Protein AF-A0A0L0M4B0-F1 (afdb_monomer_lite)

Radius of gyration: 23.99 Å; chains: 1; bounding box: 65×47×65 Å

Foldseek 3Di:
DDDAADALLQAWQVVCVVDPLQEDEQDPLLLVQLLVQLVQLVVVVDDLVVDALVSRRGDPSVLVVLLSQLCCLPRHNQKYKYDDNPLVVDDPVSVVSSVSNSVRSNHDQFQQFQVSHRDDQQECQPDDPDDLQDDPSNHPDDDQDFFGDDQKDKDAAQDFDPDDPWDKDFRPSNLLNVCCVVPVPLSVLLQAWAKFAPSPRDDPPDDRIDIDRQWDAFPSDIAGGDDPSRRVSCQPPDPPDDHDDPSPVVSNVSSSVSSPDPRGMHIDGGDNRMMMMGGHDDPLRVLLVVLVVCLPAQAECEALVQQFCDRSNVVVVVVSLVVSLVSSLSNLVRLSYAYEHEPLCAPRRNSHQLVPPDADALVSNLVSRLSSNVSRCVRNNLLRAAYDYPPPRSVSRHDPVSSVSNLLVSCVPPDLVSQQSHHPVNVCVSVVVPDDRDDSVRSD

Structure (mmCIF, N/CA/C/O backbone):
data_AF-A0A0L0M4B0-F1
#
_entry.id   AF-A0A0L0M4B0-F1
#
loop_
_atom_site.group_PDB
_atom_site.id
_atom_site.type_symbol
_atom_site.label_atom_id
_atom_site.label_alt_id
_atom_site.label_comp_id
_atom_site.label_asym_id
_atom_site.label_entity_id
_atom_site.label_seq_id
_atom_site.pdbx_PDB_ins_code
_atom_site.Cartn_x
_atom_site.Cartn_y
_atom_site.Cartn_z
_atom_site.occupancy
_atom_site.B_iso_or_equiv
_atom_site.auth_seq_id
_atom_site.auth_comp_id
_atom_site.auth_asym_id
_atom_site.auth_atom_id
_atom_site.pdbx_PDB_model_num
ATOM 1 N N . MET A 1 1 ? -16.733 -9.782 19.479 1.00 66.62 1 MET A N 1
ATOM 2 C CA . MET A 1 1 ? -15.546 -10.490 20.001 1.00 66.62 1 MET A CA 1
ATOM 3 C C . MET A 1 1 ? -14.476 -10.427 18.935 1.00 66.62 1 MET A C 1
ATOM 5 O O . MET A 1 1 ? -14.810 -10.668 17.781 1.00 66.62 1 MET A O 1
ATOM 9 N N . VAL A 1 2 ? -13.250 -10.056 19.308 1.00 87.00 2 VAL A N 1
ATOM 10 C CA . VAL A 1 2 ? -12.094 -10.097 18.401 1.00 87.00 2 VAL A CA 1
ATOM 11 C C . VAL A 1 2 ? -11.819 -11.557 18.029 1.00 87.00 2 VAL A C 1
ATOM 13 O O . VAL A 1 2 ? -11.948 -12.440 18.876 1.00 87.00 2 VAL A O 1
ATOM 16 N N . GLN A 1 3 ? -11.512 -11.818 16.760 1.00 88.50 3 GLN A N 1
ATOM 17 C CA . GLN A 1 3 ? -11.263 -13.158 16.224 1.00 88.50 3 GLN A CA 1
ATOM 18 C C . GLN A 1 3 ? -9.841 -13.255 15.680 1.00 88.50 3 GLN A C 1
ATOM 20 O O . GLN A 1 3 ? -9.239 -12.240 15.337 1.00 88.50 3 GLN A O 1
ATOM 25 N N . GLN A 1 4 ? -9.316 -14.477 15.585 1.00 89.81 4 GLN A N 1
ATOM 26 C CA . GLN A 1 4 ? -8.053 -14.710 14.893 1.00 89.81 4 GLN A CA 1
ATOM 27 C C . GLN A 1 4 ? -8.164 -14.304 13.424 1.00 89.81 4 GLN A C 1
ATOM 29 O O . GLN A 1 4 ? -9.173 -14.558 12.766 1.00 89.81 4 GLN A O 1
ATOM 34 N N . VAL A 1 5 ? -7.093 -13.714 12.911 1.00 85.25 5 VAL A N 1
ATOM 35 C CA . VAL A 1 5 ? -6.983 -13.311 11.513 1.00 85.25 5 VAL A CA 1
ATOM 36 C C . VAL A 1 5 ? -6.258 -14.412 10.748 1.00 85.25 5 VAL A C 1
ATOM 38 O O . VAL A 1 5 ? -5.111 -14.735 11.059 1.00 85.25 5 VAL A O 1
ATOM 41 N N . ALA A 1 6 ? -6.921 -14.981 9.744 1.00 81.06 6 ALA A N 1
ATOM 42 C CA . ALA A 1 6 ? -6.328 -15.950 8.830 1.00 81.06 6 ALA A CA 1
ATOM 43 C C . ALA A 1 6 ? -5.823 -15.228 7.573 1.00 81.06 6 ALA A C 1
ATOM 45 O O . ALA A 1 6 ? -6.607 -14.647 6.828 1.00 81.06 6 ALA A O 1
ATOM 46 N N . SER A 1 7 ? -4.513 -15.258 7.339 1.00 80.56 7 SER A N 1
ATOM 47 C CA . SER A 1 7 ? -3.872 -14.653 6.166 1.00 80.56 7 SER A CA 1
ATOM 48 C C . SER A 1 7 ? -2.547 -15.355 5.876 1.00 80.56 7 SER A C 1
ATOM 50 O O . SER A 1 7 ? -1.911 -15.863 6.799 1.00 80.56 7 SER A O 1
ATOM 52 N N . ARG A 1 8 ? -2.091 -15.343 4.617 1.00 81.50 8 ARG A N 1
ATOM 53 C CA . ARG A 1 8 ? -0.732 -15.788 4.253 1.00 81.50 8 ARG A CA 1
ATOM 54 C C . ARG A 1 8 ? 0.353 -14.921 4.891 1.00 81.50 8 ARG A C 1
ATOM 56 O O . ARG A 1 8 ? 1.448 -15.410 5.141 1.00 81.50 8 ARG A O 1
ATOM 63 N N . ALA A 1 9 ? 0.021 -13.680 5.240 1.00 84.56 9 ALA A N 1
ATOM 64 C CA . ALA A 1 9 ? 0.892 -12.808 6.010 1.00 84.56 9 ALA A CA 1
ATOM 65 C C . ALA A 1 9 ? 0.981 -13.208 7.498 1.00 84.56 9 ALA A C 1
ATOM 67 O O . ALA A 1 9 ? 1.747 -12.595 8.227 1.00 84.56 9 ALA A O 1
ATOM 68 N N . CYS A 1 10 ? 0.227 -14.204 7.986 1.00 90.19 10 CYS A N 1
ATOM 69 C CA . CYS A 1 10 ? 0.286 -14.687 9.373 1.00 90.19 10 CYS A CA 1
ATOM 70 C C . CYS A 1 10 ? 1.444 -15.681 9.585 1.00 90.19 10 CYS A C 1
ATOM 72 O O . CYS A 1 10 ? 1.213 -16.869 9.806 1.00 90.19 10 CYS A O 1
ATOM 74 N N . TRP A 1 11 ? 2.680 -15.195 9.527 1.00 90.81 11 TRP A N 1
ATOM 75 C CA . TRP A 1 11 ? 3.898 -15.982 9.742 1.00 90.81 11 TRP A CA 1
ATOM 76 C C . TRP A 1 11 ? 4.638 -15.541 11.008 1.00 90.81 11 TRP A C 1
ATOM 78 O O . TRP A 1 11 ? 4.546 -14.387 11.430 1.00 90.81 11 TRP A O 1
ATOM 88 N N . LYS A 1 12 ? 5.406 -16.460 11.593 1.00 92.81 12 LYS A N 1
ATOM 89 C CA . LYS A 1 12 ? 6.391 -16.178 12.651 1.00 92.81 12 LYS A CA 1
ATOM 90 C C . LYS A 1 12 ? 7.814 -16.224 12.091 1.00 92.81 12 LYS A C 1
ATOM 92 O O . LYS A 1 12 ? 8.029 -16.696 10.975 1.00 92.81 12 LYS A O 1
ATOM 97 N N . ALA A 1 13 ? 8.805 -15.796 12.871 1.00 90.56 13 ALA A N 1
ATOM 98 C CA . ALA A 1 13 ? 10.196 -15.702 12.413 1.00 90.56 13 ALA A CA 1
ATOM 99 C C . ALA A 1 13 ? 10.749 -17.034 11.872 1.00 90.56 13 ALA A C 1
ATOM 101 O O . ALA A 1 13 ? 11.433 -17.070 10.850 1.00 90.56 13 ALA A O 1
ATOM 102 N N . ALA A 1 14 ? 10.403 -18.145 12.530 1.00 92.50 14 ALA A N 1
ATOM 103 C CA . ALA A 1 14 ? 10.832 -19.480 12.122 1.00 92.50 14 ALA A CA 1
ATOM 104 C C . ALA A 1 14 ? 10.245 -19.933 10.773 1.00 92.50 14 ALA A C 1
ATOM 106 O O . ALA A 1 14 ? 10.881 -20.743 10.106 1.00 92.50 14 ALA A O 1
ATOM 107 N N . ASP A 1 15 ? 9.074 -19.425 10.371 1.00 90.06 15 ASP A N 1
ATOM 108 C CA . ASP A 1 15 ? 8.459 -19.789 9.090 1.00 90.06 15 ASP A CA 1
ATOM 109 C C . ASP A 1 15 ? 9.241 -19.145 7.936 1.00 90.06 15 ASP A C 1
ATOM 111 O O . ASP A 1 15 ? 9.598 -19.825 6.977 1.00 90.06 15 ASP A O 1
ATOM 115 N N . LEU A 1 16 ? 9.594 -17.856 8.067 1.00 88.06 16 LEU A N 1
ATOM 116 C CA . LEU A 1 16 ? 10.427 -17.153 7.082 1.00 88.06 16 LEU A CA 1
ATOM 117 C C . LEU A 1 16 ? 11.854 -17.704 7.017 1.00 88.06 16 LEU A C 1
ATOM 119 O O . LEU A 1 16 ? 12.444 -17.749 5.945 1.00 88.06 16 LEU A O 1
ATOM 123 N N . ALA A 1 17 ? 12.409 -18.168 8.138 1.00 90.44 17 ALA A N 1
ATOM 124 C CA . ALA A 1 17 ? 13.745 -18.764 8.165 1.00 90.44 17 ALA A CA 1
ATOM 125 C C . ALA A 1 17 ? 13.842 -20.107 7.412 1.00 90.44 17 ALA A C 1
ATOM 127 O O . ALA A 1 17 ? 14.946 -20.578 7.145 1.00 90.44 17 ALA A O 1
ATOM 128 N N . GLN A 1 18 ? 12.708 -20.745 7.110 1.00 90.12 18 GLN A N 1
ATOM 129 C CA . GLN A 1 18 ? 12.640 -22.056 6.454 1.00 90.12 18 GLN A CA 1
ATOM 130 C C . GLN A 1 18 ? 12.297 -21.976 4.964 1.00 90.12 18 GLN A C 1
ATOM 132 O O . GLN A 1 18 ? 12.222 -23.014 4.306 1.00 90.12 18 GLN A O 1
ATOM 137 N N . THR A 1 19 ? 12.076 -20.774 4.431 1.00 88.38 19 THR A N 1
ATOM 138 C CA . THR A 1 19 ? 11.716 -20.566 3.030 1.00 88.38 19 THR A CA 1
ATOM 139 C C . THR A 1 19 ? 12.477 -19.392 2.433 1.00 88.38 19 THR A C 1
ATOM 141 O O . THR A 1 19 ? 12.857 -18.455 3.132 1.00 88.38 19 THR A O 1
ATOM 144 N N . ASP A 1 20 ? 12.639 -19.429 1.118 1.00 89.06 20 ASP A N 1
ATOM 145 C CA . ASP A 1 20 ? 13.174 -18.325 0.330 1.00 89.06 20 ASP A CA 1
ATOM 146 C C . ASP A 1 20 ? 12.052 -17.461 -0.279 1.00 89.06 20 ASP A C 1
ATOM 148 O O . ASP A 1 20 ? 12.333 -16.471 -0.942 1.00 89.06 20 ASP A O 1
ATOM 152 N N . ASP A 1 21 ? 10.775 -17.769 -0.008 1.00 88.19 21 ASP A N 1
ATOM 153 C CA . ASP A 1 21 ? 9.596 -17.101 -0.601 1.00 88.19 21 ASP A CA 1
ATOM 154 C C . ASP A 1 21 ? 9.482 -15.590 -0.301 1.00 88.19 21 ASP A C 1
ATOM 156 O O . ASP A 1 21 ? 8.633 -14.902 -0.869 1.00 88.19 21 ASP A O 1
ATOM 160 N N . TRP A 1 22 ? 10.295 -15.062 0.615 1.00 90.62 22 TRP A N 1
ATOM 161 C CA . TRP A 1 22 ? 10.348 -13.640 0.968 1.00 90.62 22 TRP A CA 1
ATOM 162 C C . TRP A 1 22 ? 11.447 -12.871 0.221 1.00 90.62 22 TRP A C 1
ATOM 164 O O . TRP A 1 22 ? 11.578 -11.659 0.419 1.00 90.62 22 TRP A O 1
ATOM 174 N N . PHE A 1 23 ? 12.238 -13.532 -0.632 1.00 95.62 23 PHE A N 1
ATOM 175 C CA . PHE A 1 23 ? 13.189 -12.865 -1.514 1.00 95.62 23 PHE A CA 1
ATOM 176 C C . PHE A 1 23 ? 13.214 -13.463 -2.924 1.00 95.62 23 PHE A C 1
ATOM 178 O O . PHE A 1 23 ? 12.958 -14.639 -3.153 1.00 95.62 23 PHE A O 1
ATOM 185 N N . HIS A 1 24 ? 13.603 -12.638 -3.889 1.00 95.94 24 HIS A N 1
ATOM 186 C CA . HIS A 1 24 ? 13.758 -13.023 -5.279 1.00 95.94 24 HIS A CA 1
ATOM 187 C C . HIS A 1 24 ? 15.091 -12.499 -5.801 1.00 95.94 24 HIS A C 1
ATOM 189 O O . HIS A 1 24 ? 15.336 -11.294 -5.823 1.00 95.94 24 HIS A O 1
ATOM 195 N N . ARG A 1 25 ? 15.984 -13.403 -6.212 1.00 97.62 25 ARG A N 1
ATOM 196 C CA . ARG A 1 25 ? 17.257 -13.015 -6.827 1.00 97.62 25 ARG A CA 1
ATOM 197 C C . ARG A 1 25 ? 17.012 -12.620 -8.276 1.00 97.62 25 ARG A C 1
ATOM 199 O O . ARG A 1 25 ? 16.513 -13.433 -9.048 1.00 97.62 25 ARG A O 1
ATOM 206 N N . LEU A 1 26 ? 17.390 -11.395 -8.627 1.00 98.06 26 LEU A N 1
ATOM 207 C CA . LEU A 1 26 ? 17.273 -10.903 -9.992 1.00 98.06 26 LEU A CA 1
ATOM 208 C C . LEU A 1 26 ? 18.163 -11.725 -10.927 1.00 98.06 26 LEU A C 1
ATOM 210 O O . LEU A 1 26 ? 19.312 -12.025 -10.594 1.00 98.06 26 LEU A O 1
ATOM 214 N N . SER A 1 27 ? 17.625 -12.083 -12.092 1.00 98.31 27 SER A N 1
ATOM 215 C CA . SER A 1 27 ? 18.427 -12.652 -13.173 1.00 98.31 27 SER A CA 1
ATOM 216 C C . SER A 1 27 ? 19.231 -11.557 -13.877 1.00 98.31 27 SER A C 1
ATOM 218 O O . SER A 1 27 ? 18.901 -10.371 -13.780 1.00 98.31 27 SER A O 1
ATOM 220 N N . ASP A 1 28 ? 20.263 -11.951 -14.622 1.00 98.31 28 ASP A N 1
ATOM 221 C CA . ASP A 1 28 ? 21.055 -11.009 -15.419 1.00 98.31 28 ASP A CA 1
ATOM 222 C C . ASP A 1 28 ? 20.182 -10.284 -16.457 1.00 98.31 28 ASP A C 1
ATOM 224 O O . ASP A 1 28 ? 20.386 -9.100 -16.723 1.00 98.31 28 ASP A O 1
ATOM 228 N N . GLU A 1 29 ? 19.161 -10.957 -16.994 1.00 98.50 29 GLU A N 1
ATOM 229 C CA . GLU A 1 29 ? 18.183 -10.364 -17.909 1.00 98.50 29 GLU A CA 1
ATOM 230 C C . GLU A 1 29 ? 17.310 -9.319 -17.209 1.00 98.50 29 GLU A C 1
ATOM 232 O O . GLU A 1 29 ? 17.128 -8.228 -17.741 1.00 98.50 29 GLU A O 1
ATOM 237 N N . ALA A 1 30 ? 16.808 -9.609 -16.003 1.00 98.19 30 ALA A N 1
ATOM 238 C CA . ALA A 1 30 ? 16.016 -8.644 -15.242 1.00 98.19 30 ALA A CA 1
ATOM 239 C C . ALA A 1 30 ? 16.851 -7.411 -14.858 1.00 98.19 30 ALA A C 1
ATOM 241 O O . ALA A 1 30 ? 16.375 -6.282 -14.960 1.00 98.19 30 ALA A O 1
ATOM 242 N N . ILE A 1 31 ? 18.118 -7.609 -14.474 1.00 98.44 31 ILE A N 1
ATOM 243 C CA . ILE A 1 31 ? 19.064 -6.512 -14.221 1.00 98.44 31 ILE A CA 1
ATOM 244 C C . ILE A 1 31 ? 19.258 -5.674 -15.491 1.00 98.44 31 ILE A C 1
ATOM 246 O O . ILE A 1 31 ? 19.162 -4.448 -15.436 1.00 98.44 31 ILE A O 1
ATOM 250 N N . ALA A 1 32 ? 19.496 -6.315 -16.637 1.00 98.12 32 ALA A N 1
ATOM 251 C CA . ALA A 1 32 ? 19.685 -5.624 -17.909 1.00 98.12 32 ALA A CA 1
ATOM 252 C C . ALA A 1 32 ? 18.435 -4.845 -18.357 1.00 98.12 32 ALA A C 1
ATOM 254 O O . ALA A 1 32 ? 18.576 -3.757 -18.926 1.00 98.12 32 ALA A O 1
ATOM 255 N N . ASP A 1 33 ? 17.236 -5.368 -18.081 1.00 98.31 33 ASP A N 1
ATOM 256 C CA . ASP A 1 33 ? 15.962 -4.690 -18.336 1.00 98.31 33 ASP A CA 1
ATOM 257 C C . ASP A 1 33 ? 15.872 -3.382 -17.535 1.00 98.31 33 ASP A C 1
ATOM 259 O O . ASP A 1 33 ? 15.689 -2.320 -18.135 1.00 98.31 33 ASP A O 1
ATOM 263 N N . PHE A 1 34 ? 16.091 -3.429 -16.215 1.00 98.00 34 PHE A N 1
ATOM 264 C CA . PHE A 1 34 ? 16.088 -2.236 -15.355 1.00 98.00 34 PHE A CA 1
ATOM 265 C C . PHE A 1 34 ? 17.171 -1.228 -15.757 1.00 98.00 34 PHE A C 1
ATOM 267 O O . PHE A 1 34 ? 16.923 -0.031 -15.866 1.00 98.00 34 PHE A O 1
ATOM 274 N N . GLU A 1 35 ? 18.391 -1.689 -16.045 1.00 97.38 35 GLU A N 1
ATOM 275 C CA . GLU A 1 35 ? 19.448 -0.785 -16.498 1.00 97.38 35 GLU A CA 1
ATOM 276 C C . GLU A 1 35 ? 19.103 -0.107 -17.835 1.00 97.38 35 GLU A C 1
ATOM 278 O O . GLU A 1 35 ? 19.488 1.041 -18.071 1.00 97.38 35 GLU A O 1
ATOM 283 N N . THR A 1 36 ? 18.409 -0.808 -18.734 1.00 97.50 36 THR A N 1
ATOM 284 C CA . THR A 1 36 ? 17.997 -0.272 -20.037 1.00 97.50 36 THR A CA 1
ATOM 285 C C . THR A 1 36 ? 16.884 0.756 -19.892 1.00 97.50 36 THR A C 1
ATOM 287 O O . THR A 1 36 ? 16.976 1.829 -20.495 1.00 97.50 36 THR A O 1
ATOM 290 N N . ALA A 1 37 ? 15.879 0.466 -19.070 1.00 96.50 37 ALA A N 1
ATOM 291 C CA . ALA A 1 37 ? 14.806 1.396 -18.743 1.00 96.50 37 ALA A CA 1
ATOM 292 C C . ALA A 1 37 ? 15.363 2.676 -18.098 1.00 96.50 37 ALA A C 1
ATOM 294 O O . ALA A 1 37 ? 15.134 3.774 -18.604 1.00 96.50 37 ALA A O 1
ATOM 295 N N . MET A 1 38 ? 16.219 2.537 -17.085 1.00 95.00 38 MET A N 1
ATOM 296 C CA . MET A 1 38 ? 16.914 3.651 -16.444 1.00 95.00 38 MET A CA 1
ATOM 297 C C . MET A 1 38 ? 17.758 4.476 -17.432 1.00 95.00 38 MET A C 1
ATOM 299 O O . MET A 1 38 ? 17.692 5.705 -17.418 1.00 95.00 38 MET A O 1
ATOM 303 N N . ARG A 1 39 ? 18.546 3.837 -18.315 1.00 94.31 39 ARG A N 1
ATOM 304 C CA . ARG A 1 39 ? 19.315 4.550 -19.359 1.00 94.31 39 ARG A CA 1
ATOM 305 C C . ARG A 1 39 ? 18.405 5.325 -20.310 1.00 94.31 39 ARG A C 1
ATOM 307 O O . ARG A 1 39 ? 18.770 6.421 -20.726 1.00 94.31 39 ARG A O 1
ATOM 314 N N . THR A 1 40 ? 17.244 4.765 -20.640 1.00 95.81 40 THR A N 1
ATOM 315 C CA . THR A 1 40 ? 16.252 5.412 -21.508 1.00 95.81 40 THR A CA 1
ATOM 316 C C . THR A 1 40 ? 15.682 6.662 -20.844 1.00 95.81 40 THR A C 1
ATOM 318 O O . THR A 1 40 ? 15.679 7.725 -21.461 1.00 95.81 40 THR A O 1
ATOM 321 N N . ALA A 1 41 ? 15.301 6.571 -19.568 1.00 94.06 41 ALA A N 1
ATOM 322 C CA . ALA A 1 41 ? 14.823 7.716 -18.800 1.00 94.06 41 ALA A CA 1
ATOM 323 C C . ALA A 1 41 ? 15.887 8.818 -18.683 1.00 94.06 41 ALA A C 1
ATOM 325 O O . ALA A 1 41 ? 15.590 9.984 -18.929 1.00 94.06 41 ALA A O 1
ATOM 326 N N . VAL A 1 42 ? 17.145 8.463 -18.400 1.00 91.31 42 VAL A N 1
ATOM 327 C CA . VAL A 1 42 ? 18.256 9.434 -18.352 1.00 91.31 42 VAL A CA 1
ATOM 328 C C . VAL A 1 42 ? 18.463 10.122 -19.705 1.00 91.31 42 VAL A C 1
ATOM 330 O O . VAL A 1 42 ? 18.666 11.332 -19.749 1.00 91.31 42 VAL A O 1
ATOM 333 N N . ALA A 1 43 ? 18.369 9.382 -20.813 1.00 94.44 43 ALA A N 1
ATOM 334 C CA . ALA A 1 43 ? 18.513 9.937 -22.160 1.00 94.44 43 ALA A CA 1
ATOM 335 C C . ALA A 1 43 ? 17.356 10.864 -22.578 1.00 94.44 43 ALA A C 1
ATOM 337 O O . ALA A 1 43 ? 17.497 11.596 -23.554 1.00 94.44 43 ALA A O 1
ATOM 338 N N . SER A 1 44 ? 16.224 10.841 -21.864 1.00 93.56 44 SER A N 1
ATOM 339 C CA . SER A 1 44 ? 15.103 11.754 -22.121 1.00 93.56 44 SER A CA 1
ATOM 340 C C . SER A 1 44 ? 15.359 13.187 -21.644 1.00 93.56 44 SER A C 1
ATOM 342 O O . SER A 1 44 ? 14.619 14.084 -22.040 1.00 93.56 44 SER A O 1
ATOM 344 N N . GLU A 1 45 ? 16.376 13.393 -20.793 1.00 91.25 45 GLU A N 1
ATOM 345 C CA . GLU A 1 45 ? 16.724 14.678 -20.160 1.00 91.25 45 GLU A CA 1
ATOM 346 C C . GLU A 1 45 ? 15.579 15.329 -19.357 1.00 91.25 45 GLU A C 1
ATOM 348 O O . GLU A 1 45 ? 15.655 16.501 -18.996 1.00 91.25 45 GLU A O 1
ATOM 353 N N . LYS A 1 46 ? 14.525 14.566 -19.051 1.00 90.88 46 LYS A N 1
ATOM 354 C CA . LYS A 1 46 ? 13.417 14.996 -18.199 1.00 90.88 46 LYS A CA 1
ATOM 355 C C . LYS A 1 46 ? 13.841 15.059 -16.739 1.00 90.88 46 LYS A C 1
ATOM 357 O O . LYS A 1 46 ? 14.565 14.191 -16.243 1.00 90.88 46 LYS A O 1
ATOM 362 N N . GLU A 1 47 ? 13.304 16.037 -16.025 1.00 87.19 47 GLU A N 1
ATOM 363 C CA . GLU A 1 47 ? 13.429 16.094 -14.576 1.00 87.19 47 GLU A CA 1
ATOM 364 C C . GLU A 1 47 ? 12.616 14.973 -13.913 1.00 87.19 47 GLU A C 1
ATOM 366 O O . GLU A 1 47 ? 11.645 14.455 -14.467 1.00 87.19 47 GLU A O 1
ATOM 371 N N . LEU A 1 48 ? 12.980 14.610 -12.679 1.00 82.81 48 LEU A N 1
ATOM 372 C CA . LEU A 1 48 ? 12.429 13.440 -11.981 1.00 82.81 48 LEU A CA 1
ATOM 373 C C . LEU A 1 48 ? 10.885 13.391 -11.963 1.00 82.81 48 LEU A C 1
ATOM 375 O O . LEU A 1 48 ? 10.300 12.327 -12.132 1.00 82.81 48 LEU A O 1
ATOM 379 N N . PHE A 1 49 ? 10.221 14.536 -11.775 1.00 83.81 49 PHE A N 1
ATOM 380 C CA . PHE A 1 49 ? 8.753 14.626 -11.714 1.00 83.81 49 PHE A CA 1
ATOM 381 C C . PHE A 1 49 ? 8.063 14.771 -13.076 1.00 83.81 49 PHE A C 1
ATOM 383 O O . PHE A 1 49 ? 6.836 14.741 -13.141 1.00 83.81 49 PHE A O 1
ATOM 390 N N . GLU A 1 50 ? 8.826 14.937 -14.153 1.00 86.69 50 GLU A N 1
ATOM 391 C CA . GLU A 1 50 ? 8.317 14.906 -15.529 1.00 86.69 50 GLU A CA 1
ATOM 392 C C . GLU A 1 50 ? 8.332 13.486 -16.106 1.00 86.69 50 GLU A C 1
ATOM 394 O O . GLU A 1 50 ? 7.684 13.222 -17.121 1.00 86.69 50 GLU A O 1
ATOM 399 N N . LEU A 1 51 ? 9.074 12.585 -15.457 1.00 86.56 51 LEU A N 1
ATOM 400 C CA . LEU A 1 51 ? 9.134 11.175 -15.798 1.00 86.56 51 LEU A CA 1
ATOM 401 C C . LEU A 1 51 ? 7.871 10.453 -15.339 1.00 86.56 51 LEU A C 1
ATOM 403 O O . LEU A 1 51 ? 7.436 10.575 -14.190 1.00 86.56 51 LEU A O 1
ATOM 407 N N . ASP A 1 52 ? 7.337 9.625 -16.224 1.00 86.31 52 ASP A N 1
ATOM 408 C CA . ASP A 1 52 ? 6.297 8.661 -15.896 1.00 86.31 52 ASP A CA 1
ATOM 409 C C . ASP A 1 52 ? 6.703 7.244 -16.318 1.00 86.31 52 ASP A C 1
ATOM 411 O O . ASP A 1 52 ? 7.763 7.025 -16.897 1.00 86.31 52 ASP A O 1
ATOM 415 N N . VAL A 1 53 ? 5.864 6.254 -16.006 1.00 86.62 53 VAL A N 1
ATOM 416 C CA . VAL A 1 53 ? 6.159 4.832 -16.250 1.00 86.62 53 VAL A CA 1
ATOM 417 C C . VAL A 1 53 ? 6.539 4.517 -17.709 1.00 86.62 53 VAL A C 1
ATOM 419 O O . VAL A 1 53 ? 7.261 3.556 -17.957 1.00 86.62 53 VAL A O 1
ATOM 422 N N . ARG A 1 54 ? 6.096 5.323 -18.685 1.00 89.19 54 ARG A N 1
ATOM 423 C CA . ARG A 1 54 ? 6.399 5.138 -20.116 1.00 89.19 54 ARG A CA 1
ATOM 424 C C . ARG A 1 54 ? 7.832 5.521 -20.472 1.00 89.19 54 ARG A C 1
ATOM 426 O O . ARG A 1 54 ? 8.351 5.034 -21.470 1.00 89.19 54 ARG A O 1
ATOM 433 N N . ASP A 1 55 ? 8.468 6.360 -19.658 1.00 92.25 55 ASP A N 1
ATOM 434 C CA . ASP A 1 55 ? 9.879 6.721 -19.812 1.00 92.25 55 ASP A CA 1
ATOM 435 C C . ASP A 1 55 ? 10.821 5.597 -19.341 1.00 92.25 55 ASP A C 1
ATOM 437 O O . ASP A 1 55 ? 12.023 5.644 -19.597 1.00 92.25 55 ASP A O 1
ATOM 441 N N . PHE A 1 56 ? 10.262 4.552 -18.719 1.00 94.25 56 PHE A N 1
ATOM 442 C CA . PHE A 1 56 ? 10.962 3.367 -18.230 1.00 94.25 56 PHE A CA 1
ATOM 443 C C . PHE A 1 56 ? 10.469 2.094 -18.940 1.00 94.25 56 PHE A C 1
ATOM 445 O O . PHE A 1 56 ? 9.770 1.271 -18.332 1.00 94.25 56 PHE A O 1
ATOM 452 N N . PRO A 1 57 ? 10.789 1.908 -20.236 1.00 92.31 57 PRO A N 1
ATOM 453 C CA . PRO A 1 57 ? 10.373 0.726 -20.979 1.00 92.31 57 PRO A CA 1
ATOM 454 C C . PRO A 1 57 ? 11.039 -0.521 -20.396 1.00 92.31 57 PRO A C 1
ATOM 456 O O . PRO A 1 57 ? 12.235 -0.747 -20.569 1.00 92.31 57 PRO A O 1
ATOM 459 N N . LEU A 1 58 ? 10.242 -1.329 -19.703 1.00 92.94 58 LEU A N 1
ATOM 460 C CA . LEU A 1 58 ? 10.720 -2.493 -18.972 1.00 92.94 58 LEU A CA 1
ATOM 461 C C . LEU A 1 58 ? 10.498 -3.772 -19.782 1.00 92.94 58 LEU A C 1
ATOM 463 O O . LEU A 1 58 ? 9.373 -4.057 -20.204 1.00 92.94 58 LEU A O 1
ATOM 467 N N . GLY A 1 59 ? 11.570 -4.538 -19.982 1.00 93.44 59 GLY A N 1
ATOM 468 C CA . GLY A 1 59 ? 11.514 -5.841 -20.638 1.00 93.44 59 GLY A CA 1
ATOM 469 C C . GLY A 1 59 ? 10.772 -6.897 -19.813 1.00 93.44 59 GLY A C 1
ATOM 470 O O . GLY A 1 59 ? 10.336 -6.670 -18.680 1.00 93.44 59 GLY A O 1
ATOM 471 N N . ALA A 1 60 ? 10.578 -8.072 -20.414 1.00 94.44 60 ALA A N 1
ATOM 472 C CA . ALA A 1 60 ? 9.747 -9.125 -19.836 1.00 94.44 60 ALA A CA 1
ATOM 473 C C . ALA A 1 60 ? 10.307 -9.685 -18.517 1.00 94.44 60 ALA A C 1
ATOM 475 O O . ALA A 1 60 ? 9.524 -10.034 -17.635 1.00 94.44 60 ALA A O 1
ATOM 476 N N . ALA A 1 61 ? 11.634 -9.756 -18.361 1.00 97.31 61 ALA A N 1
ATOM 477 C CA . ALA A 1 61 ? 12.254 -10.302 -17.157 1.00 97.31 61 ALA A CA 1
ATOM 478 C C . ALA A 1 61 ? 12.133 -9.317 -15.986 1.00 97.31 61 ALA A C 1
ATOM 480 O O . ALA A 1 61 ? 11.722 -9.705 -14.892 1.00 97.31 61 ALA A O 1
ATOM 481 N N . GLY A 1 62 ? 12.398 -8.031 -16.233 1.00 95.38 62 GLY A N 1
ATOM 482 C CA . GLY A 1 62 ? 12.180 -6.968 -15.252 1.00 95.38 62 GLY A CA 1
ATOM 483 C C . GLY A 1 62 ? 10.709 -6.856 -14.842 1.00 95.38 62 GLY A C 1
ATOM 484 O O . GLY A 1 62 ? 10.397 -6.768 -13.653 1.00 95.38 62 GLY A O 1
ATOM 485 N N . ARG A 1 63 ? 9.782 -6.946 -15.809 1.00 94.44 63 ARG A N 1
ATOM 486 C CA . ARG A 1 63 ? 8.338 -6.943 -15.532 1.00 94.44 63 ARG A CA 1
ATOM 487 C C . ARG A 1 63 ? 7.919 -8.128 -14.668 1.00 94.44 63 ARG A C 1
ATOM 489 O O . ARG A 1 63 ? 7.245 -7.920 -13.666 1.00 94.44 63 ARG A O 1
ATOM 496 N N . ALA A 1 64 ? 8.370 -9.337 -14.998 1.00 92.00 64 ALA A N 1
ATOM 497 C CA . ALA A 1 64 ? 8.077 -10.525 -14.202 1.00 92.00 64 ALA A CA 1
ATOM 498 C C . ALA A 1 64 ? 8.597 -10.405 -12.757 1.00 92.00 64 ALA A C 1
ATOM 500 O O . ALA A 1 64 ? 7.910 -10.820 -11.823 1.00 92.00 64 ALA A O 1
ATOM 501 N N . ALA A 1 65 ? 9.774 -9.799 -12.556 1.00 94.75 65 ALA A N 1
ATOM 502 C CA . ALA A 1 65 ? 10.313 -9.550 -11.221 1.00 94.75 65 ALA A CA 1
ATOM 503 C C . ALA A 1 65 ? 9.418 -8.597 -10.407 1.00 94.75 65 ALA A C 1
ATOM 505 O O . ALA A 1 65 ? 9.119 -8.879 -9.247 1.00 94.75 65 ALA A O 1
ATOM 506 N N . LEU A 1 66 ? 8.940 -7.501 -11.007 1.00 93.19 66 LEU A N 1
ATOM 507 C CA . LEU A 1 66 ? 8.032 -6.563 -10.333 1.00 93.19 66 LEU A CA 1
ATOM 508 C C . LEU A 1 66 ? 6.648 -7.154 -10.069 1.00 93.19 66 LEU A C 1
ATOM 510 O O . LEU A 1 66 ? 6.091 -6.967 -8.987 1.00 93.19 66 LEU A O 1
ATOM 514 N N . ASP A 1 67 ? 6.115 -7.919 -11.017 1.00 84.94 67 ASP A N 1
ATOM 515 C CA . ASP A 1 67 ? 4.841 -8.614 -10.854 1.00 84.94 67 ASP A CA 1
ATOM 516 C C . ASP A 1 67 ? 4.904 -9.597 -9.671 1.00 84.94 67 ASP A C 1
ATOM 518 O O . ASP A 1 67 ? 3.957 -9.703 -8.884 1.00 84.94 67 ASP A O 1
ATOM 522 N N . HIS A 1 68 ? 6.050 -10.262 -9.494 1.00 86.88 68 HIS A N 1
ATOM 523 C CA . HIS A 1 68 ? 6.308 -11.129 -8.350 1.00 86.88 68 HIS A CA 1
ATOM 524 C C . HIS A 1 68 ? 6.387 -10.354 -7.024 1.00 86.88 68 HIS A C 1
ATOM 526 O O . HIS A 1 68 ? 5.778 -10.778 -6.042 1.00 86.88 68 HIS A O 1
ATOM 532 N N . VAL A 1 69 ? 7.065 -9.198 -6.990 1.00 90.25 69 VAL A N 1
ATOM 533 C CA . VAL A 1 69 ? 7.088 -8.306 -5.810 1.00 90.25 69 VAL A CA 1
ATOM 534 C C . VAL A 1 69 ? 5.678 -7.886 -5.416 1.00 90.25 69 VAL A C 1
ATOM 536 O O . VAL A 1 69 ? 5.311 -7.929 -4.238 1.00 90.25 69 VAL A O 1
ATOM 539 N N . HIS A 1 70 ? 4.866 -7.497 -6.394 1.00 84.31 70 HIS A N 1
ATOM 540 C CA . HIS A 1 70 ? 3.498 -7.073 -6.148 1.00 84.31 70 HIS A CA 1
ATOM 541 C C . HIS A 1 70 ? 2.644 -8.208 -5.579 1.00 84.31 70 HIS A C 1
ATOM 543 O O . HIS A 1 70 ? 1.993 -8.025 -4.556 1.00 84.31 70 HIS A O 1
ATOM 549 N N . ASP A 1 71 ? 2.671 -9.402 -6.174 1.00 79.19 71 ASP A N 1
ATOM 550 C CA . ASP A 1 71 ? 1.890 -10.536 -5.662 1.00 79.19 71 ASP A CA 1
ATOM 551 C C . ASP A 1 71 ? 2.357 -10.973 -4.262 1.00 79.19 71 ASP A C 1
ATOM 553 O O . ASP A 1 71 ? 1.532 -11.186 -3.372 1.00 79.19 71 ASP A O 1
ATOM 557 N N . ALA A 1 72 ? 3.670 -11.014 -4.020 1.00 84.88 72 ALA A N 1
ATOM 558 C CA . ALA A 1 72 ? 4.229 -11.381 -2.721 1.00 84.88 72 ALA A CA 1
ATOM 559 C C . ALA A 1 72 ? 3.870 -10.382 -1.609 1.00 84.88 72 ALA A C 1
ATOM 561 O O . ALA A 1 72 ? 3.581 -10.789 -0.478 1.00 84.88 72 ALA A O 1
ATOM 562 N N . THR A 1 73 ? 3.839 -9.085 -1.923 1.00 83.75 73 THR A N 1
ATOM 563 C CA . THR A 1 73 ? 3.449 -8.043 -0.963 1.00 83.75 73 THR A CA 1
ATOM 564 C C . THR A 1 73 ? 1.933 -7.970 -0.780 1.00 83.75 73 THR A C 1
ATOM 566 O O . THR A 1 73 ? 1.470 -7.878 0.352 1.00 83.75 73 THR A O 1
ATOM 569 N N . GLN A 1 74 ? 1.132 -8.057 -1.843 1.00 78.94 74 GLN A N 1
ATOM 570 C CA . GLN A 1 74 ? -0.322 -7.860 -1.757 1.00 78.94 74 GLN A CA 1
ATOM 571 C C . GLN A 1 74 ? -1.103 -9.122 -1.378 1.00 78.94 74 GLN A C 1
ATOM 573 O O . GLN A 1 74 ? -2.070 -9.036 -0.626 1.00 78.94 74 GLN A O 1
ATOM 578 N N . ASN A 1 75 ? -0.676 -10.289 -1.862 1.00 73.75 75 ASN A N 1
ATOM 579 C CA . ASN A 1 75 ? -1.393 -11.561 -1.700 1.00 73.75 75 ASN A CA 1
ATOM 580 C C . ASN A 1 75 ? -0.586 -12.622 -0.932 1.00 73.75 75 ASN A C 1
ATOM 582 O O . ASN A 1 75 ? -1.130 -13.660 -0.545 1.00 73.75 75 ASN A O 1
ATOM 586 N N . GLY A 1 76 ? 0.718 -12.399 -0.764 1.00 83.75 76 GLY A N 1
ATOM 587 C CA . GLY A 1 76 ? 1.656 -13.344 -0.173 1.00 83.75 76 GLY A CA 1
ATOM 588 C C . GLY A 1 76 ? 1.980 -13.049 1.289 1.00 83.75 76 GLY A C 1
ATOM 589 O O . GLY A 1 76 ? 1.101 -12.896 2.137 1.00 83.75 76 GLY A O 1
ATOM 590 N N . LEU A 1 77 ? 3.277 -13.033 1.588 1.00 86.31 77 LEU A N 1
ATOM 591 C CA . LEU A 1 77 ? 3.810 -12.853 2.937 1.00 86.31 77 LEU A CA 1
ATOM 592 C C . LEU A 1 77 ? 3.729 -11.394 3.415 1.00 86.31 77 LEU A C 1
ATOM 594 O O . LEU A 1 77 ? 3.953 -11.136 4.594 1.00 86.31 77 LEU A O 1
ATOM 598 N N . GLY A 1 78 ? 3.426 -10.437 2.534 1.00 87.75 78 GLY A N 1
ATOM 599 C CA . GLY A 1 78 ? 3.477 -9.009 2.867 1.00 87.75 78 GLY A CA 1
ATOM 600 C C . GLY A 1 78 ? 4.885 -8.412 2.795 1.00 87.75 78 GLY A C 1
ATOM 601 O O . GLY A 1 78 ? 5.068 -7.242 3.118 1.00 87.75 78 GLY A O 1
ATOM 602 N N . VAL A 1 79 ? 5.871 -9.199 2.354 1.00 89.19 79 VAL A N 1
ATOM 603 C CA . VAL A 1 79 ? 7.276 -8.811 2.201 1.00 89.19 79 VAL A CA 1
ATOM 604 C C . VAL A 1 79 ? 7.866 -9.454 0.949 1.00 89.19 79 VAL A C 1
ATOM 606 O O . VAL A 1 79 ? 7.581 -10.613 0.652 1.00 89.19 79 VAL A O 1
ATOM 609 N N . MET A 1 80 ? 8.710 -8.705 0.241 1.00 95.44 80 MET A N 1
ATOM 610 C CA . MET A 1 80 ? 9.590 -9.232 -0.799 1.00 95.44 80 MET A CA 1
ATOM 611 C C . MET A 1 80 ? 10.903 -8.448 -0.838 1.00 95.44 80 MET A C 1
ATOM 613 O O . MET A 1 80 ? 10.889 -7.220 -0.791 1.00 95.44 80 MET A O 1
ATOM 617 N N . VAL A 1 81 ? 12.034 -9.140 -0.963 1.00 97.12 81 VAL A N 1
ATOM 618 C CA . VAL A 1 81 ? 13.345 -8.528 -1.223 1.00 97.12 81 VAL A CA 1
ATOM 619 C C . VAL A 1 81 ? 13.824 -8.920 -2.615 1.00 97.12 81 VAL A C 1
ATOM 621 O O . VAL A 1 81 ? 14.130 -10.086 -2.855 1.00 97.12 81 VAL A O 1
ATOM 624 N N . LEU A 1 82 ? 13.943 -7.958 -3.529 1.00 97.44 82 LEU A N 1
ATOM 625 C CA . LEU A 1 82 ? 14.702 -8.168 -4.762 1.00 97.44 82 LEU A CA 1
ATOM 626 C C . LEU A 1 82 ? 16.188 -8.160 -4.422 1.00 97.44 82 LEU A C 1
ATOM 628 O O . LEU A 1 82 ? 16.660 -7.195 -3.830 1.00 97.44 82 LEU A O 1
ATOM 632 N N . ARG A 1 83 ? 16.921 -9.213 -4.784 1.00 97.31 83 ARG A N 1
ATOM 633 C CA . ARG A 1 83 ? 18.343 -9.354 -4.452 1.00 97.31 83 ARG A CA 1
ATOM 634 C C . ARG A 1 83 ? 19.256 -9.228 -5.653 1.00 97.31 83 ARG A C 1
ATOM 636 O O . ARG A 1 83 ? 18.994 -9.819 -6.702 1.00 97.31 83 ARG A O 1
ATOM 643 N N . GLY A 1 84 ? 20.399 -8.586 -5.424 1.00 95.75 84 GLY A N 1
ATOM 644 C CA . GLY A 1 84 ? 21.552 -8.645 -6.321 1.00 95.75 84 GLY A CA 1
ATOM 645 C C . GLY A 1 84 ? 21.580 -7.614 -7.448 1.00 95.75 84 GLY A C 1
ATOM 646 O O . GLY A 1 84 ? 22.298 -7.832 -8.423 1.00 95.75 84 GLY A O 1
ATOM 647 N N . PHE A 1 85 ? 20.854 -6.494 -7.342 1.00 97.94 85 PHE A N 1
ATOM 648 C CA . PHE A 1 85 ? 21.046 -5.400 -8.296 1.00 97.94 85 PHE A CA 1
ATOM 649 C C . PHE A 1 85 ? 22.468 -4.813 -8.145 1.00 97.94 85 PHE A C 1
ATOM 651 O O . PHE A 1 85 ? 22.891 -4.533 -7.023 1.00 97.94 85 PHE A O 1
ATOM 658 N N . PRO A 1 86 ? 23.245 -4.597 -9.221 1.00 96.94 86 PRO A N 1
ATOM 659 C CA . PRO A 1 86 ? 24.672 -4.291 -9.113 1.00 96.94 86 PRO A CA 1
ATOM 660 C C . PRO A 1 86 ? 24.948 -2.808 -8.798 1.00 96.94 86 PRO A C 1
ATOM 662 O O . PRO A 1 86 ? 25.566 -2.092 -9.587 1.00 96.94 86 PRO A O 1
ATOM 665 N N . VAL A 1 87 ? 24.521 -2.329 -7.625 1.00 96.38 87 VAL A N 1
ATOM 666 C CA . VAL A 1 87 ? 24.517 -0.898 -7.252 1.00 96.38 87 VAL A CA 1
ATOM 667 C C . VAL A 1 87 ? 25.875 -0.198 -7.384 1.00 96.38 87 VAL A C 1
ATOM 669 O O . VAL A 1 87 ? 25.929 0.984 -7.706 1.00 96.38 87 VAL A O 1
ATOM 672 N N . GLN A 1 88 ? 26.986 -0.917 -7.225 1.00 94.12 88 GLN A N 1
ATOM 673 C CA . GLN A 1 88 ? 28.354 -0.388 -7.317 1.00 94.12 88 GLN A CA 1
ATOM 674 C C . GLN A 1 88 ? 28.761 -0.020 -8.749 1.00 94.12 88 GLN A C 1
ATOM 676 O O . GLN A 1 88 ? 29.745 0.692 -8.943 1.00 94.12 88 GLN A O 1
ATOM 681 N N . ARG A 1 89 ? 28.026 -0.501 -9.760 1.00 94.44 89 ARG A N 1
ATOM 682 C CA . ARG A 1 89 ? 28.245 -0.152 -11.172 1.00 94.44 89 ARG A CA 1
ATOM 683 C C . ARG A 1 89 ? 27.599 1.180 -11.553 1.00 94.44 89 ARG A C 1
ATOM 685 O O . ARG A 1 89 ? 27.807 1.656 -12.668 1.00 94.44 89 ARG A O 1
ATOM 692 N N . HIS A 1 90 ? 26.828 1.788 -10.652 1.00 94.06 90 HIS A N 1
ATOM 693 C CA . HIS A 1 90 ? 26.000 2.946 -10.957 1.00 94.06 90 HIS A CA 1
ATOM 694 C C . HIS A 1 90 ? 26.322 4.137 -10.056 1.00 94.06 90 HIS A C 1
ATOM 696 O O . HIS A 1 90 ? 26.615 4.007 -8.870 1.00 94.06 90 HIS A O 1
ATOM 702 N N . ALA A 1 91 ? 26.234 5.334 -10.634 1.00 91.06 91 ALA A N 1
ATOM 703 C CA . ALA A 1 91 ? 26.313 6.570 -9.872 1.00 91.06 91 ALA A CA 1
ATOM 704 C C . ALA A 1 91 ? 25.068 6.734 -8.972 1.00 91.06 91 ALA A C 1
ATOM 706 O O . ALA A 1 91 ? 23.983 6.294 -9.358 1.00 91.06 91 ALA A O 1
ATOM 707 N N . PRO A 1 92 ? 25.158 7.445 -7.831 1.00 88.62 92 PRO A N 1
ATOM 708 C CA . PRO A 1 92 ? 24.014 7.658 -6.939 1.00 88.62 92 PRO A CA 1
ATOM 709 C C . PRO A 1 92 ? 22.769 8.245 -7.624 1.00 88.62 92 PRO A C 1
ATOM 711 O O . PRO A 1 92 ? 21.650 7.856 -7.305 1.00 88.62 92 PRO A O 1
ATOM 714 N N . ALA A 1 93 ? 22.947 9.144 -8.599 1.00 88.62 93 ALA A N 1
ATOM 715 C CA . ALA A 1 93 ? 21.836 9.704 -9.373 1.00 88.62 93 ALA A CA 1
ATOM 716 C C . ALA A 1 93 ? 21.088 8.634 -10.190 1.00 88.62 93 ALA A C 1
ATOM 718 O O . ALA A 1 93 ? 19.862 8.648 -10.246 1.00 88.62 93 ALA A O 1
ATOM 719 N N . HIS A 1 94 ? 21.812 7.667 -10.760 1.00 91.19 94 HIS A N 1
ATOM 720 C CA . HIS A 1 94 ? 21.220 6.533 -11.472 1.00 91.19 94 HIS A CA 1
ATOM 721 C C . HIS A 1 94 ? 20.483 5.597 -10.510 1.00 91.19 94 HIS A C 1
ATOM 723 O O . HIS A 1 94 ? 19.392 5.143 -10.819 1.00 91.19 94 HIS A O 1
ATOM 729 N N . LEU A 1 95 ? 21.006 5.377 -9.303 1.00 92.88 95 LEU A N 1
ATOM 730 C CA . LEU A 1 95 ? 20.302 4.586 -8.289 1.00 92.88 95 LEU A CA 1
ATOM 731 C C . LEU A 1 95 ? 19.000 5.258 -7.828 1.00 92.88 95 LEU A C 1
ATOM 733 O O . LEU A 1 95 ? 17.990 4.580 -7.663 1.00 92.88 95 LEU A O 1
ATOM 737 N N . ARG A 1 96 ? 18.976 6.590 -7.685 1.00 92.12 96 ARG A N 1
ATOM 738 C CA . ARG A 1 96 ? 17.718 7.323 -7.448 1.00 92.12 96 ARG A CA 1
ATOM 739 C C . ARG A 1 96 ? 16.738 7.158 -8.610 1.00 92.12 96 ARG A C 1
ATOM 741 O O . ARG A 1 96 ? 15.548 6.996 -8.367 1.00 92.12 96 ARG A O 1
ATOM 748 N N . MET A 1 97 ? 17.240 7.166 -9.845 1.00 93.00 97 MET A N 1
ATOM 749 C CA . MET A 1 97 ? 16.432 6.950 -11.045 1.00 93.00 97 MET A CA 1
ATOM 750 C C . MET A 1 97 ? 15.831 5.540 -11.084 1.00 93.00 97 MET A C 1
ATOM 752 O O . MET A 1 97 ? 14.633 5.402 -11.291 1.00 93.00 97 MET A O 1
ATOM 756 N N . LEU A 1 98 ? 16.631 4.511 -10.794 1.00 94.69 98 LEU A N 1
ATOM 757 C CA . LEU A 1 98 ? 16.157 3.136 -10.630 1.00 94.69 98 LEU A CA 1
ATOM 758 C C . LEU A 1 98 ? 15.085 3.050 -9.540 1.00 94.69 98 LEU A C 1
ATOM 760 O O . LEU A 1 98 ? 14.040 2.445 -9.729 1.00 94.69 98 LEU A O 1
ATOM 764 N N . PHE A 1 99 ? 15.314 3.655 -8.377 1.00 94.06 99 PHE A N 1
ATOM 765 C CA . PHE A 1 99 ? 14.343 3.572 -7.290 1.00 94.06 99 PHE A CA 1
ATOM 766 C C . PHE A 1 99 ? 13.021 4.280 -7.637 1.00 94.06 99 PHE A C 1
ATOM 768 O O . PHE A 1 99 ? 11.945 3.810 -7.264 1.00 94.06 99 PHE A O 1
ATOM 775 N N . TRP A 1 100 ? 13.090 5.363 -8.416 1.00 93.56 100 TRP A N 1
ATOM 776 C CA . TRP A 1 100 ? 11.924 6.035 -8.988 1.00 93.56 100 TRP A CA 1
ATOM 777 C C . TRP A 1 100 ? 11.192 5.174 -10.021 1.00 93.56 100 TRP A C 1
ATOM 779 O O . TRP A 1 100 ? 9.972 5.043 -9.942 1.00 93.56 100 TRP A O 1
ATOM 789 N N . GLU A 1 101 ? 11.931 4.536 -10.933 1.00 93.88 101 GLU A N 1
ATOM 790 C CA . GLU A 1 101 ? 11.415 3.561 -11.898 1.00 93.88 101 GLU A CA 1
ATOM 791 C C . GLU A 1 101 ? 10.599 2.469 -11.201 1.00 93.88 101 GLU A C 1
ATOM 793 O O . GLU A 1 101 ? 9.436 2.241 -11.543 1.00 93.88 101 GLU A O 1
ATOM 798 N N . LEU A 1 102 ? 11.189 1.827 -10.186 1.00 93.31 102 LEU A N 1
ATOM 799 C CA . LEU A 1 102 ? 10.530 0.777 -9.411 1.00 93.31 102 LEU A CA 1
ATOM 800 C C . LEU A 1 102 ? 9.244 1.315 -8.771 1.00 93.31 102 LEU A C 1
ATOM 802 O O . LEU A 1 102 ? 8.197 0.683 -8.870 1.00 93.31 102 LEU A O 1
ATOM 806 N N . GLY A 1 103 ? 9.289 2.511 -8.176 1.00 89.19 103 GLY A N 1
ATOM 807 C CA . GLY A 1 103 ? 8.113 3.159 -7.596 1.00 89.19 103 GLY A CA 1
ATOM 808 C C . GLY A 1 103 ? 6.982 3.401 -8.603 1.00 89.19 103 GLY A C 1
ATOM 809 O O . GLY A 1 103 ? 5.822 3.140 -8.286 1.00 89.19 103 GLY A O 1
ATOM 810 N N . LEU A 1 104 ? 7.305 3.855 -9.818 1.00 89.06 104 LEU A N 1
ATOM 811 C CA . LEU A 1 104 ? 6.328 4.130 -10.879 1.00 89.06 104 LEU A CA 1
ATOM 812 C C . LEU A 1 104 ? 5.707 2.862 -11.477 1.00 89.06 104 LEU A C 1
ATOM 814 O O . LEU A 1 104 ? 4.539 2.883 -11.867 1.00 89.06 104 LEU A O 1
ATOM 818 N N . HIS A 1 105 ? 6.451 1.755 -11.539 1.00 88.44 105 HIS A N 1
ATOM 819 C CA . HIS A 1 105 ? 5.883 0.464 -11.945 1.00 88.44 105 HIS A CA 1
ATOM 820 C C . HIS A 1 105 ? 5.057 -0.193 -10.829 1.00 88.44 105 HIS A C 1
ATOM 822 O O . HIS A 1 105 ? 4.112 -0.919 -11.131 1.00 88.44 105 HIS A O 1
ATOM 828 N N . MET A 1 106 ? 5.373 0.078 -9.558 1.00 83.12 106 MET A N 1
ATOM 829 C CA . MET A 1 106 ? 4.668 -0.486 -8.398 1.00 83.12 106 MET A CA 1
ATOM 830 C C . MET A 1 106 ? 3.425 0.315 -7.980 1.00 83.12 106 MET A C 1
ATOM 832 O O . MET A 1 106 ? 2.550 -0.220 -7.298 1.00 83.12 106 MET A O 1
ATOM 836 N N . GLY A 1 107 ? 3.305 1.588 -8.371 1.00 81.38 107 GLY A N 1
ATOM 837 C CA . GLY A 1 107 ? 2.129 2.392 -8.054 1.00 81.38 107 GLY A CA 1
ATOM 838 C C . GLY A 1 107 ? 2.329 3.894 -8.216 1.00 81.38 107 GLY A C 1
ATOM 839 O O . GLY A 1 107 ? 2.888 4.374 -9.197 1.00 81.38 107 GLY A O 1
ATOM 840 N N . VAL A 1 108 ? 1.793 4.656 -7.260 1.00 82.06 108 VAL A N 1
ATOM 841 C CA . VAL A 1 108 ? 1.888 6.120 -7.239 1.00 82.06 108 VAL A CA 1
ATOM 842 C C . VAL A 1 108 ? 2.779 6.529 -6.068 1.00 82.06 108 VAL A C 1
ATOM 844 O O . VAL A 1 108 ? 2.357 6.364 -4.919 1.00 82.06 108 VAL A O 1
ATOM 847 N N . PRO A 1 109 ? 3.980 7.081 -6.322 1.00 81.06 109 PRO A N 1
ATOM 848 C CA . PRO A 1 109 ? 4.841 7.596 -5.266 1.00 81.06 109 PRO A CA 1
ATOM 849 C C . PRO A 1 109 ? 4.107 8.626 -4.399 1.00 81.06 109 PRO A C 1
ATOM 851 O O . PRO A 1 109 ? 3.317 9.433 -4.898 1.00 81.06 109 PRO A O 1
ATOM 854 N N . ARG A 1 110 ? 4.361 8.611 -3.088 1.00 81.69 110 ARG A N 1
ATOM 855 C CA . ARG A 1 110 ? 3.768 9.556 -2.132 1.00 81.69 110 ARG A CA 1
ATOM 856 C C . ARG A 1 110 ? 4.856 10.439 -1.521 1.00 81.69 110 ARG A C 1
ATOM 858 O O . ARG A 1 110 ? 5.948 9.936 -1.250 1.00 81.69 110 ARG A O 1
ATOM 865 N N . PRO A 1 111 ? 4.578 11.734 -1.284 1.00 79.94 111 PRO A N 1
ATOM 866 C CA . PRO A 1 111 ? 5.505 12.583 -0.557 1.00 79.94 111 PRO A CA 1
ATOM 867 C C . PRO A 1 111 ? 5.684 12.020 0.851 1.00 79.94 111 PRO A C 1
ATOM 869 O O . PRO A 1 111 ? 4.718 11.685 1.535 1.00 79.94 111 PRO A O 1
ATOM 872 N N . GLN A 1 112 ? 6.934 11.910 1.277 1.00 78.25 112 GLN A N 1
ATOM 873 C CA . GLN A 1 112 ? 7.277 11.342 2.566 1.00 78.25 112 GLN A CA 1
ATOM 874 C C . GLN A 1 112 ? 7.176 12.372 3.682 1.00 78.25 112 GLN A C 1
ATOM 876 O O . GLN A 1 112 ? 7.112 11.942 4.823 1.00 78.25 112 GLN A O 1
ATOM 881 N N . GLY A 1 113 ? 7.172 13.686 3.415 1.00 70.31 113 GLY A N 1
ATOM 882 C CA . GLY A 1 113 ? 7.059 14.728 4.444 1.00 70.31 113 GLY A CA 1
ATOM 883 C C . GLY A 1 113 ? 6.748 16.126 3.916 1.00 70.31 113 GLY A C 1
ATOM 884 O O . GLY A 1 113 ? 6.525 16.308 2.724 1.00 70.31 113 GLY A O 1
ATOM 885 N N . LYS A 1 114 ? 6.765 17.128 4.808 1.00 65.31 114 LYS A N 1
ATOM 886 C CA . LYS A 1 114 ? 6.336 18.517 4.527 1.00 65.31 114 LYS A CA 1
ATOM 887 C C . LYS A 1 114 ? 7.081 19.209 3.381 1.00 65.31 114 LYS A C 1
ATOM 889 O O . LYS A 1 114 ? 6.522 20.073 2.716 1.00 65.31 114 LYS A O 1
ATOM 894 N N . GLN A 1 115 ? 8.337 18.837 3.131 1.00 64.75 115 GLN A N 1
ATOM 895 C CA . GLN A 1 115 ? 9.107 19.365 1.996 1.00 64.75 115 GLN A CA 1
ATOM 896 C C . GLN A 1 115 ? 8.765 18.655 0.676 1.00 64.75 115 GLN A C 1
ATOM 898 O O . GLN A 1 115 ? 9.409 18.903 -0.337 1.00 64.75 115 GLN A O 1
ATOM 903 N N . SER A 1 116 ? 7.753 17.781 0.683 1.00 65.62 116 SER A N 1
ATOM 904 C CA . SER A 1 116 ? 7.315 16.979 -0.457 1.00 65.62 116 SER A CA 1
ATOM 905 C C . SER A 1 116 ? 8.443 16.161 -1.087 1.00 65.62 116 SER A C 1
ATOM 907 O O . SER A 1 116 ? 8.447 15.919 -2.290 1.00 65.62 116 SER A O 1
ATOM 909 N N . GLN A 1 117 ? 9.408 15.713 -0.282 1.00 76.25 117 GLN A N 1
ATOM 910 C CA . GLN A 1 117 ? 10.432 14.786 -0.744 1.00 76.25 117 GLN A CA 1
ATOM 911 C C . GLN A 1 117 ? 9.830 13.387 -0.922 1.00 76.25 117 GLN A C 1
ATOM 913 O O . GLN A 1 117 ? 9.148 12.894 -0.029 1.00 76.25 117 GLN A O 1
ATOM 918 N N . TYR A 1 118 ? 10.074 12.739 -2.061 1.00 82.06 118 TYR A N 1
ATOM 919 C CA . TYR A 1 118 ? 9.522 11.409 -2.376 1.00 82.06 118 TYR A CA 1
ATOM 920 C C . TYR A 1 118 ? 10.499 10.263 -2.098 1.00 82.06 118 TYR A C 1
ATOM 922 O O . TYR A 1 118 ? 10.095 9.108 -1.994 1.00 82.06 118 TYR A O 1
ATOM 930 N N . MET A 1 119 ? 11.783 10.590 -1.962 1.00 87.38 119 MET A N 1
ATOM 931 C CA . MET A 1 119 ? 12.855 9.672 -1.601 1.00 87.38 119 MET A CA 1
ATOM 932 C C . MET A 1 119 ? 13.703 10.327 -0.516 1.00 87.38 119 MET A C 1
ATOM 934 O O . MET A 1 119 ? 14.036 11.510 -0.623 1.00 87.38 119 MET A O 1
ATOM 938 N N . SER A 1 120 ? 14.079 9.554 0.496 1.00 82.50 120 SER A N 1
ATOM 939 C CA . SER A 1 120 ? 14.936 10.008 1.590 1.00 82.50 120 SER A CA 1
ATOM 940 C C . SER A 1 120 ? 16.184 9.138 1.645 1.00 82.50 120 SER A C 1
ATOM 942 O O . SER A 1 120 ? 16.084 7.914 1.594 1.00 82.50 120 SER A O 1
ATOM 944 N N . ASP A 1 121 ? 17.351 9.768 1.762 1.00 82.06 121 ASP A N 1
ATOM 945 C CA . ASP A 1 121 ? 18.595 9.042 2.007 1.00 82.06 121 ASP A CA 1
ATOM 946 C C . ASP A 1 121 ? 18.617 8.608 3.479 1.00 82.06 121 ASP A C 1
ATOM 948 O O . ASP A 1 121 ? 18.534 9.446 4.379 1.00 82.06 121 ASP A O 1
ATOM 952 N N . VAL A 1 122 ? 18.708 7.301 3.728 1.00 74.69 122 VAL A N 1
ATOM 953 C CA . VAL A 1 122 ? 18.827 6.745 5.082 1.00 74.69 122 VAL A CA 1
ATOM 954 C C . VAL A 1 122 ? 20.311 6.599 5.397 1.00 74.69 122 VAL A C 1
ATOM 956 O O . VAL A 1 122 ? 20.979 5.709 4.874 1.00 74.69 122 VAL A O 1
ATOM 959 N N . THR A 1 123 ? 20.853 7.505 6.209 1.00 69.94 123 THR A N 1
ATOM 960 C CA . THR A 1 123 ? 22.288 7.547 6.533 1.00 69.94 123 THR A CA 1
ATOM 961 C C . THR A 1 123 ? 22.511 7.950 7.988 1.00 69.94 123 THR A C 1
ATOM 963 O O . THR A 1 123 ? 21.716 8.688 8.567 1.00 69.94 123 THR A O 1
ATOM 966 N N . ASP A 1 124 ? 23.615 7.514 8.600 1.00 62.22 124 ASP A N 1
ATOM 967 C CA . ASP A 1 124 ? 24.040 8.085 9.884 1.00 62.22 124 ASP A CA 1
ATOM 968 C C . ASP A 1 124 ? 24.653 9.475 9.658 1.00 62.22 124 ASP A C 1
ATOM 970 O O . ASP A 1 124 ? 25.867 9.641 9.554 1.00 62.22 124 ASP A O 1
ATOM 974 N N . ALA A 1 125 ? 23.790 10.484 9.543 1.00 56.09 125 ALA A N 1
ATOM 975 C CA . ALA A 1 125 ? 24.176 11.887 9.411 1.00 56.09 125 ALA A CA 1
ATOM 976 C C . ALA A 1 125 ? 24.382 12.585 10.776 1.00 56.09 125 ALA A C 1
ATOM 978 O O . ALA A 1 125 ? 24.525 13.808 10.825 1.00 56.09 125 ALA A O 1
ATOM 979 N N . GLY A 1 126 ? 24.378 11.837 11.892 1.00 50.72 126 GLY A N 1
ATOM 980 C CA . GLY A 1 126 ? 24.601 12.371 13.241 1.00 50.72 126 GLY A CA 1
ATOM 981 C C . GLY A 1 126 ? 23.388 13.035 13.915 1.00 50.72 126 GLY A C 1
ATOM 982 O O . GLY A 1 126 ? 23.569 13.822 14.846 1.00 50.72 126 GLY A O 1
ATOM 983 N N . GLY A 1 127 ? 22.156 12.756 13.473 1.00 50.12 127 GLY A N 1
ATOM 984 C CA . GLY A 1 127 ? 20.926 13.289 14.077 1.00 50.12 127 GLY A CA 1
ATOM 985 C C . GLY A 1 127 ? 20.537 12.645 15.423 1.00 50.12 127 GLY A C 1
ATOM 986 O O . GLY A 1 127 ? 21.068 11.608 15.820 1.00 50.12 127 GLY A O 1
ATOM 987 N N . VAL A 1 128 ? 19.558 13.242 16.121 1.00 45.50 128 VAL A N 1
ATOM 988 C CA . VAL A 1 128 ? 19.032 12.763 17.420 1.00 45.50 128 VAL A CA 1
ATOM 989 C C . VAL A 1 128 ? 17.617 12.184 17.258 1.00 45.50 128 VAL A C 1
ATOM 991 O O . VAL A 1 128 ? 16.692 12.899 16.865 1.00 45.50 128 VAL A O 1
ATOM 994 N N . TYR A 1 129 ? 17.437 10.900 17.589 1.00 40.72 129 TYR A N 1
ATOM 995 C CA . TYR A 1 129 ? 16.139 10.208 17.606 1.00 40.72 129 TYR A CA 1
ATOM 996 C C . TYR A 1 129 ? 15.292 10.672 18.805 1.00 40.72 129 TYR A C 1
ATOM 998 O O . TYR A 1 129 ? 15.828 10.839 19.899 1.00 40.72 129 TYR A O 1
ATOM 1006 N N . ARG A 1 130 ? 13.974 10.865 18.608 1.00 46.84 130 ARG A N 1
ATOM 1007 C CA . ARG A 1 130 ? 12.993 11.385 19.597 1.00 46.84 130 ARG A CA 1
ATOM 1008 C C . ARG A 1 130 ? 13.117 12.875 19.970 1.00 46.84 130 ARG A C 1
ATOM 1010 O O . ARG A 1 130 ? 13.007 13.237 21.138 1.00 46.84 130 ARG A O 1
ATOM 1017 N N . SER A 1 131 ? 13.272 13.765 18.989 1.00 45.44 131 SER A N 1
ATOM 1018 C CA . SER A 1 131 ? 12.879 15.175 19.174 1.00 45.44 131 SER A CA 1
ATOM 1019 C C . SER A 1 131 ? 11.460 15.395 18.644 1.00 45.44 131 SER A C 1
ATOM 1021 O O . SER A 1 131 ? 11.026 14.679 17.746 1.00 45.44 131 SER A O 1
ATOM 1023 N N . THR A 1 132 ? 10.750 16.411 19.140 1.00 37.97 132 THR A N 1
ATOM 1024 C CA . THR A 1 132 ? 9.405 16.816 18.668 1.00 37.97 132 THR A CA 1
ATOM 1025 C C . THR A 1 132 ? 9.351 17.233 17.187 1.00 37.97 132 THR A C 1
ATOM 1027 O O . THR A 1 132 ? 8.303 17.640 16.701 1.00 37.97 132 THR A O 1
ATOM 1030 N N . LYS A 1 133 ? 10.482 17.162 16.469 1.00 39.50 133 LYS A N 1
ATOM 1031 C CA . LYS A 1 133 ? 10.645 17.465 15.039 1.00 39.50 133 LYS A CA 1
ATOM 1032 C C . LYS A 1 133 ? 11.510 16.430 14.294 1.00 39.50 133 LYS A C 1
ATOM 1034 O O . LYS A 1 133 ? 11.884 16.662 13.148 1.00 39.50 133 LYS A O 1
ATOM 1039 N N . GLY A 1 134 ? 11.922 15.341 14.948 1.00 41.16 134 GLY A N 1
ATOM 1040 C CA . GLY A 1 134 ? 12.972 14.446 14.454 1.00 41.16 134 GLY A CA 1
ATOM 1041 C C . GLY A 1 134 ? 12.429 13.192 13.779 1.00 41.16 134 GLY A C 1
ATOM 1042 O O . GLY A 1 134 ? 11.658 12.452 14.383 1.00 41.16 134 GLY A O 1
ATOM 1043 N N . ARG A 1 135 ? 12.896 12.911 12.559 1.00 51.66 135 ARG A N 1
ATOM 1044 C CA . ARG A 1 135 ? 12.651 11.648 11.846 1.00 51.66 135 ARG A CA 1
ATOM 1045 C C . ARG A 1 135 ? 13.868 10.727 11.952 1.00 51.66 135 ARG A C 1
ATOM 1047 O O . ARG A 1 135 ? 15.004 11.189 11.883 1.00 51.66 135 ARG A O 1
ATOM 1054 N N . GLY A 1 136 ? 13.642 9.428 12.146 1.00 48.38 136 GLY A N 1
ATOM 1055 C CA . GLY A 1 136 ? 14.700 8.492 12.550 1.00 48.38 136 GLY A CA 1
ATOM 1056 C C . GLY A 1 136 ? 15.692 8.054 11.465 1.00 48.38 136 GLY A C 1
ATOM 1057 O O . GLY A 1 136 ? 16.725 7.492 11.816 1.00 48.38 136 GLY A O 1
ATOM 1058 N N . TYR A 1 137 ? 15.447 8.355 10.183 1.00 53.81 137 TYR A N 1
ATOM 1059 C CA . TYR A 1 137 ? 16.302 7.920 9.064 1.00 53.81 137 TYR A CA 1
ATOM 1060 C C . TYR A 1 137 ? 17.692 8.584 9.000 1.00 53.81 137 TYR A C 1
ATOM 1062 O O . TYR A 1 137 ? 18.531 8.145 8.222 1.00 53.81 137 TYR A O 1
ATOM 1070 N N . ASN A 1 138 ? 17.947 9.610 9.823 1.00 48.66 138 ASN A N 1
ATOM 1071 C CA . ASN A 1 138 ? 19.223 10.338 9.885 1.00 48.66 138 ASN A CA 1
ATOM 1072 C C . ASN A 1 138 ? 20.005 10.094 11.193 1.00 48.66 138 ASN A C 1
ATOM 1074 O O . ASN A 1 138 ? 20.734 10.974 11.658 1.00 48.66 138 ASN A O 1
ATOM 1078 N N . THR A 1 139 ? 19.800 8.949 11.852 1.00 51.97 139 THR A N 1
ATOM 1079 C CA . THR A 1 139 ? 20.355 8.665 13.187 1.00 51.97 139 THR A CA 1
ATOM 1080 C C . THR A 1 139 ? 20.865 7.227 13.290 1.00 51.97 139 THR A C 1
ATOM 1082 O O . THR A 1 139 ? 20.273 6.324 12.709 1.00 51.97 139 THR A O 1
ATOM 1085 N N . ARG A 1 140 ? 21.895 6.982 14.110 1.00 50.16 140 ARG A N 1
ATOM 1086 C CA . ARG A 1 140 ? 22.341 5.626 14.507 1.00 50.16 140 ARG A CA 1
ATOM 1087 C C . ARG A 1 140 ? 21.448 4.926 15.545 1.00 50.16 140 ARG A C 1
ATOM 1089 O O . ARG A 1 140 ? 21.850 3.924 16.135 1.00 50.16 140 ARG A O 1
ATOM 1096 N N . SER A 1 141 ? 20.297 5.506 15.883 1.00 48.72 141 SER A N 1
ATOM 1097 C CA . SER A 1 141 ? 19.422 4.976 16.928 1.00 48.72 141 SER A CA 1
ATOM 1098 C C . SER A 1 141 ? 18.587 3.814 16.409 1.00 48.72 141 SER A C 1
ATOM 1100 O O . SER A 1 141 ? 18.149 3.808 15.263 1.00 48.72 141 SER A O 1
ATOM 1102 N N . LYS A 1 142 ? 18.318 2.846 17.290 1.00 53.00 142 LYS A N 1
ATOM 1103 C CA . LYS A 1 142 ? 17.345 1.789 17.020 1.00 53.00 142 LYS A CA 1
ATOM 1104 C C . LYS A 1 142 ? 15.990 2.425 16.692 1.00 53.00 142 LYS A C 1
ATOM 1106 O O . LYS A 1 142 ? 15.474 3.203 17.494 1.00 53.00 142 LYS A O 1
ATOM 1111 N N . LEU A 1 143 ? 15.439 2.074 15.534 1.00 64.25 143 LEU A N 1
ATOM 1112 C CA . LEU A 1 143 ? 14.062 2.387 15.174 1.00 64.25 143 LEU A CA 1
ATOM 1113 C C . LEU A 1 143 ? 13.120 1.404 15.872 1.00 64.25 143 LEU A C 1
ATOM 1115 O O . LEU A 1 143 ? 13.356 0.194 15.872 1.00 64.25 143 LEU A O 1
ATOM 1119 N N . ASP A 1 144 ? 12.062 1.940 16.468 1.00 76.06 144 ASP A N 1
ATOM 1120 C CA . ASP A 1 144 ? 10.952 1.143 16.982 1.00 76.06 144 ASP A CA 1
ATOM 1121 C C . ASP A 1 144 ? 10.113 0.600 15.800 1.00 76.06 144 ASP A C 1
ATOM 1123 O O . ASP A 1 144 ? 10.077 1.210 14.725 1.00 76.06 144 ASP A O 1
ATOM 1127 N N . PHE A 1 145 ? 9.447 -0.549 15.972 1.00 80.25 145 PHE A N 1
ATOM 1128 C CA . PHE A 1 145 ? 8.569 -1.109 14.936 1.00 80.25 145 PHE A CA 1
ATOM 1129 C C . PHE A 1 145 ? 7.439 -0.129 14.595 1.00 80.25 145 PHE A C 1
ATOM 1131 O O . PHE A 1 145 ? 6.811 0.442 15.489 1.00 80.25 145 PHE A O 1
ATOM 1138 N N . HIS A 1 146 ? 7.176 0.062 13.304 1.00 85.12 146 HIS A N 1
ATOM 1139 C CA . HIS A 1 146 ? 6.125 0.948 12.810 1.00 85.12 146 HIS A CA 1
ATOM 1140 C C . HIS A 1 146 ? 5.639 0.524 11.418 1.00 85.12 146 HIS A C 1
ATOM 1142 O O . HIS A 1 146 ? 6.295 -0.270 10.747 1.00 85.12 146 HIS A O 1
ATOM 1148 N N . ALA A 1 147 ? 4.494 1.069 11.004 1.00 82.00 147 ALA A N 1
ATOM 1149 C CA . ALA A 1 147 ? 3.965 0.986 9.645 1.00 82.00 147 ALA A CA 1
ATOM 1150 C C . ALA A 1 147 ? 3.829 2.397 9.049 1.00 82.00 147 ALA A C 1
ATOM 1152 O O . ALA A 1 147 ? 3.228 3.280 9.668 1.00 82.00 147 ALA A O 1
ATOM 1153 N N . ASP A 1 148 ? 4.390 2.614 7.860 1.00 81.00 148 ASP A N 1
ATOM 1154 C CA . ASP A 1 148 ? 4.367 3.921 7.195 1.00 81.00 148 ASP A CA 1
ATOM 1155 C C . ASP A 1 148 ? 3.017 4.239 6.537 1.00 81.00 148 ASP A C 1
ATOM 1157 O O . ASP A 1 148 ? 2.153 3.388 6.331 1.00 81.00 148 ASP A O 1
ATOM 1161 N N . ASN A 1 149 ? 2.835 5.504 6.155 1.00 75.06 149 ASN A N 1
ATOM 1162 C CA . ASN A 1 149 ? 1.610 5.991 5.525 1.00 75.06 149 ASN A CA 1
ATOM 1163 C C . ASN A 1 149 ? 1.614 5.794 3.993 1.00 75.06 149 ASN A C 1
ATOM 1165 O O . ASN A 1 149 ? 1.634 6.762 3.230 1.00 75.06 149 ASN A O 1
ATOM 1169 N N . ALA A 1 150 ? 1.626 4.539 3.549 1.00 77.56 150 ALA A N 1
ATOM 1170 C CA . ALA A 1 150 ? 1.558 4.117 2.143 1.00 77.56 150 ALA A CA 1
ATOM 1171 C C . ALA A 1 150 ? 0.920 2.722 2.051 1.00 77.56 150 ALA A C 1
ATOM 1173 O O . ALA A 1 150 ? 0.680 2.133 3.095 1.00 77.56 150 ALA A O 1
ATOM 1174 N N . ASP A 1 151 ? 0.671 2.187 0.849 1.00 77.31 151 ASP A N 1
ATOM 1175 C CA . ASP A 1 151 ? 0.284 0.773 0.669 1.00 77.31 151 ASP A CA 1
ATOM 1176 C C . ASP A 1 151 ? 1.519 -0.139 0.560 1.00 77.31 151 ASP A C 1
ATOM 1178 O O . ASP A 1 151 ? 1.500 -1.266 1.043 1.00 77.31 151 ASP A O 1
ATOM 1182 N N . ILE A 1 152 ? 2.607 0.350 -0.049 1.00 84.94 152 ILE A N 1
ATOM 1183 C CA . ILE A 1 152 ? 3.902 -0.337 -0.127 1.00 84.94 152 ILE A CA 1
ATOM 1184 C C . ILE A 1 152 ? 5.015 0.630 0.280 1.00 84.94 152 ILE A C 1
ATOM 1186 O O . ILE A 1 152 ? 5.036 1.778 -0.166 1.00 84.94 152 ILE A O 1
ATOM 1190 N N . VAL A 1 153 ? 5.960 0.151 1.085 1.00 88.69 153 VAL A N 1
ATOM 1191 C CA . VAL A 1 153 ? 7.216 0.846 1.404 1.00 88.69 153 VAL A CA 1
ATOM 1192 C C . VAL A 1 153 ? 8.361 0.144 0.703 1.00 88.69 153 VAL A C 1
ATOM 1194 O O . VAL A 1 153 ? 8.469 -1.076 0.790 1.00 88.69 153 VAL A O 1
ATOM 1197 N N . GLY A 1 154 ? 9.214 0.918 0.032 1.00 91.94 154 GLY A N 1
ATOM 1198 C CA . GLY A 1 154 ? 10.459 0.441 -0.560 1.00 91.94 154 GLY A CA 1
ATOM 1199 C C . GLY A 1 154 ? 11.679 0.908 0.237 1.00 91.94 154 GLY A C 1
ATOM 1200 O O . GLY A 1 154 ? 11.714 2.052 0.692 1.00 91.94 154 GLY A O 1
ATOM 1201 N N . LEU A 1 155 ? 12.708 0.067 0.336 1.00 91.62 155 LEU A N 1
ATOM 1202 C CA . LEU A 1 155 ? 14.020 0.421 0.880 1.00 91.62 155 LEU A CA 1
ATOM 1203 C C . LEU A 1 155 ? 15.126 -0.258 0.065 1.00 91.62 155 LEU A C 1
ATOM 1205 O O . LEU A 1 155 ? 15.203 -1.481 0.022 1.00 91.62 155 LEU A O 1
ATOM 1209 N N . MET A 1 156 ? 16.002 0.533 -0.555 1.00 94.62 156 MET A N 1
ATOM 1210 C CA . MET A 1 156 ? 17.146 0.032 -1.324 1.00 94.62 156 MET A CA 1
ATOM 1211 C C . MET A 1 156 ? 18.445 0.165 -0.528 1.00 94.62 156 MET A C 1
ATOM 1213 O O . MET A 1 156 ? 18.823 1.263 -0.112 1.00 94.62 156 MET A O 1
ATOM 1217 N N . CYS A 1 157 ? 19.168 -0.941 -0.367 1.00 92.81 157 CYS A N 1
ATOM 1218 C CA . CYS A 1 157 ? 20.499 -0.937 0.218 1.00 92.81 157 CYS A CA 1
ATOM 1219 C C . CYS A 1 157 ? 21.538 -0.541 -0.838 1.00 92.81 157 CYS A C 1
ATOM 1221 O O . CYS A 1 157 ? 21.868 -1.313 -1.737 1.00 92.81 157 CYS A O 1
ATOM 1223 N N . VAL A 1 158 ? 22.076 0.675 -0.724 1.00 91.75 158 VAL A N 1
ATOM 1224 C CA . VAL A 1 158 ? 23.196 1.136 -1.566 1.00 91.75 158 VAL A CA 1
ATOM 1225 C C . VAL A 1 158 ? 24.540 0.773 -0.934 1.00 91.75 158 VAL A C 1
ATOM 1227 O O . VAL A 1 158 ? 25.446 0.305 -1.617 1.00 91.75 158 VAL A O 1
ATOM 1230 N N . ASN A 1 159 ? 24.660 0.968 0.381 1.00 86.88 159 ASN A N 1
ATOM 1231 C CA . ASN A 1 159 ? 25.823 0.593 1.176 1.00 86.88 159 ASN A CA 1
ATOM 1232 C C . ASN A 1 159 ? 25.346 -0.089 2.458 1.00 86.88 159 ASN A C 1
ATOM 1234 O O . ASN A 1 159 ? 24.422 0.401 3.109 1.00 86.88 159 ASN A O 1
ATOM 1238 N N . ALA A 1 160 ? 26.007 -1.180 2.840 1.00 84.50 160 ALA A N 1
ATOM 1239 C CA . ALA A 1 160 ? 25.751 -1.836 4.114 1.00 84.50 160 ALA A CA 1
ATOM 1240 C C . ALA A 1 160 ? 26.355 -1.032 5.274 1.00 84.50 160 ALA A C 1
ATOM 1242 O O . ALA A 1 160 ? 27.395 -0.380 5.134 1.00 84.50 160 ALA A O 1
ATOM 1243 N N . ALA A 1 161 ? 25.714 -1.103 6.440 1.00 78.44 161 ALA A N 1
ATOM 1244 C CA . ALA A 1 161 ? 26.268 -0.549 7.667 1.00 78.44 161 ALA A CA 1
ATOM 1245 C C . ALA A 1 161 ? 27.527 -1.328 8.089 1.00 78.44 161 ALA A C 1
ATOM 1247 O O . ALA A 1 161 ? 27.590 -2.547 7.949 1.00 78.44 161 ALA A O 1
ATOM 1248 N N . MET A 1 162 ? 28.522 -0.638 8.659 1.00 78.81 162 MET A N 1
ATOM 1249 C CA . MET A 1 162 ? 29.740 -1.291 9.170 1.00 78.81 162 MET A CA 1
ATOM 1250 C C . MET A 1 162 ? 29.450 -2.267 10.322 1.00 78.81 162 MET A C 1
ATOM 1252 O O . MET A 1 162 ? 30.153 -3.260 10.490 1.00 78.81 162 MET A O 1
ATOM 1256 N N . SER A 1 163 ? 28.444 -1.960 11.143 1.00 75.75 163 SER A N 1
ATOM 1257 C CA . SER A 1 163 ? 27.926 -2.813 12.210 1.00 75.75 163 SER A CA 1
ATOM 1258 C C . SER A 1 163 ? 26.474 -2.437 12.519 1.00 75.75 163 SER A C 1
ATOM 1260 O O . SER A 1 163 ? 26.075 -1.282 12.355 1.00 75.75 163 SER A O 1
ATOM 1262 N N . GLY A 1 164 ? 25.670 -3.410 12.957 1.00 79.31 164 GLY A N 1
ATOM 1263 C CA . GLY A 1 164 ? 24.223 -3.227 13.103 1.00 79.31 164 GLY A CA 1
ATOM 1264 C C . GLY A 1 164 ? 23.525 -3.052 11.749 1.00 79.31 164 GLY A C 1
ATOM 1265 O O . GLY A 1 164 ? 23.938 -3.648 10.757 1.00 79.31 164 GLY A O 1
ATOM 1266 N N . GLY A 1 165 ? 22.458 -2.247 11.713 1.00 74.25 165 GLY A N 1
ATOM 1267 C CA . GLY A 1 165 ? 21.722 -1.949 10.475 1.00 74.25 165 GLY A CA 1
ATOM 1268 C C . GLY A 1 165 ? 20.845 -3.093 9.959 1.00 74.25 165 GLY A C 1
ATOM 1269 O O . GLY A 1 165 ? 20.438 -3.069 8.802 1.00 74.25 165 GLY A O 1
ATOM 1270 N N . GLU A 1 166 ? 20.562 -4.093 10.795 1.00 82.06 166 GLU A N 1
ATOM 1271 C CA . GLU A 1 166 ? 19.619 -5.161 10.461 1.00 82.06 166 GLU A CA 1
ATOM 1272 C C . GLU A 1 166 ? 18.230 -4.569 10.193 1.00 82.06 166 GLU A C 1
ATOM 1274 O O . GLU A 1 166 ? 17.713 -3.786 10.997 1.00 82.06 166 GLU A O 1
ATOM 1279 N N . SER A 1 167 ? 17.617 -4.964 9.076 1.00 82.38 167 SER A N 1
ATOM 1280 C CA . SER A 1 167 ? 16.209 -4.673 8.818 1.00 82.38 167 SER A CA 1
ATOM 1281 C C . SER A 1 167 ? 15.377 -5.681 9.603 1.00 82.38 167 SER A C 1
ATOM 1283 O O . SER A 1 167 ? 15.499 -6.894 9.416 1.00 82.38 167 SER A O 1
ATOM 1285 N N . LEU A 1 168 ? 14.576 -5.177 10.539 1.00 86.31 168 LEU A N 1
ATOM 1286 C CA . LEU A 1 168 ? 13.695 -5.989 11.368 1.00 86.31 168 LEU A CA 1
ATOM 1287 C C . LEU A 1 168 ? 12.266 -5.840 10.864 1.00 86.31 168 LEU A C 1
ATOM 1289 O O . LEU A 1 168 ? 11.750 -4.727 10.786 1.00 86.31 168 LEU A O 1
ATOM 1293 N N . ILE A 1 169 ? 11.613 -6.964 10.594 1.00 90.56 169 ILE A N 1
ATOM 1294 C CA . ILE A 1 169 ? 10.195 -7.007 10.233 1.00 90.56 169 ILE A CA 1
ATOM 1295 C C . ILE A 1 169 ? 9.437 -7.925 11.186 1.00 90.56 169 ILE A C 1
ATOM 1297 O O . ILE A 1 169 ? 9.999 -8.853 11.765 1.00 90.56 169 ILE A O 1
ATOM 1301 N N . ALA A 1 170 ? 8.145 -7.675 11.339 1.00 90.00 170 ALA A N 1
ATOM 1302 C CA . ALA A 1 170 ? 7.246 -8.530 12.095 1.00 90.00 170 ALA A CA 1
ATOM 1303 C C . ALA A 1 170 ? 5.888 -8.559 11.396 1.00 90.00 170 ALA A C 1
ATOM 1305 O O . ALA A 1 170 ? 5.392 -7.525 10.946 1.00 90.00 170 ALA A O 1
ATOM 1306 N N . SER A 1 171 ? 5.270 -9.737 11.326 1.00 90.31 171 SER A N 1
ATOM 1307 C CA . SER A 1 171 ? 3.891 -9.841 10.863 1.00 90.31 171 SER A CA 1
ATOM 1308 C C . SER A 1 171 ? 2.953 -9.243 11.906 1.00 90.31 171 SER A C 1
ATOM 1310 O O . SER A 1 171 ? 2.793 -9.776 13.008 1.00 90.31 171 SER A O 1
ATOM 1312 N N . SER A 1 172 ? 2.273 -8.160 11.538 1.00 91.44 172 SER A N 1
ATOM 1313 C CA . SER A 1 172 ? 1.225 -7.572 12.373 1.00 91.44 172 SER A CA 1
ATOM 1314 C C . SER A 1 172 ? 0.041 -8.523 12.578 1.00 91.44 172 SER A C 1
ATOM 1316 O O . SER A 1 172 ? -0.574 -8.510 13.642 1.00 91.44 172 SER A O 1
ATOM 1318 N N . VAL A 1 173 ? -0.233 -9.400 11.604 1.00 90.88 173 VAL A N 1
ATOM 1319 C CA . VAL A 1 173 ? -1.272 -10.436 11.689 1.00 90.88 173 VAL A CA 1
ATOM 1320 C C . VAL A 1 173 ? -0.914 -11.482 12.747 1.00 90.88 173 VAL A C 1
ATOM 1322 O O . VAL A 1 173 ? -1.739 -11.815 13.600 1.00 90.88 173 VAL A O 1
ATOM 1325 N N . TYR A 1 174 ? 0.322 -11.988 12.721 1.00 94.06 174 TYR A N 1
ATOM 1326 C CA . TYR A 1 174 ? 0.782 -12.967 13.703 1.00 94.06 174 TYR A CA 1
ATOM 1327 C C . TYR A 1 174 ? 0.859 -12.349 15.101 1.00 94.06 174 TYR A C 1
ATOM 1329 O O . TYR A 1 174 ? 0.322 -12.919 16.048 1.00 94.06 174 TYR A O 1
ATOM 1337 N N . ALA A 1 175 ? 1.431 -11.147 15.227 1.00 95.62 175 ALA A N 1
ATOM 1338 C CA . ALA A 1 175 ? 1.517 -10.430 16.497 1.00 95.62 175 ALA A CA 1
ATOM 1339 C C . ALA A 1 175 ? 0.130 -10.143 17.104 1.00 95.62 175 ALA A C 1
ATOM 1341 O O . ALA A 1 175 ? -0.067 -10.348 18.302 1.00 95.62 175 ALA A O 1
ATOM 1342 N N . HIS A 1 176 ? -0.854 -9.755 16.283 1.00 96.44 176 HIS A N 1
ATOM 1343 C CA . HIS A 1 176 ? -2.252 -9.644 16.705 1.00 96.44 176 HIS A CA 1
ATOM 1344 C C . HIS A 1 176 ? -2.782 -10.971 17.268 1.00 96.44 176 HIS A C 1
ATOM 1346 O O . HIS A 1 176 ? -3.368 -10.998 18.350 1.00 96.44 176 HIS A O 1
ATOM 1352 N N . ASN A 1 177 ? -2.567 -12.081 16.558 1.00 96.06 177 ASN A N 1
ATOM 1353 C CA . ASN A 1 177 ? -3.059 -13.393 16.978 1.00 96.06 177 ASN A CA 1
ATOM 1354 C C . ASN A 1 177 ? -2.381 -13.893 18.266 1.00 96.06 177 ASN A C 1
ATOM 1356 O O . ASN A 1 177 ? -3.062 -14.493 19.097 1.00 96.06 177 ASN A O 1
ATOM 1360 N N . VAL A 1 178 ? -1.087 -13.617 18.457 1.00 97.44 178 VAL A N 1
ATOM 1361 C CA . VAL A 1 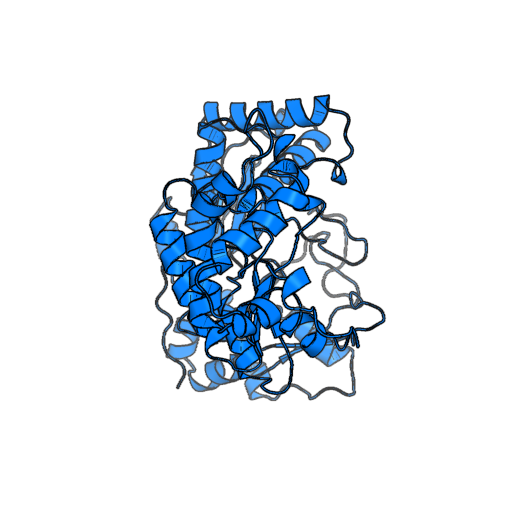178 ? -0.363 -13.888 19.712 1.00 97.44 178 VAL A CA 1
ATOM 1362 C C . VAL A 1 178 ? -0.969 -13.077 20.853 1.00 97.44 178 VAL A C 1
ATOM 1364 O O . VAL A 1 178 ? -1.350 -13.637 21.879 1.00 97.44 178 VAL A O 1
ATOM 1367 N N . MET A 1 179 ? -1.146 -11.769 20.661 1.00 98.06 179 MET A N 1
ATOM 1368 C CA . MET A 1 179 ? -1.729 -10.907 21.688 1.00 98.06 179 MET A CA 1
ATOM 1369 C C . MET A 1 179 ? -3.157 -11.343 22.044 1.00 98.06 179 MET A C 1
ATOM 1371 O O . MET A 1 179 ? -3.532 -11.319 23.214 1.00 98.06 179 MET A O 1
ATOM 1375 N N . LEU A 1 180 ? -3.938 -11.802 21.058 1.00 97.56 180 LEU A N 1
ATOM 1376 C CA . LEU A 1 180 ? -5.312 -12.270 21.261 1.00 97.56 180 LEU A CA 1
ATOM 1377 C C . LEU A 1 180 ? -5.357 -13.536 22.118 1.00 97.56 180 LEU A C 1
ATOM 1379 O O . LEU A 1 180 ? -6.285 -13.711 22.903 1.00 97.56 180 LEU A O 1
ATOM 1383 N N . GLN A 1 181 ? -4.365 -14.414 21.969 1.00 97.00 181 GLN A N 1
ATOM 1384 C CA . GLN A 1 181 ? -4.230 -15.616 22.788 1.00 97.00 181 GLN A CA 1
ATOM 1385 C C . GLN A 1 181 ? -3.798 -15.290 24.219 1.00 97.00 181 GLN A C 1
ATOM 1387 O O . GLN A 1 181 ? -4.275 -15.924 25.156 1.00 97.00 181 GLN A O 1
ATOM 1392 N N . GLU A 1 182 ? -2.906 -14.315 24.393 1.00 97.12 182 GLU A N 1
ATOM 1393 C CA . GLU A 1 182 ? -2.321 -13.998 25.697 1.00 97.12 182 GLU A CA 1
ATOM 1394 C C . GLU A 1 182 ? -3.198 -13.085 26.554 1.00 97.12 182 GLU A C 1
ATOM 1396 O O . GLU A 1 182 ? -3.353 -13.331 27.749 1.00 97.12 182 GLU A O 1
ATOM 1401 N N . ARG A 1 183 ? -3.735 -12.015 25.960 1.00 97.38 183 ARG A N 1
ATOM 1402 C CA . ARG A 1 183 ? -4.461 -10.929 26.639 1.00 97.38 183 ARG A CA 1
ATOM 1403 C C . ARG A 1 183 ? -5.598 -10.406 25.741 1.00 97.38 183 ARG A C 1
ATOM 1405 O O . ARG A 1 183 ? -5.516 -9.284 25.227 1.00 97.38 183 ARG A O 1
ATOM 1412 N N . PRO A 1 184 ? -6.661 -11.199 25.506 1.00 95.94 184 PRO A N 1
ATOM 1413 C CA . PRO A 1 184 ? -7.752 -10.840 24.592 1.00 95.94 184 PRO A CA 1
ATOM 1414 C C . PRO A 1 184 ? -8.452 -9.520 24.948 1.00 95.94 184 PRO A C 1
ATOM 1416 O O . PRO A 1 184 ? -8.956 -8.828 24.063 1.00 95.94 184 PRO A O 1
ATOM 1419 N N . GLU A 1 185 ? -8.477 -9.154 26.227 1.00 95.06 185 GLU A N 1
ATOM 1420 C CA . GLU A 1 185 ? -9.023 -7.889 26.710 1.00 95.06 185 GLU A CA 1
ATOM 1421 C C . GLU A 1 185 ? -8.166 -6.682 26.311 1.00 95.06 185 GLU A C 1
ATOM 1423 O O . GLU A 1 185 ? -8.720 -5.636 25.994 1.00 95.06 185 GLU A O 1
ATOM 1428 N N . LEU A 1 186 ? -6.837 -6.831 26.247 1.00 97.25 186 LEU A N 1
ATOM 1429 C CA . LEU A 1 186 ? -5.945 -5.759 25.798 1.00 97.25 186 LEU A CA 1
ATOM 1430 C C . LEU A 1 186 ? -5.940 -5.625 24.276 1.00 97.25 186 LEU A C 1
ATOM 1432 O O . LEU A 1 186 ? -5.823 -4.518 23.761 1.00 97.25 186 LEU A O 1
ATOM 1436 N N . VAL A 1 187 ? -6.105 -6.724 23.532 1.00 96.44 187 VAL A N 1
ATOM 1437 C CA . VAL A 1 187 ? -6.249 -6.635 22.068 1.00 96.44 187 VAL A CA 1
ATOM 1438 C C . VAL A 1 187 ? -7.458 -5.799 21.686 1.00 96.44 187 VAL A C 1
ATOM 1440 O O . VAL A 1 187 ? -7.380 -5.022 20.738 1.00 96.44 187 VAL A O 1
ATOM 1443 N N . ALA A 1 188 ? -8.566 -5.935 22.417 1.00 94.56 188 ALA A N 1
ATOM 1444 C CA . ALA A 1 188 ? -9.775 -5.164 22.154 1.00 94.56 188 ALA A CA 1
ATOM 1445 C C . ALA A 1 188 ? -9.536 -3.645 22.245 1.00 94.56 188 ALA A C 1
ATOM 1447 O O . ALA A 1 188 ? -10.109 -2.905 21.445 1.00 94.56 188 ALA A O 1
ATOM 1448 N N . GLU A 1 189 ? -8.645 -3.188 23.132 1.00 97.19 189 GLU A N 1
ATOM 1449 C CA . GLU A 1 189 ? -8.261 -1.773 23.234 1.00 97.19 189 GLU A CA 1
ATOM 1450 C C . GLU A 1 189 ? -7.597 -1.258 21.952 1.00 97.19 189 GLU A C 1
ATOM 1452 O O . GLU A 1 189 ? -7.819 -0.115 21.564 1.00 97.19 189 GLU A O 1
ATOM 1457 N N . LEU A 1 190 ? -6.840 -2.098 21.236 1.00 97.12 190 LEU A N 1
ATOM 1458 C CA . LEU A 1 190 ? -6.162 -1.701 19.994 1.00 97.12 190 LEU A CA 1
ATOM 1459 C C . LEU A 1 190 ? -7.120 -1.506 18.806 1.00 97.12 190 LEU A C 1
ATOM 1461 O O . LEU A 1 190 ? -6.734 -0.900 17.805 1.00 97.12 190 LEU A O 1
ATOM 1465 N N . TYR A 1 191 ? -8.373 -1.957 18.930 1.00 95.12 191 TYR A N 1
ATOM 1466 C CA . TYR A 1 191 ? -9.459 -1.669 17.984 1.00 95.12 191 TYR A CA 1
ATOM 1467 C C . TYR A 1 191 ? -10.216 -0.370 18.302 1.00 95.12 191 TYR A C 1
ATOM 1469 O O . TYR A 1 191 ? -11.015 0.086 17.479 1.00 95.12 191 TYR A O 1
ATOM 1477 N N . ALA A 1 192 ? -9.999 0.232 19.476 1.00 94.00 192 ALA A N 1
ATOM 1478 C CA . ALA A 1 192 ? -10.549 1.541 19.805 1.00 94.00 192 ALA A CA 1
ATOM 1479 C C . ALA A 1 192 ? -9.715 2.671 19.165 1.00 94.00 192 ALA A C 1
ATOM 1481 O O . ALA A 1 192 ? -8.544 2.465 18.839 1.00 94.00 192 ALA A O 1
ATOM 1482 N N . PRO A 1 193 ? -10.288 3.873 18.963 1.00 94.00 193 PRO A N 1
ATOM 1483 C CA . PRO A 1 193 ? -9.544 5.007 18.425 1.00 94.00 193 PRO A CA 1
ATOM 1484 C C . PRO A 1 193 ? -8.401 5.464 19.345 1.00 94.00 193 PRO A C 1
ATOM 1486 O O . PRO A 1 193 ? -8.581 5.632 20.551 1.00 94.00 193 PRO A O 1
ATOM 1489 N N . PHE A 1 194 ? -7.248 5.742 18.740 1.00 96.69 194 PHE A N 1
ATOM 1490 C CA . PHE A 1 194 ? -6.112 6.449 19.327 1.00 96.69 194 PHE A CA 1
ATOM 1491 C C . PHE A 1 194 ? -5.906 7.769 18.591 1.00 96.69 194 PHE A C 1
ATOM 1493 O O . PHE A 1 194 ? -6.174 7.875 17.393 1.00 96.69 194 PHE A O 1
ATOM 1500 N N . ILE A 1 195 ? -5.384 8.768 19.301 1.00 96.75 195 ILE A N 1
ATOM 1501 C CA . ILE A 1 195 ? -5.043 10.065 18.717 1.00 96.75 195 ILE A CA 1
ATOM 1502 C C . ILE A 1 195 ? -3.584 10.038 18.281 1.00 96.75 195 ILE A C 1
ATOM 1504 O O . ILE A 1 195 ? -2.680 9.824 19.089 1.00 96.75 195 ILE A O 1
ATOM 1508 N N . PHE A 1 196 ? -3.363 10.285 16.997 1.00 93.94 196 PHE A N 1
ATOM 1509 C CA . PHE A 1 196 ? -2.052 10.370 16.379 1.00 93.94 196 PHE A CA 1
ATOM 1510 C C . PHE A 1 196 ? -1.738 11.823 16.038 1.00 93.94 196 PHE A C 1
ATOM 1512 O O . PHE A 1 196 ? -2.520 12.501 15.375 1.00 93.94 196 PHE A O 1
ATOM 1519 N N . SER A 1 197 ? -0.555 12.288 16.428 1.00 93.44 197 SER A N 1
ATOM 1520 C CA . SER A 1 197 ? -0.038 13.581 15.987 1.00 93.44 197 SER A CA 1
ATOM 1521 C C . SER A 1 197 ? 0.316 13.530 14.499 1.00 93.44 197 SER A C 1
ATOM 1523 O O . SER A 1 197 ? 0.851 12.527 14.008 1.00 93.44 197 SER A O 1
ATOM 1525 N N . ARG A 1 198 ? 0.054 14.629 13.788 1.00 86.31 198 ARG A N 1
ATOM 1526 C CA . ARG A 1 198 ? 0.549 14.865 12.423 1.00 86.31 198 ARG A CA 1
ATOM 1527 C C . ARG A 1 198 ? 1.965 15.432 12.398 1.00 86.31 198 ARG A C 1
ATOM 1529 O O . ARG A 1 198 ? 2.515 15.614 11.323 1.00 86.31 198 ARG A O 1
ATOM 1536 N N . GLN A 1 199 ? 2.574 15.669 13.564 1.00 84.31 199 GLN A N 1
ATOM 1537 C CA . GLN A 1 199 ? 3.965 16.118 13.707 1.00 84.31 199 GLN A CA 1
ATOM 1538 C C . GLN A 1 199 ? 4.279 17.419 12.936 1.00 84.31 199 GLN A C 1
ATOM 1540 O O . GLN A 1 199 ? 5.420 17.649 12.538 1.00 84.31 199 GLN A O 1
ATOM 1545 N N . GLY A 1 200 ? 3.286 18.297 12.740 1.00 81.56 200 GLY A N 1
ATOM 1546 C CA . GLY A 1 200 ? 3.453 19.553 12.004 1.00 81.56 200 GLY A CA 1
ATOM 1547 C C . GLY A 1 200 ? 3.348 19.412 10.481 1.00 81.56 200 GLY A C 1
ATOM 1548 O O . GLY A 1 200 ? 3.756 20.333 9.760 1.00 81.56 200 GLY A O 1
ATOM 1549 N N . GLU A 1 201 ? 2.866 18.265 9.994 1.00 78.31 201 GLU A N 1
ATOM 1550 C CA . GLU A 1 201 ? 2.671 17.928 8.574 1.00 78.31 201 GLU A CA 1
ATOM 1551 C C . GLU A 1 201 ? 1.217 18.079 8.113 1.00 78.31 201 GLU A C 1
ATOM 1553 O O . GLU A 1 201 ? 0.888 17.714 6.990 1.00 78.31 201 GLU A O 1
ATOM 1558 N N . GLU A 1 202 ? 0.351 18.616 8.968 1.00 82.56 202 GLU A N 1
ATOM 1559 C CA . GLU A 1 202 ? -0.994 19.056 8.611 1.00 82.56 202 GLU A CA 1
ATOM 1560 C C . GLU A 1 202 ? -0.990 20.207 7.588 1.00 82.56 202 GLU A C 1
ATOM 1562 O O . GLU A 1 202 ? -0.146 21.112 7.636 1.00 82.56 202 GLU A O 1
ATOM 1567 N N . GLU A 1 203 ? -1.965 20.180 6.676 1.00 74.00 203 GLU A N 1
ATOM 1568 C CA . GLU A 1 203 ? -2.320 21.337 5.844 1.00 74.00 203 GLU A CA 1
ATOM 1569 C C . GLU A 1 203 ? -3.007 22.426 6.691 1.00 74.00 203 GLU A C 1
ATOM 1571 O O . GLU A 1 203 ? -3.564 22.114 7.745 1.00 74.00 203 GLU A O 1
ATOM 1576 N N . PRO A 1 204 ? -3.050 23.700 6.247 1.00 76.00 204 PRO A N 1
ATOM 1577 C CA . PRO A 1 204 ? -3.686 24.790 7.001 1.00 76.00 204 PRO A CA 1
ATOM 1578 C C . PRO A 1 204 ? -5.152 24.546 7.398 1.00 76.00 204 PRO A C 1
ATOM 1580 O O . PRO A 1 204 ? -5.652 25.185 8.322 1.00 76.00 204 PRO A O 1
ATOM 1583 N N . GLU A 1 205 ? -5.842 23.655 6.684 1.00 82.38 205 GLU A N 1
ATOM 1584 C CA . GLU A 1 205 ? -7.248 23.293 6.896 1.00 82.38 205 GLU A CA 1
ATOM 1585 C C . GLU A 1 205 ? -7.426 22.061 7.803 1.00 82.38 205 GLU A C 1
ATOM 1587 O O . GLU A 1 205 ? -8.538 21.770 8.248 1.00 82.38 205 GLU A O 1
ATOM 1592 N N . GLU A 1 206 ? -6.349 21.326 8.083 1.00 79.50 206 GLU A N 1
ATOM 1593 C CA . GLU A 1 206 ? -6.366 20.141 8.932 1.00 79.50 206 GLU A CA 1
ATOM 1594 C C . GLU A 1 206 ? -5.995 20.490 10.381 1.00 79.50 206 GLU A C 1
ATOM 1596 O O . GLU A 1 206 ? -5.172 21.360 10.661 1.00 79.50 206 GLU A O 1
ATOM 1601 N N . GLY A 1 207 ? -6.589 19.772 11.338 1.00 87.88 207 GLY A N 1
ATOM 1602 C CA . GLY A 1 207 ? -6.136 19.819 12.728 1.00 87.88 207 GLY A CA 1
ATOM 1603 C C . GLY A 1 207 ? -4.776 19.125 12.900 1.00 87.88 207 GLY A C 1
ATOM 1604 O O . GLY A 1 207 ? -4.435 18.257 12.098 1.00 87.88 207 GLY A O 1
ATOM 1605 N N . PRO A 1 208 ? -4.020 19.417 13.973 1.00 91.12 208 PRO A N 1
ATOM 1606 C CA . PRO A 1 208 ? -2.645 18.930 14.163 1.00 91.12 208 PRO A CA 1
ATOM 1607 C C . PRO A 1 208 ? -2.555 17.446 14.586 1.00 91.12 208 PRO A C 1
ATOM 1609 O O . PRO A 1 208 ? -1.471 16.900 14.821 1.00 91.12 208 PRO A O 1
ATOM 1612 N N . TRP A 1 209 ? -3.698 16.770 14.690 1.00 94.19 209 TRP A N 1
ATOM 1613 C CA . TRP A 1 209 ? -3.833 15.356 15.023 1.00 94.19 209 TRP A CA 1
ATOM 1614 C C . TRP A 1 209 ? -5.056 14.742 14.322 1.00 94.19 209 TRP A C 1
ATOM 1616 O O . TRP A 1 209 ? -5.899 15.447 13.769 1.00 94.19 209 TRP A O 1
ATOM 1626 N N . TYR A 1 210 ? -5.136 13.412 14.308 1.00 89.38 210 TYR A N 1
ATOM 1627 C CA . TYR A 1 210 ? -6.285 12.644 13.814 1.00 89.38 210 TYR A CA 1
ATOM 1628 C C . TYR A 1 210 ? -6.506 11.399 14.674 1.00 89.38 210 TYR A C 1
ATOM 1630 O O . TYR A 1 210 ? -5.605 10.940 15.377 1.00 89.38 210 TYR A O 1
ATOM 1638 N N . GLU A 1 211 ? -7.708 10.837 14.589 1.00 93.44 211 GLU A N 1
ATOM 1639 C CA . GLU A 1 211 ? -8.084 9.607 15.280 1.00 93.44 211 GLU A CA 1
ATOM 1640 C C . GLU A 1 211 ? -8.060 8.406 14.335 1.00 93.44 211 GLU A C 1
ATOM 1642 O O . GLU A 1 211 ? -8.564 8.464 13.213 1.00 93.44 211 GLU A O 1
ATOM 1647 N N . SER A 1 212 ? -7.491 7.296 14.797 1.00 90.31 212 SER A N 1
ATOM 1648 C CA . SER A 1 212 ? -7.524 6.005 14.105 1.00 90.31 212 SER A CA 1
ATOM 1649 C C . SER A 1 212 ? -7.350 4.879 15.120 1.00 90.31 212 SER A C 1
ATOM 1651 O O . SER A 1 212 ? -6.617 5.064 16.088 1.00 90.31 212 SER A O 1
ATOM 1653 N N . PRO A 1 213 ? -7.958 3.697 14.939 1.00 93.62 213 PRO A N 1
ATOM 1654 C CA . PRO A 1 213 ? -7.528 2.526 15.689 1.00 93.62 213 PRO A CA 1
ATOM 1655 C C . PRO A 1 213 ? -6.164 2.032 15.187 1.00 93.62 213 PRO A C 1
ATOM 1657 O O . PRO A 1 213 ? -5.729 2.403 14.090 1.00 93.62 213 PRO A O 1
ATOM 1660 N N . ILE A 1 214 ? -5.504 1.190 15.985 1.00 94.19 214 ILE A N 1
ATOM 1661 C CA . ILE A 1 214 ? -4.282 0.488 15.567 1.00 94.19 214 ILE A CA 1
ATOM 1662 C C . ILE A 1 214 ? -4.656 -0.743 14.761 1.00 94.19 214 ILE A C 1
ATOM 1664 O O . ILE A 1 214 ? -4.118 -0.945 13.679 1.00 94.19 214 ILE A O 1
ATOM 1668 N N . PHE A 1 215 ? -5.610 -1.534 15.243 1.00 93.94 215 PHE A N 1
ATOM 1669 C CA . PHE A 1 215 ? -6.169 -2.648 14.496 1.00 93.94 215 PHE A CA 1
ATOM 1670 C C . PHE A 1 215 ? -7.534 -2.295 13.945 1.00 93.94 215 PHE A C 1
ATOM 1672 O O . PHE A 1 215 ? -8.394 -1.739 14.624 1.00 93.94 215 PHE A O 1
ATOM 1679 N N . SER A 1 216 ? -7.767 -2.688 12.706 1.00 88.38 216 SER A N 1
ATOM 1680 C CA . SER A 1 216 ? -9.108 -2.697 12.153 1.00 88.38 216 SER A CA 1
ATOM 1681 C C . SER A 1 216 ? -9.307 -3.959 11.341 1.00 88.38 216 SER A C 1
ATOM 1683 O O . SER A 1 216 ? -8.405 -4.420 10.645 1.00 88.38 216 SER A O 1
ATOM 1685 N N . VAL A 1 217 ? -10.503 -4.528 11.461 1.00 80.50 217 VAL A N 1
ATOM 1686 C CA . VAL A 1 217 ? -10.965 -5.580 10.566 1.00 80.50 217 VAL A CA 1
ATOM 1687 C C . VAL A 1 217 ? -12.208 -5.060 9.879 1.00 80.50 217 VAL A C 1
ATOM 1689 O O . VAL A 1 217 ? -13.205 -4.755 10.533 1.00 80.50 217 VAL A O 1
ATOM 1692 N N . THR A 1 218 ? -12.136 -4.950 8.561 1.00 65.88 218 THR A N 1
ATOM 1693 C CA . THR A 1 218 ? -13.271 -4.590 7.715 1.00 65.88 218 THR A CA 1
ATOM 1694 C C . THR A 1 218 ? -13.462 -5.718 6.722 1.00 65.88 218 THR A C 1
ATOM 1696 O O . THR A 1 218 ? -12.511 -6.130 6.081 1.00 65.88 218 THR A O 1
ATOM 1699 N N . ASP A 1 219 ? -14.666 -6.287 6.680 1.00 59.41 219 ASP A N 1
ATOM 1700 C CA . ASP A 1 219 ? -15.052 -7.370 5.768 1.00 59.41 219 ASP A CA 1
ATOM 1701 C C . ASP A 1 219 ? -14.081 -8.567 5.680 1.00 59.41 219 ASP A C 1
ATOM 1703 O O . ASP A 1 219 ? -13.935 -9.202 4.635 1.00 59.41 219 ASP A O 1
ATOM 1707 N N . GLY A 1 220 ? -13.454 -8.902 6.811 1.00 67.56 220 GLY A N 1
ATOM 1708 C CA . GLY A 1 220 ? -12.492 -10.001 6.929 1.00 67.56 220 GLY A CA 1
ATOM 1709 C C . GLY A 1 220 ? -11.045 -9.615 6.611 1.00 67.56 220 GLY A C 1
ATOM 1710 O O . GLY A 1 220 ? -10.156 -10.427 6.848 1.00 67.56 220 GLY A O 1
ATOM 1711 N N . GLN A 1 221 ? -10.793 -8.391 6.140 1.00 70.88 221 GLN A N 1
ATOM 1712 C CA . GLN A 1 221 ? -9.453 -7.857 5.907 1.00 70.88 221 GLN A CA 1
ATOM 1713 C C . GLN A 1 221 ? -8.928 -7.154 7.151 1.00 70.88 221 GLN A C 1
ATOM 1715 O O . GLN A 1 221 ? -9.591 -6.283 7.715 1.00 70.88 221 GLN A O 1
ATOM 1720 N N . PHE A 1 222 ? -7.725 -7.535 7.567 1.00 83.19 222 PHE A N 1
ATOM 1721 C CA . PHE A 1 222 ? -7.041 -6.960 8.716 1.00 83.19 222 PHE A CA 1
ATOM 1722 C C . PHE A 1 222 ? -6.070 -5.863 8.282 1.00 83.19 222 PHE A C 1
ATOM 1724 O O . PHE A 1 222 ? -5.295 -6.035 7.345 1.00 83.19 222 PHE A O 1
ATOM 1731 N N . ALA A 1 223 ? -6.078 -4.762 9.020 1.00 83.50 223 ALA A N 1
ATOM 1732 C CA . ALA A 1 223 ? -5.158 -3.651 8.870 1.00 83.50 223 ALA A CA 1
ATOM 1733 C C . ALA A 1 223 ? -4.556 -3.297 10.234 1.00 83.50 223 ALA A C 1
ATOM 1735 O O . ALA A 1 223 ? -5.283 -3.133 11.216 1.00 83.50 223 ALA A O 1
ATOM 1736 N N . CYS A 1 224 ? -3.229 -3.154 10.272 1.00 89.25 224 CYS A N 1
ATOM 1737 C CA . CYS A 1 224 ? -2.475 -2.678 11.427 1.00 89.25 224 CYS A CA 1
ATOM 1738 C C . CYS A 1 224 ? -1.772 -1.349 11.134 1.00 89.25 224 CYS A C 1
ATOM 1740 O O . CYS A 1 224 ? -0.805 -1.310 10.378 1.00 89.25 224 CYS A O 1
ATOM 1742 N N . ARG A 1 225 ? -2.226 -0.278 11.779 1.00 87.81 225 ARG A N 1
ATOM 1743 C CA . ARG A 1 225 ? -1.611 1.043 11.734 1.00 87.81 225 ARG A CA 1
ATOM 1744 C C . ARG A 1 225 ? -0.904 1.337 13.049 1.00 87.81 225 ARG A C 1
ATOM 1746 O O . ARG A 1 225 ? -1.437 2.016 13.928 1.00 87.81 225 ARG A O 1
ATOM 1753 N N . HIS A 1 226 ? 0.315 0.829 13.182 1.00 89.56 226 HIS A N 1
ATOM 1754 C CA . HIS A 1 226 ? 1.110 1.017 14.391 1.00 89.56 226 HIS A CA 1
ATOM 1755 C C . HIS A 1 226 ? 2.193 2.072 14.193 1.00 89.56 226 HIS A C 1
ATOM 1757 O O . HIS A 1 226 ? 3.148 1.853 13.456 1.00 89.56 226 HIS A O 1
ATOM 1763 N N . VAL A 1 227 ? 2.051 3.221 14.858 1.00 88.94 227 VAL A N 1
ATOM 1764 C CA . VAL A 1 227 ? 3.067 4.288 14.867 1.00 88.94 227 VAL A CA 1
ATOM 1765 C C . VAL A 1 227 ? 3.140 4.909 16.264 1.00 88.94 227 VAL A C 1
ATOM 1767 O O . VAL A 1 227 ? 2.620 5.998 16.523 1.00 88.94 227 VAL A O 1
ATOM 1770 N N . ARG A 1 228 ? 3.791 4.197 17.192 1.00 90.81 228 ARG A N 1
ATOM 1771 C CA . ARG A 1 228 ? 3.877 4.545 18.624 1.00 90.81 228 ARG A CA 1
ATOM 1772 C C . ARG A 1 228 ? 4.329 5.986 18.882 1.00 90.81 228 ARG A C 1
ATOM 1774 O O . ARG A 1 228 ? 3.745 6.683 19.710 1.00 90.81 228 ARG A O 1
ATOM 1781 N N . ASN A 1 229 ? 5.316 6.468 18.126 1.00 87.38 229 ASN A N 1
ATOM 1782 C CA . ASN A 1 229 ? 5.848 7.827 18.270 1.00 87.38 229 ASN A CA 1
ATOM 1783 C C . ASN A 1 229 ? 4.808 8.922 17.989 1.00 87.38 229 ASN A C 1
ATOM 1785 O O . ASN A 1 229 ? 4.849 9.975 18.619 1.00 87.38 229 ASN A O 1
ATOM 1789 N N . HIS A 1 230 ? 3.857 8.690 17.083 1.00 91.56 230 HIS A N 1
ATOM 1790 C CA . HIS A 1 230 ? 2.825 9.679 16.768 1.00 91.56 230 HIS A CA 1
ATOM 1791 C C . HIS A 1 230 ? 1.766 9.758 17.870 1.00 91.56 230 HIS A C 1
ATOM 1793 O O . HIS A 1 230 ? 1.292 10.854 18.168 1.00 91.56 230 HIS A O 1
ATOM 1799 N N . ILE A 1 231 ? 1.446 8.629 18.508 1.00 94.75 231 ILE A N 1
ATOM 1800 C CA . ILE A 1 231 ? 0.563 8.586 19.682 1.00 94.75 231 ILE A CA 1
ATOM 1801 C C . ILE A 1 231 ? 1.238 9.300 20.855 1.00 94.75 231 ILE A C 1
ATOM 1803 O O . ILE A 1 231 ? 0.669 10.222 21.434 1.00 94.75 231 ILE A O 1
ATOM 1807 N N . ASN A 1 232 ? 2.490 8.946 21.156 1.00 93.25 232 ASN A N 1
ATOM 1808 C CA . ASN A 1 232 ? 3.250 9.582 22.235 1.00 93.25 232 ASN A CA 1
ATOM 1809 C C . ASN A 1 232 ? 3.438 11.086 21.989 1.00 93.25 232 ASN A C 1
ATOM 1811 O O . ASN A 1 232 ? 3.293 11.887 22.909 1.00 93.25 232 ASN A O 1
ATOM 1815 N N . GLY A 1 233 ? 3.704 11.481 20.741 1.00 91.25 233 GLY A N 1
ATOM 1816 C CA . GLY A 1 233 ? 3.801 12.882 20.344 1.00 91.25 233 GLY A CA 1
ATOM 1817 C C . GLY A 1 233 ? 2.497 13.650 20.554 1.00 91.25 233 GLY A C 1
ATOM 1818 O O . GLY A 1 233 ? 2.541 14.784 21.017 1.00 91.25 233 GLY A O 1
ATOM 1819 N N . ALA A 1 234 ? 1.341 13.034 20.288 1.00 94.81 234 ALA A N 1
ATOM 1820 C CA . ALA A 1 234 ? 0.053 13.651 20.597 1.00 94.81 234 ALA A CA 1
ATOM 1821 C C . ALA A 1 234 ? -0.151 13.803 22.110 1.00 94.81 234 ALA A C 1
ATOM 1823 O O . ALA A 1 234 ? -0.481 14.887 22.582 1.00 94.81 234 ALA A O 1
ATOM 1824 N N . GLN A 1 235 ? 0.112 12.738 22.875 1.00 96.25 235 GLN A N 1
ATOM 1825 C CA . GLN A 1 235 ? -0.032 12.720 24.336 1.00 96.25 235 GLN A CA 1
ATOM 1826 C C . GLN A 1 235 ? 0.917 13.689 25.057 1.00 96.25 235 GLN A C 1
ATOM 1828 O O . GLN A 1 235 ? 0.625 14.093 26.179 1.00 96.25 235 GLN A O 1
ATOM 1833 N N . ALA A 1 236 ? 2.037 14.062 24.440 1.00 93.38 236 ALA A N 1
ATOM 1834 C CA . ALA A 1 236 ? 2.964 15.052 24.980 1.00 93.38 236 ALA A CA 1
ATOM 1835 C C . ALA A 1 236 ? 2.709 16.479 24.463 1.00 93.38 236 ALA A C 1
ATOM 1837 O O . ALA A 1 236 ? 3.059 17.435 25.147 1.00 93.38 236 ALA A O 1
ATOM 1838 N N . GLY A 1 237 ? 2.177 16.625 23.245 1.00 91.81 237 GLY A N 1
ATOM 1839 C CA . GLY A 1 237 ? 2.121 17.904 22.530 1.00 91.81 237 GLY A CA 1
ATOM 1840 C C . GLY A 1 237 ? 0.788 18.646 22.598 1.00 91.81 237 GLY A C 1
ATOM 1841 O O . GLY A 1 237 ? 0.764 19.844 22.327 1.00 91.81 237 GLY A O 1
ATOM 1842 N N . PHE A 1 238 ? -0.303 17.964 22.945 1.00 93.50 238 PHE A N 1
ATOM 1843 C CA . PHE A 1 238 ? -1.641 18.555 23.006 1.00 93.50 238 PHE A CA 1
ATOM 1844 C C . PHE A 1 238 ? -2.240 18.316 24.386 1.00 93.50 238 PHE A C 1
ATOM 1846 O O . PHE A 1 238 ? -2.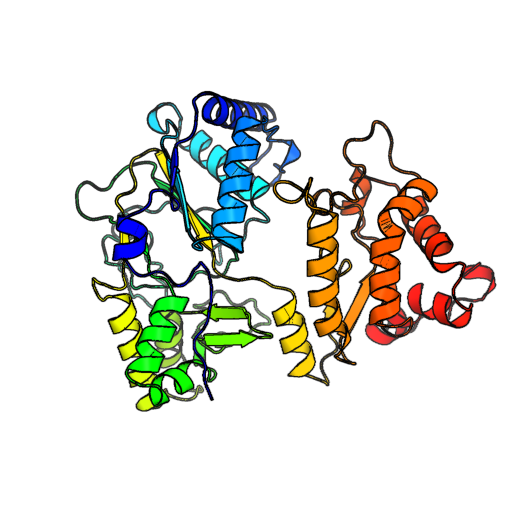241 17.177 24.848 1.00 93.50 238 PHE A O 1
ATOM 1853 N N . ASP A 1 239 ? -2.754 19.354 25.045 1.00 92.75 239 ASP A N 1
ATOM 1854 C CA . ASP A 1 239 ? -3.358 19.273 26.388 1.00 92.75 239 ASP A CA 1
ATOM 1855 C C . ASP A 1 239 ? -4.872 19.008 26.338 1.00 92.75 239 ASP A C 1
ATOM 1857 O O . ASP A 1 239 ? -5.453 18.471 27.278 1.00 92.75 239 ASP A O 1
ATOM 1861 N N . ASP A 1 240 ? -5.506 19.335 25.214 1.00 92.56 240 ASP A N 1
ATOM 1862 C CA . ASP A 1 240 ? -6.950 19.282 24.978 1.00 92.56 240 ASP A CA 1
ATOM 1863 C C . ASP A 1 240 ? -7.461 17.909 24.512 1.00 92.56 240 ASP A C 1
ATOM 1865 O O . ASP A 1 240 ? -8.666 17.713 24.356 1.00 92.56 240 ASP A O 1
ATOM 1869 N N . ILE A 1 241 ? -6.565 16.935 24.337 1.00 95.94 241 ILE A N 1
ATOM 1870 C CA . ILE A 1 241 ? -6.924 15.576 23.926 1.00 95.94 241 ILE A CA 1
ATOM 1871 C C . ILE A 1 241 ? -7.136 14.627 25.124 1.00 95.94 241 ILE A C 1
ATOM 1873 O O . ILE A 1 241 ? -6.469 14.770 26.161 1.00 95.94 241 ILE A O 1
ATOM 1877 N N . PRO A 1 242 ? -7.998 13.600 24.992 1.00 94.94 242 PRO A N 1
ATOM 1878 C CA . PRO A 1 242 ? -8.085 12.502 25.950 1.00 94.94 242 PRO A CA 1
ATOM 1879 C C . PRO A 1 242 ? -6.717 11.868 26.240 1.00 94.94 242 PRO A C 1
ATOM 1881 O O . PRO A 1 242 ? -5.955 11.541 25.323 1.00 94.94 242 PRO A O 1
ATOM 1884 N N . ARG A 1 243 ? -6.403 11.687 27.530 1.00 96.88 243 ARG A N 1
ATOM 1885 C CA . ARG A 1 243 ? -5.227 10.909 27.939 1.00 96.88 243 ARG A CA 1
ATOM 1886 C C . ARG A 1 243 ? -5.491 9.419 27.752 1.00 96.88 243 ARG A C 1
ATOM 1888 O O . ARG A 1 243 ? -6.615 8.968 27.971 1.00 96.88 243 ARG A O 1
ATOM 1895 N N . LEU A 1 244 ? -4.448 8.667 27.404 1.00 97.38 244 LEU A N 1
ATOM 1896 C CA . LEU A 1 244 ? -4.525 7.207 27.343 1.00 97.38 244 LEU A CA 1
ATOM 1897 C C . LEU A 1 244 ? -4.966 6.631 28.689 1.00 97.38 244 LEU A C 1
ATOM 1899 O O . LEU A 1 244 ? -4.467 7.025 29.748 1.00 97.38 244 LEU A O 1
ATOM 1903 N N . THR A 1 245 ? -5.872 5.660 28.647 1.00 97.81 245 THR A N 1
ATOM 1904 C CA . THR A 1 245 ? -6.204 4.879 29.839 1.00 97.81 245 THR A CA 1
ATOM 1905 C C . THR A 1 245 ? -5.025 3.972 30.223 1.00 97.81 245 THR A C 1
ATOM 1907 O O . THR A 1 245 ? -4.162 3.669 29.386 1.00 97.81 245 THR A O 1
ATOM 1910 N N . PRO A 1 246 ? -4.975 3.476 31.474 1.00 97.88 246 PRO A N 1
ATOM 1911 C CA . PRO A 1 246 ? -3.993 2.464 31.855 1.00 97.88 246 PRO A CA 1
ATOM 1912 C C . PRO A 1 246 ? -4.042 1.217 30.957 1.00 97.88 246 PRO A C 1
ATOM 1914 O O . PRO A 1 246 ? -2.995 0.708 30.580 1.00 97.88 246 PRO A O 1
ATOM 1917 N N . GLN A 1 247 ? -5.239 0.781 30.548 1.00 97.44 247 GLN A N 1
ATOM 1918 C CA . GLN A 1 247 ? -5.436 -0.384 29.675 1.00 97.44 247 GLN A CA 1
ATOM 1919 C C . GLN A 1 247 ? -4.932 -0.135 28.251 1.00 97.44 247 GLN A C 1
ATOM 1921 O O . GLN A 1 247 ? -4.245 -0.981 27.693 1.00 97.44 247 GLN A O 1
ATOM 1926 N N . GLN A 1 248 ? -5.197 1.043 27.682 1.00 97.44 248 GLN A N 1
ATOM 1927 C CA . GLN A 1 248 ? -4.645 1.439 26.384 1.00 97.44 248 GLN A CA 1
ATOM 1928 C C . GLN A 1 248 ? -3.115 1.511 26.416 1.00 97.44 248 GLN A C 1
ATOM 1930 O O . GLN A 1 248 ? -2.453 1.076 25.477 1.00 97.44 248 GLN A O 1
ATOM 1935 N N . THR A 1 249 ? -2.548 2.040 27.502 1.00 98.00 249 THR A N 1
ATOM 1936 C CA . THR A 1 249 ? -1.091 2.085 27.692 1.00 98.00 249 THR A CA 1
ATOM 1937 C C . THR A 1 249 ? -0.511 0.673 27.761 1.00 98.00 249 THR A C 1
ATOM 1939 O O . THR A 1 249 ? 0.408 0.365 27.007 1.00 98.00 249 THR A O 1
ATOM 1942 N N . GLU A 1 250 ? -1.104 -0.201 28.579 1.00 98.31 250 GLU A N 1
ATOM 1943 C CA . GLU A 1 250 ? -0.698 -1.604 28.713 1.00 98.31 250 GLU A CA 1
ATOM 1944 C C . GLU A 1 250 ? -0.832 -2.374 27.389 1.00 98.31 250 GLU A C 1
ATOM 1946 O O . GLU A 1 250 ? 0.046 -3.160 27.041 1.00 98.31 250 GLU A O 1
ATOM 1951 N N . ALA A 1 251 ? -1.893 -2.126 26.616 1.00 98.19 251 ALA A N 1
ATOM 1952 C CA . ALA A 1 251 ? -2.109 -2.749 25.314 1.00 98.19 251 ALA A CA 1
ATOM 1953 C C . ALA A 1 251 ? -1.032 -2.350 24.295 1.00 98.19 251 ALA A C 1
ATOM 1955 O O . ALA A 1 251 ? -0.504 -3.209 23.589 1.00 98.19 251 ALA A O 1
ATOM 1956 N N . LEU A 1 252 ? -0.677 -1.062 24.244 1.00 97.94 252 LEU A N 1
ATOM 1957 C CA . LEU A 1 252 ? 0.396 -0.559 23.386 1.00 97.94 252 LEU A CA 1
ATOM 1958 C C . LEU A 1 252 ? 1.756 -1.141 23.790 1.00 97.94 252 LEU A C 1
ATOM 1960 O O . LEU A 1 252 ? 2.494 -1.608 22.927 1.00 97.94 252 LEU A O 1
ATOM 1964 N N . ASP A 1 253 ? 2.061 -1.150 25.091 1.00 97.88 253 ASP A N 1
ATOM 1965 C CA . ASP A 1 253 ? 3.313 -1.702 25.622 1.00 97.88 253 ASP A CA 1
ATOM 1966 C C . ASP A 1 253 ? 3.436 -3.203 25.338 1.00 97.88 253 ASP A C 1
ATOM 1968 O O . ASP A 1 253 ? 4.497 -3.679 24.929 1.00 97.88 253 ASP A O 1
ATOM 1972 N N . LEU A 1 254 ? 2.348 -3.959 25.517 1.00 98.12 254 LEU A N 1
ATOM 1973 C CA . LEU A 1 254 ? 2.325 -5.385 25.212 1.00 98.12 254 LEU A CA 1
ATOM 1974 C C . LEU A 1 254 ? 2.506 -5.639 23.715 1.00 98.12 254 LEU A C 1
ATOM 1976 O O . LEU A 1 254 ? 3.249 -6.547 23.346 1.00 98.12 254 LEU A O 1
ATOM 1980 N N . PHE A 1 255 ? 1.867 -4.852 22.849 1.00 97.81 255 PHE A N 1
ATOM 1981 C CA . PHE A 1 255 ? 2.026 -5.017 21.408 1.00 97.81 255 PHE A CA 1
ATOM 1982 C C . PHE A 1 255 ? 3.456 -4.702 20.949 1.00 97.81 255 PHE A C 1
ATOM 1984 O O . PHE A 1 255 ? 4.048 -5.512 20.235 1.00 97.81 255 PHE A O 1
ATOM 1991 N N . ASP A 1 256 ? 4.055 -3.609 21.441 1.00 95.06 256 ASP A N 1
ATOM 1992 C CA . ASP A 1 256 ? 5.473 -3.285 21.225 1.00 95.06 256 ASP A CA 1
ATOM 1993 C C . ASP A 1 256 ? 6.386 -4.436 21.695 1.00 95.06 256 ASP A C 1
ATOM 1995 O O . ASP A 1 256 ? 7.322 -4.835 20.994 1.00 95.06 256 ASP A O 1
ATOM 1999 N N . ALA A 1 257 ? 6.090 -5.018 22.863 1.00 96.81 257 ALA A N 1
ATOM 2000 C CA . ALA A 1 257 ? 6.843 -6.141 23.410 1.00 96.81 257 ALA A CA 1
ATOM 2001 C C . ALA A 1 257 ? 6.699 -7.418 22.569 1.00 96.81 257 ALA A C 1
ATOM 2003 O O . ALA A 1 257 ? 7.695 -8.111 22.371 1.00 96.81 257 ALA A O 1
ATOM 2004 N N . ILE A 1 258 ? 5.498 -7.727 22.063 1.00 96.88 258 ILE A N 1
ATOM 2005 C CA . ILE A 1 258 ? 5.238 -8.881 21.186 1.00 96.88 258 ILE A CA 1
ATOM 2006 C C . ILE A 1 258 ? 5.997 -8.729 19.869 1.00 96.88 258 ILE A C 1
ATOM 2008 O O . ILE A 1 258 ? 6.706 -9.654 19.481 1.00 96.88 258 ILE A O 1
ATOM 2012 N N . LEU A 1 259 ? 5.916 -7.563 19.217 1.00 91.19 259 LEU A N 1
ATOM 2013 C CA . LEU A 1 259 ? 6.650 -7.287 17.977 1.00 91.19 259 LEU A CA 1
ATOM 2014 C C . LEU A 1 259 ? 8.166 -7.460 18.151 1.00 91.19 259 LEU A C 1
ATOM 2016 O O . LEU A 1 259 ? 8.850 -7.863 17.217 1.00 91.19 259 LEU A O 1
ATOM 2020 N N . ALA A 1 260 ? 8.696 -7.191 19.348 1.00 91.12 260 ALA A N 1
ATOM 2021 C CA . ALA A 1 260 ? 10.115 -7.317 19.661 1.00 91.12 260 ALA A CA 1
ATOM 2022 C C . ALA A 1 260 ? 10.579 -8.733 20.053 1.00 91.12 260 ALA A C 1
ATOM 2024 O O . ALA A 1 260 ? 11.790 -8.936 20.204 1.00 91.12 260 ALA A O 1
ATOM 2025 N N . ARG A 1 261 ? 9.679 -9.711 20.227 1.00 95.69 261 ARG A N 1
ATOM 2026 C CA . ARG A 1 261 ? 10.076 -11.078 20.602 1.00 95.69 261 ARG A CA 1
ATOM 2027 C C . ARG A 1 261 ? 10.811 -11.775 19.469 1.00 95.69 261 ARG A C 1
ATOM 2029 O O . ARG A 1 261 ? 10.483 -11.586 18.304 1.00 95.69 261 ARG A O 1
ATOM 2036 N N . GLU A 1 262 ? 11.786 -12.611 19.811 1.00 92.88 262 GLU A N 1
ATOM 2037 C CA . GLU A 1 262 ? 12.620 -13.330 18.837 1.00 92.88 262 GLU A CA 1
ATOM 2038 C C . GLU A 1 262 ? 11.845 -14.336 17.982 1.00 92.88 262 GLU A C 1
ATOM 2040 O O . GLU A 1 262 ? 12.236 -14.599 16.851 1.00 92.88 262 GLU A O 1
ATOM 2045 N N . ASP A 1 263 ? 10.737 -14.875 18.487 1.00 91.12 263 ASP A N 1
ATOM 2046 C CA . ASP A 1 263 ? 9.867 -15.769 17.726 1.00 91.12 263 ASP A CA 1
ATOM 2047 C C . ASP A 1 263 ? 8.933 -15.017 16.762 1.00 91.12 263 ASP A C 1
ATOM 2049 O O . ASP A 1 263 ? 8.465 -15.606 15.788 1.00 91.12 263 ASP A O 1
ATOM 2053 N N . VAL A 1 264 ? 8.686 -13.724 16.997 1.00 89.88 264 VAL A N 1
ATOM 2054 C CA . VAL A 1 264 ? 7.820 -12.866 16.170 1.00 89.88 264 VAL A CA 1
ATOM 2055 C C . VAL A 1 264 ? 8.632 -12.077 15.143 1.00 89.88 264 VAL A C 1
ATOM 2057 O O . VAL A 1 264 ? 8.267 -12.042 13.967 1.00 89.88 264 VAL A O 1
ATOM 2060 N N . ARG A 1 265 ? 9.729 -11.442 15.571 1.00 90.56 265 ARG A N 1
ATOM 2061 C CA . ARG A 1 265 ? 10.558 -10.605 14.700 1.00 90.56 265 ARG A CA 1
ATOM 2062 C C . ARG A 1 265 ? 11.462 -11.449 13.821 1.00 90.56 265 ARG A C 1
ATOM 2064 O O . ARG A 1 265 ? 12.186 -12.316 14.300 1.00 90.56 265 ARG A O 1
ATOM 2071 N N . PHE A 1 266 ? 11.501 -11.112 12.545 1.00 89.50 266 PHE A N 1
ATOM 2072 C CA . PHE A 1 266 ? 12.467 -11.647 11.607 1.00 89.50 266 PHE A CA 1
ATOM 2073 C C . PHE A 1 266 ? 13.519 -10.580 11.306 1.00 89.50 266 PHE A C 1
ATOM 2075 O O . PHE A 1 266 ? 13.188 -9.457 10.919 1.00 89.50 266 PHE A O 1
ATOM 2082 N N . ALA A 1 267 ? 14.786 -10.924 11.534 1.00 88.25 267 ALA A N 1
ATOM 2083 C CA . ALA A 1 267 ? 15.921 -10.066 11.231 1.00 88.25 267 ALA A CA 1
ATOM 2084 C C . ALA A 1 267 ? 16.523 -10.475 9.889 1.00 88.25 267 ALA A C 1
ATOM 2086 O O . ALA A 1 267 ? 16.826 -11.648 9.674 1.00 88.25 267 ALA A O 1
ATOM 2087 N N . MET A 1 268 ? 16.720 -9.503 9.004 1.00 87.88 268 MET A N 1
ATOM 2088 C CA . MET A 1 268 ? 17.435 -9.703 7.752 1.00 87.88 268 MET A CA 1
ATOM 2089 C C . MET A 1 268 ? 18.562 -8.688 7.604 1.00 87.88 268 MET A C 1
ATOM 2091 O O . MET A 1 268 ? 18.441 -7.520 7.986 1.00 87.88 268 MET A O 1
ATOM 2095 N N . HIS A 1 269 ? 19.658 -9.142 7.009 1.00 87.00 269 HIS A N 1
ATOM 2096 C CA . HIS A 1 269 ? 20.726 -8.269 6.559 1.00 87.00 269 HIS A CA 1
ATOM 2097 C C . HIS A 1 269 ? 20.510 -7.985 5.075 1.00 87.00 269 HIS A C 1
ATOM 2099 O O . HIS A 1 269 ? 20.424 -8.923 4.286 1.00 87.00 269 HIS A O 1
ATOM 2105 N N . LEU A 1 270 ? 20.369 -6.708 4.718 1.00 90.31 270 LEU A N 1
ATOM 2106 C CA . LEU A 1 270 ? 20.288 -6.297 3.321 1.00 90.31 270 LEU A CA 1
ATOM 2107 C C . LEU A 1 270 ? 21.708 -6.122 2.791 1.00 90.31 270 LEU A C 1
ATOM 2109 O O . LEU A 1 270 ? 22.491 -5.350 3.351 1.00 90.31 270 LEU A O 1
ATOM 2113 N N . GLU A 1 271 ? 22.036 -6.842 1.726 1.00 93.56 271 GLU A N 1
ATOM 2114 C CA . GLU A 1 271 ? 23.298 -6.653 1.021 1.00 93.56 271 GLU A CA 1
ATOM 2115 C C . GLU A 1 271 ? 23.188 -5.458 0.062 1.00 93.56 271 GLU A C 1
ATOM 2117 O O . GLU A 1 271 ? 22.096 -5.144 -0.417 1.00 93.56 271 GLU A O 1
ATOM 2122 N N . PRO A 1 272 ? 24.299 -4.773 -0.264 1.00 94.69 272 PRO A N 1
ATOM 2123 C CA . PRO A 1 272 ? 24.291 -3.760 -1.310 1.00 94.69 272 PRO A CA 1
ATOM 2124 C C . PRO A 1 272 ? 23.720 -4.319 -2.619 1.00 94.69 272 PRO A C 1
ATOM 2126 O O . PRO A 1 272 ? 24.288 -5.248 -3.194 1.00 94.69 272 PRO A O 1
ATOM 2129 N N . GLY A 1 273 ? 22.619 -3.738 -3.093 1.00 94.50 273 GLY A N 1
ATOM 2130 C CA . GLY A 1 273 ? 21.856 -4.259 -4.228 1.00 94.50 273 GLY A CA 1
ATOM 2131 C C . GLY A 1 273 ? 20.521 -4.898 -3.882 1.00 94.50 273 GLY A C 1
ATOM 2132 O O . GLY A 1 273 ? 19.739 -5.177 -4.792 1.00 94.50 273 GLY A O 1
ATOM 2133 N N . ASP A 1 274 ? 20.242 -5.099 -2.598 1.00 97.06 274 ASP A N 1
ATOM 2134 C CA . ASP A 1 274 ? 18.948 -5.577 -2.139 1.00 97.06 274 ASP A CA 1
ATOM 2135 C C . ASP A 1 274 ? 17.935 -4.429 -2.058 1.00 97.06 274 ASP A C 1
ATOM 2137 O O . ASP A 1 274 ? 18.236 -3.331 -1.578 1.00 97.06 274 ASP A O 1
ATOM 2141 N N . ILE A 1 275 ? 16.710 -4.697 -2.507 1.00 96.88 275 ILE A N 1
ATOM 2142 C CA . ILE A 1 275 ? 15.585 -3.761 -2.485 1.00 96.88 275 ILE A CA 1
ATOM 2143 C C . ILE A 1 275 ? 14.408 -4.439 -1.791 1.00 96.88 275 ILE A C 1
ATOM 2145 O O . ILE A 1 275 ? 13.795 -5.360 -2.328 1.00 96.88 275 ILE A O 1
ATOM 2149 N N . GLN A 1 276 ? 14.114 -3.996 -0.573 1.00 94.62 276 GLN A N 1
ATOM 2150 C CA . GLN A 1 276 ? 13.026 -4.495 0.257 1.00 94.62 276 GLN A CA 1
ATOM 2151 C C . GLN A 1 276 ? 11.722 -3.765 -0.069 1.00 94.62 276 GLN A C 1
ATOM 2153 O O . GLN A 1 276 ? 11.705 -2.540 -0.154 1.00 94.62 276 GLN A O 1
ATOM 2158 N N . PHE A 1 277 ? 10.631 -4.521 -0.174 1.00 93.50 277 PHE A N 1
ATOM 2159 C CA . PHE A 1 277 ? 9.263 -4.036 -0.313 1.00 93.50 277 PHE A CA 1
ATOM 2160 C C . PHE A 1 277 ? 8.380 -4.629 0.786 1.00 93.50 277 PHE A C 1
ATOM 2162 O O . PHE A 1 277 ? 8.406 -5.840 1.017 1.00 93.50 277 PHE A O 1
ATOM 2169 N N . LEU A 1 278 ? 7.586 -3.786 1.448 1.00 88.44 278 LEU A N 1
ATOM 2170 C CA . LEU A 1 278 ? 6.683 -4.166 2.540 1.00 88.44 278 LEU A CA 1
ATOM 2171 C C . LEU A 1 278 ? 5.273 -3.653 2.266 1.00 88.44 278 LEU A C 1
ATOM 2173 O O . LEU A 1 278 ? 5.124 -2.496 1.887 1.00 88.44 278 LEU A O 1
ATOM 2177 N N . ASN A 1 279 ? 4.252 -4.487 2.473 1.00 82.44 279 ASN A N 1
ATOM 2178 C CA . ASN A 1 279 ? 2.852 -4.065 2.411 1.00 82.44 279 ASN A CA 1
ATOM 2179 C C . ASN A 1 279 ? 2.410 -3.430 3.732 1.00 82.44 279 ASN A C 1
ATOM 2181 O O . ASN A 1 279 ? 2.623 -3.995 4.805 1.00 82.44 279 ASN A O 1
ATOM 2185 N N . ASN A 1 280 ? 1.728 -2.298 3.613 1.00 71.31 280 ASN A N 1
ATOM 2186 C CA . ASN A 1 280 ? 1.063 -1.604 4.693 1.00 71.31 280 ASN A CA 1
ATOM 2187 C C . ASN A 1 280 ? -0.478 -1.807 4.686 1.00 71.31 280 ASN A C 1
ATOM 2189 O O . ASN A 1 280 ? -0.940 -2.184 5.753 1.00 71.31 280 ASN A O 1
ATOM 2193 N N . HIS A 1 281 ? -1.276 -1.652 3.592 1.00 59.25 281 HIS A N 1
ATOM 2194 C CA . HIS A 1 281 ? -2.767 -1.865 3.546 1.00 59.25 281 HIS A CA 1
ATOM 2195 C C . HIS A 1 281 ? -3.417 -2.043 2.120 1.00 59.25 281 HIS A C 1
ATOM 2197 O O . HIS A 1 281 ? -2.771 -1.791 1.111 1.00 59.25 281 HIS A O 1
ATOM 2203 N N . THR A 1 282 ? -4.725 -2.414 2.029 1.00 46.59 282 THR A N 1
ATOM 2204 C CA . THR A 1 282 ? -5.636 -2.345 0.826 1.00 46.59 282 THR A CA 1
ATOM 2205 C C . THR A 1 282 ? -6.710 -1.220 0.975 1.00 46.59 282 THR A C 1
ATOM 2207 O O . THR A 1 282 ? -6.777 -0.687 2.071 1.00 46.59 282 THR A O 1
ATOM 2210 N N . GLN A 1 283 ? -7.519 -0.789 -0.039 1.00 55.28 283 GLN A N 1
ATOM 2211 C CA . GLN A 1 283 ? -8.281 0.515 0.012 1.00 55.28 283 GLN A CA 1
ATOM 2212 C C . GLN A 1 283 ? -9.835 0.549 -0.228 1.00 55.28 283 GLN A C 1
ATOM 2214 O O . GLN A 1 283 ? -10.499 1.465 0.268 1.00 55.28 283 GLN A O 1
ATOM 2219 N N . LEU A 1 284 ? -10.480 -0.362 -0.987 1.00 65.88 284 LEU A N 1
ATOM 2220 C CA . LEU A 1 284 ? -11.930 -0.229 -1.323 1.00 65.88 284 LEU A CA 1
ATOM 2221 C C . LEU A 1 284 ? -12.879 -0.542 -0.155 1.00 65.88 284 LEU A C 1
ATOM 2223 O O . LEU A 1 284 ? -13.948 0.058 -0.027 1.00 65.88 284 LEU A O 1
ATOM 2227 N N . GLU A 1 285 ? -12.496 -1.471 0.709 1.00 59.66 285 GLU A N 1
ATOM 2228 C CA . GLU A 1 285 ? -13.320 -1.870 1.853 1.00 59.66 285 GLU A CA 1
ATOM 2229 C C . GLU A 1 285 ? -13.330 -0.778 2.930 1.00 59.66 285 GLU A C 1
ATOM 2231 O O . GLU A 1 285 ? -14.348 -0.523 3.572 1.00 59.66 285 GLU A O 1
ATOM 2236 N N . GLN A 1 286 ? -12.243 -0.016 3.046 1.00 62.09 286 GLN A N 1
ATOM 2237 C CA . GLN A 1 286 ? -12.146 1.158 3.907 1.00 62.09 286 GLN A CA 1
ATOM 2238 C C . GLN A 1 286 ? -13.119 2.254 3.471 1.00 62.09 286 GLN A C 1
ATOM 2240 O O . GLN A 1 286 ? -13.740 2.889 4.326 1.00 62.09 286 GLN A O 1
ATOM 2245 N N . ALA A 1 287 ? -13.309 2.452 2.161 1.00 68.94 287 ALA A N 1
ATOM 2246 C CA . ALA A 1 287 ? -14.306 3.389 1.649 1.00 68.94 287 ALA A CA 1
ATOM 2247 C C . ALA A 1 287 ? -15.733 2.964 2.044 1.00 68.94 287 ALA A C 1
ATOM 2249 O O . ALA A 1 287 ? -16.529 3.804 2.470 1.00 68.94 287 ALA A O 1
ATOM 2250 N N . ALA A 1 288 ? -16.039 1.662 1.991 1.00 74.31 288 ALA A N 1
ATOM 2251 C CA . ALA A 1 288 ? -17.315 1.124 2.464 1.00 74.31 288 ALA A CA 1
ATOM 2252 C C . ALA A 1 288 ? -17.495 1.333 3.978 1.00 74.31 288 ALA A C 1
ATOM 2254 O O . ALA A 1 288 ? -18.544 1.803 4.424 1.00 74.31 288 ALA A O 1
ATOM 2255 N N . ALA A 1 289 ? -16.461 1.053 4.775 1.00 66.44 289 ALA A N 1
ATOM 2256 C CA . ALA A 1 289 ? -16.481 1.269 6.220 1.00 66.44 289 ALA A CA 1
ATOM 2257 C C . ALA A 1 289 ? -16.658 2.746 6.597 1.00 66.44 289 ALA A C 1
ATOM 2259 O O . ALA A 1 289 ? -17.375 3.061 7.551 1.00 66.44 289 ALA A O 1
ATOM 2260 N N . LEU A 1 290 ? -16.018 3.658 5.860 1.00 69.75 290 LEU A N 1
ATOM 2261 C CA . LEU A 1 290 ? -16.161 5.099 6.045 1.00 69.75 290 LEU A CA 1
ATOM 2262 C C . LEU A 1 290 ? -17.594 5.550 5.729 1.00 69.75 290 LEU A C 1
ATOM 2264 O O . LEU A 1 290 ? -18.195 6.256 6.540 1.00 69.75 290 LEU A O 1
ATOM 2268 N N . ALA A 1 291 ? -18.164 5.086 4.610 1.00 85.81 291 ALA A N 1
ATOM 2269 C CA . ALA A 1 291 ? -19.543 5.385 4.224 1.00 85.81 291 ALA A CA 1
ATOM 2270 C C . ALA A 1 291 ? -20.534 4.917 5.294 1.00 85.81 291 ALA A C 1
ATOM 2272 O O . ALA A 1 291 ? -21.340 5.711 5.783 1.00 85.81 291 ALA A O 1
ATOM 2273 N N . LYS A 1 292 ? -20.388 3.669 5.748 1.00 86.44 292 LYS A N 1
ATOM 2274 C CA . LYS A 1 292 ? -21.231 3.073 6.788 1.00 86.44 292 LYS A CA 1
ATOM 2275 C C . LYS A 1 292 ? -21.176 3.832 8.113 1.00 86.44 292 LYS A C 1
ATOM 2277 O O . LYS A 1 292 ? -22.197 4.013 8.773 1.00 86.44 292 LYS A O 1
ATOM 2282 N N . ARG A 1 293 ? -19.977 4.250 8.526 1.00 87.38 293 ARG A N 1
ATOM 2283 C CA . ARG A 1 293 ? -19.736 4.927 9.810 1.00 87.38 293 ARG A CA 1
ATOM 2284 C C . ARG A 1 293 ? -20.254 6.362 9.826 1.00 87.38 293 ARG A C 1
ATOM 2286 O O . ARG A 1 293 ? -20.644 6.853 10.883 1.00 87.38 293 ARG A O 1
ATOM 2293 N N . HIS A 1 294 ? -20.294 7.021 8.672 1.00 84.19 294 HIS A N 1
ATOM 2294 C CA . HIS A 1 294 ? -20.724 8.410 8.547 1.00 84.19 294 HIS A CA 1
ATOM 2295 C C . HIS A 1 294 ? -21.907 8.533 7.574 1.00 84.19 294 HIS A C 1
ATOM 2297 O O . HIS A 1 294 ? -21.761 9.166 6.534 1.00 84.19 294 HIS A O 1
ATOM 2303 N N . PRO A 1 295 ? -23.109 8.016 7.905 1.00 91.69 295 PRO A N 1
ATOM 2304 C CA . PRO A 1 295 ? -24.240 7.935 6.968 1.00 91.69 295 PRO A CA 1
ATOM 2305 C C . PRO A 1 295 ? -24.775 9.298 6.494 1.00 91.69 295 PRO A C 1
ATOM 2307 O O . PRO A 1 295 ? -25.566 9.365 5.561 1.00 91.69 295 PRO A O 1
ATOM 2310 N N . LYS A 1 296 ? -24.366 10.397 7.143 1.00 90.56 296 LYS A N 1
ATOM 2311 C CA . LYS A 1 296 ? -24.692 11.775 6.736 1.00 90.56 296 LYS A CA 1
ATOM 2312 C C . LYS A 1 296 ? -23.626 12.415 5.841 1.00 90.56 296 LYS A C 1
ATOM 2314 O O . LYS A 1 296 ? -23.885 13.465 5.264 1.00 90.56 296 LYS A O 1
ATOM 2319 N N . LEU A 1 297 ? -22.429 11.832 5.774 1.00 86.25 297 LEU A N 1
ATOM 2320 C CA . LEU A 1 297 ? -21.347 12.302 4.921 1.00 86.25 297 LEU A CA 1
ATOM 2321 C C . LEU A 1 297 ? -21.531 11.703 3.533 1.00 86.25 297 LEU A C 1
ATOM 2323 O O . LEU A 1 297 ? -21.468 10.489 3.368 1.00 86.25 297 LEU A O 1
ATOM 2327 N N . THR A 1 298 ? -21.726 12.557 2.541 1.00 93.81 298 THR A N 1
ATOM 2328 C CA . THR A 1 298 ? -21.745 12.162 1.135 1.00 93.81 298 THR A CA 1
ATOM 2329 C C . THR A 1 298 ? -20.333 11.783 0.692 1.00 93.81 298 THR A C 1
ATOM 2331 O O . THR A 1 298 ? -19.438 12.627 0.705 1.00 93.81 298 THR A O 1
ATOM 2334 N N . ILE A 1 299 ? -20.124 10.529 0.289 1.00 88.69 299 ILE A N 1
ATOM 2335 C CA . ILE A 1 299 ? -18.829 10.027 -0.187 1.00 88.69 299 ILE A CA 1
ATOM 2336 C C . ILE A 1 299 ? -18.922 9.758 -1.680 1.00 88.69 299 ILE A C 1
ATOM 2338 O O . ILE A 1 299 ? -19.760 8.979 -2.128 1.00 88.69 299 ILE A O 1
ATOM 2342 N N . VAL A 1 300 ? -18.035 10.386 -2.450 1.00 93.81 300 VAL A N 1
ATOM 2343 C CA . VAL A 1 300 ? -17.963 10.188 -3.897 1.00 93.81 300 VAL A CA 1
ATOM 2344 C C . VAL A 1 300 ? -16.751 9.325 -4.238 1.00 93.81 300 VAL A C 1
ATOM 2346 O O . VAL A 1 300 ? -15.609 9.775 -4.163 1.00 93.81 300 VAL A O 1
ATOM 2349 N N . LEU A 1 301 ? -17.008 8.074 -4.611 1.00 89.38 301 LEU A N 1
ATOM 2350 C CA . LEU A 1 301 ? -16.013 7.128 -5.094 1.00 89.38 301 LEU A CA 1
ATOM 2351 C C . LEU A 1 301 ? -15.705 7.424 -6.566 1.00 89.38 301 LEU A C 1
ATOM 2353 O O . LEU A 1 301 ? -16.526 7.173 -7.451 1.00 89.38 301 LEU A O 1
ATOM 2357 N N . ASN A 1 302 ? -14.520 7.968 -6.830 1.00 87.81 302 ASN A N 1
ATOM 2358 C CA . ASN A 1 302 ? -14.113 8.347 -8.181 1.00 87.81 302 ASN A CA 1
ATOM 2359 C C . ASN A 1 302 ? -13.747 7.130 -9.045 1.00 87.81 302 ASN A C 1
ATOM 2361 O O . ASN A 1 302 ? -13.343 6.080 -8.541 1.00 87.81 302 ASN A O 1
ATOM 2365 N N . HIS A 1 303 ? -13.838 7.307 -10.363 1.00 87.38 303 HIS A N 1
ATOM 2366 C CA . HIS A 1 303 ? -13.289 6.404 -11.379 1.00 87.38 303 HIS A CA 1
ATOM 2367 C C . HIS A 1 303 ? -13.652 4.919 -11.212 1.00 87.38 303 HIS A C 1
ATOM 2369 O O . HIS A 1 303 ? -12.797 4.034 -11.294 1.00 87.38 303 HIS A O 1
ATOM 2375 N N . CYS A 1 304 ? -14.925 4.635 -10.933 1.00 90.31 304 CYS A N 1
ATOM 2376 C CA . CYS A 1 304 ? -15.435 3.285 -10.684 1.00 90.31 304 CYS A CA 1
ATOM 2377 C C . CYS A 1 304 ? -14.742 2.557 -9.513 1.00 90.31 304 CYS A C 1
ATOM 2379 O O . CYS A 1 304 ? -14.767 1.333 -9.459 1.00 90.31 304 CYS A O 1
ATOM 2381 N N . GLY A 1 305 ? -14.082 3.266 -8.593 1.00 78.38 305 GLY A N 1
ATOM 2382 C CA . GLY A 1 305 ? -13.289 2.642 -7.530 1.00 78.38 305 GLY A CA 1
ATOM 2383 C C . GLY A 1 305 ? -11.913 2.133 -7.973 1.00 78.38 305 GLY A C 1
ATOM 2384 O O . GLY A 1 305 ? -11.289 1.379 -7.236 1.00 78.38 305 GLY A O 1
ATOM 2385 N N . GLY A 1 306 ? -11.435 2.539 -9.154 1.00 78.75 306 GLY A N 1
ATOM 2386 C CA . GLY A 1 306 ? -10.059 2.318 -9.604 1.00 78.75 306 GLY A CA 1
ATOM 2387 C C . GLY A 1 306 ? -9.682 0.855 -9.864 1.00 78.75 306 GLY A C 1
ATOM 2388 O O . GLY A 1 306 ? -8.712 0.389 -9.266 1.00 78.75 306 GLY A O 1
ATOM 2389 N N . PRO A 1 307 ? -10.391 0.127 -10.749 1.00 77.06 307 PRO A N 1
ATOM 2390 C CA . PRO A 1 307 ? -9.984 -1.222 -11.138 1.00 77.06 307 PRO A CA 1
ATOM 2391 C C . PRO A 1 307 ? -8.566 -1.204 -11.729 1.00 77.06 307 PRO A C 1
ATOM 2393 O O . PRO A 1 307 ? -8.269 -0.413 -12.626 1.00 77.06 307 PRO A O 1
ATOM 2396 N N . LEU A 1 308 ? -7.689 -2.068 -11.220 1.00 69.81 308 LEU A N 1
ATOM 2397 C CA . LEU A 1 308 ? -6.346 -2.274 -11.760 1.00 69.81 308 LEU A CA 1
ATOM 2398 C C . LEU A 1 308 ? -6.386 -3.356 -12.839 1.00 69.81 308 LEU A C 1
ATOM 2400 O O . LEU A 1 308 ? -7.137 -4.318 -12.726 1.00 69.81 308 LEU A O 1
ATOM 2404 N N . GLY A 1 309 ? -5.576 -3.206 -13.879 1.00 66.62 309 GLY A N 1
ATOM 2405 C CA . GLY A 1 309 ? -5.451 -4.239 -14.911 1.00 66.62 309 GLY A CA 1
ATOM 2406 C C . GLY A 1 309 ? -4.058 -4.354 -15.517 1.00 66.62 309 GLY A C 1
ATOM 2407 O O . GLY A 1 309 ? -3.837 -5.190 -16.376 1.00 66.62 309 GLY A O 1
ATOM 2408 N N . ILE A 1 310 ? -3.107 -3.521 -15.100 1.00 61.59 310 ILE A N 1
ATOM 2409 C CA . ILE A 1 310 ? -1.735 -3.558 -15.621 1.00 61.59 310 ILE A CA 1
ATOM 2410 C C . ILE A 1 310 ? -0.808 -4.390 -14.736 1.00 61.59 310 ILE A C 1
ATOM 2412 O O . ILE A 1 310 ? -1.163 -4.747 -13.611 1.00 61.59 310 ILE A O 1
ATOM 2416 N N . GLY A 1 311 ? 0.394 -4.662 -15.249 1.00 63.66 311 GLY A N 1
ATOM 2417 C CA . GLY A 1 311 ? 1.423 -5.431 -14.548 1.00 63.66 311 GLY A CA 1
ATOM 2418 C C . GLY A 1 311 ? 0.916 -6.830 -14.186 1.00 63.66 311 GLY A C 1
ATOM 2419 O O . GLY A 1 311 ? 0.407 -7.518 -15.074 1.00 63.66 311 GLY A O 1
ATOM 2420 N N . PRO A 1 312 ? 0.917 -7.225 -12.900 1.00 45.34 312 PRO A N 1
ATOM 2421 C CA . PRO A 1 312 ? 0.615 -8.593 -12.459 1.00 45.34 312 PRO A CA 1
ATOM 2422 C C . PRO A 1 312 ? -0.854 -8.991 -12.655 1.00 45.34 312 PRO A C 1
ATOM 2424 O O . PRO A 1 312 ? -1.266 -10.107 -12.317 1.00 45.34 312 PRO A O 1
ATOM 2427 N N . TYR A 1 313 ? -1.675 -8.057 -13.125 1.00 59.81 313 TYR A N 1
ATOM 2428 C CA . TYR A 1 313 ? -3.103 -8.210 -13.340 1.00 59.81 313 TYR A CA 1
ATOM 2429 C C . TYR A 1 313 ? -3.491 -8.325 -14.817 1.00 59.81 313 TYR A C 1
ATOM 2431 O O . TYR A 1 313 ? -4.641 -8.678 -15.081 1.00 59.81 313 TYR A O 1
ATOM 2439 N N . ALA A 1 314 ? -2.550 -8.106 -15.748 1.00 66.62 314 ALA A N 1
ATOM 2440 C CA . ALA A 1 314 ? -2.807 -8.076 -17.192 1.00 66.62 314 ALA A CA 1
ATOM 2441 C C . ALA A 1 314 ? -3.483 -9.360 -17.700 1.00 66.62 314 ALA A C 1
ATOM 2443 O O . ALA A 1 314 ? -4.482 -9.301 -18.413 1.00 66.62 314 ALA A O 1
ATOM 2444 N N . ASP A 1 315 ? -3.033 -10.524 -17.224 1.00 73.31 315 ASP A N 1
ATOM 2445 C CA . ASP A 1 315 ? -3.614 -11.821 -17.601 1.00 73.31 315 ASP A CA 1
ATOM 2446 C C . ASP A 1 315 ? -4.703 -12.316 -16.628 1.00 73.31 315 ASP A C 1
ATOM 2448 O O . ASP A 1 315 ? -5.293 -13.382 -16.814 1.00 73.31 315 ASP A O 1
ATOM 2452 N N . ARG A 1 316 ? -5.004 -11.549 -15.571 1.00 71.81 316 ARG A N 1
ATOM 2453 C CA . ARG A 1 316 ? -5.955 -11.919 -14.504 1.00 71.81 316 ARG A CA 1
ATOM 2454 C C . ARG A 1 316 ? -7.220 -11.065 -14.509 1.00 71.81 316 ARG A C 1
ATOM 2456 O O . ARG A 1 316 ? -7.971 -11.055 -13.534 1.00 71.81 316 ARG A O 1
ATOM 2463 N N . ARG A 1 317 ? -7.520 -10.394 -15.621 1.00 74.12 317 ARG A N 1
ATOM 2464 C CA . ARG A 1 317 ? -8.629 -9.435 -15.744 1.00 74.12 317 ARG A CA 1
ATOM 2465 C C . ARG A 1 317 ? -9.979 -9.950 -15.237 1.00 74.12 317 ARG A C 1
ATOM 2467 O O . ARG A 1 317 ? -10.722 -9.213 -14.592 1.00 74.12 317 ARG A O 1
ATOM 2474 N N . ALA A 1 318 ? -10.319 -11.209 -15.517 1.00 79.88 318 ALA A N 1
ATOM 2475 C CA . ALA A 1 318 ? -11.574 -11.799 -15.050 1.00 79.88 318 ALA A CA 1
ATOM 2476 C C . ALA A 1 318 ? -11.630 -11.908 -13.516 1.00 79.88 318 ALA A C 1
ATOM 2478 O O . ALA A 1 318 ? -12.654 -11.569 -12.926 1.00 79.88 318 ALA A O 1
ATOM 2479 N N . GLN A 1 319 ? -10.526 -12.326 -12.893 1.00 72.50 319 GLN A N 1
ATOM 2480 C CA . GLN A 1 319 ? -10.386 -12.411 -11.441 1.00 72.50 319 GLN A CA 1
ATOM 2481 C C . GLN A 1 319 ? -10.419 -11.019 -10.806 1.00 72.50 319 GLN A C 1
ATOM 2483 O O . GLN A 1 319 ? -11.188 -10.792 -9.878 1.00 72.50 319 GLN A O 1
ATOM 2488 N N . VAL A 1 320 ? -9.655 -10.065 -11.347 1.00 73.94 320 VAL A N 1
ATOM 2489 C CA . VAL A 1 320 ? -9.611 -8.702 -10.800 1.00 73.94 320 VAL A CA 1
ATOM 2490 C C . VAL A 1 320 ? -10.966 -8.020 -10.900 1.00 73.94 320 VAL A C 1
ATOM 2492 O O . VAL A 1 320 ? -11.393 -7.357 -9.962 1.00 73.94 320 VAL A O 1
ATOM 2495 N N . ARG A 1 321 ? -11.693 -8.219 -12.005 1.00 84.75 321 ARG A N 1
ATOM 2496 C CA . ARG A 1 321 ? -13.058 -7.705 -12.144 1.00 84.75 321 ARG A CA 1
ATOM 2497 C C . ARG A 1 321 ? -14.006 -8.329 -11.120 1.00 84.75 321 ARG A C 1
ATOM 2499 O O . ARG A 1 321 ? -14.853 -7.614 -10.592 1.00 84.75 321 ARG A O 1
ATOM 2506 N N . ASP A 1 322 ? -13.879 -9.622 -10.836 1.00 80.50 322 ASP A N 1
ATOM 2507 C CA . ASP A 1 322 ? -14.690 -10.284 -9.811 1.00 80.50 322 ASP A CA 1
ATOM 2508 C C . ASP A 1 322 ? -14.399 -9.714 -8.411 1.00 80.50 322 ASP A C 1
ATOM 2510 O O . ASP A 1 322 ? -15.317 -9.258 -7.729 1.00 80.50 322 ASP A O 1
ATOM 2514 N N . GLU A 1 323 ? -13.127 -9.632 -8.020 1.00 74.19 323 GLU A N 1
ATOM 2515 C CA . GLU A 1 323 ? -12.688 -9.074 -6.733 1.00 74.19 323 GLU A CA 1
ATOM 2516 C C . GLU A 1 323 ? -13.091 -7.602 -6.567 1.00 74.19 323 GLU A C 1
ATOM 2518 O O . GLU A 1 323 ? -13.689 -7.228 -5.554 1.00 74.19 323 GLU A O 1
ATOM 2523 N N . TRP A 1 324 ? -12.848 -6.784 -7.594 1.00 86.44 324 TRP A N 1
ATOM 2524 C CA . TRP A 1 324 ? -13.280 -5.389 -7.653 1.00 86.44 324 TRP A CA 1
ATOM 2525 C C . TRP A 1 324 ? -14.796 -5.264 -7.500 1.00 86.44 324 TRP A C 1
ATOM 2527 O O . TRP A 1 324 ? -15.257 -4.474 -6.680 1.00 86.44 324 TRP A O 1
ATOM 2537 N N . SER A 1 325 ? -15.582 -6.058 -8.237 1.00 88.88 325 SER A N 1
ATOM 2538 C CA . SER A 1 325 ? -17.047 -5.986 -8.176 1.00 88.88 325 SER A CA 1
ATOM 2539 C C . SER A 1 325 ? -17.581 -6.354 -6.790 1.00 88.88 325 SER A C 1
ATOM 2541 O O . SER A 1 325 ? -18.480 -5.684 -6.277 1.00 88.88 325 SER A O 1
ATOM 2543 N N . ARG A 1 326 ? -16.976 -7.358 -6.136 1.00 83.00 326 ARG A N 1
ATOM 2544 C CA . ARG A 1 326 ? -17.311 -7.761 -4.767 1.00 83.00 326 ARG A CA 1
ATOM 2545 C C . ARG A 1 326 ? -16.995 -6.658 -3.764 1.00 83.00 326 ARG A C 1
ATOM 2547 O O . ARG A 1 326 ? -17.837 -6.372 -2.919 1.00 83.00 326 ARG A O 1
ATOM 2554 N N . ALA A 1 327 ? -15.828 -6.022 -3.855 1.00 76.81 327 ALA A N 1
ATOM 2555 C CA . ALA A 1 327 ? -15.465 -4.907 -2.978 1.00 76.81 327 ALA A CA 1
ATOM 2556 C C . ALA A 1 327 ? -16.350 -3.671 -3.226 1.00 76.81 327 ALA A C 1
ATOM 2558 O O . ALA A 1 327 ? -16.833 -3.040 -2.286 1.00 76.81 327 ALA A O 1
ATOM 2559 N N . LEU A 1 328 ? -16.641 -3.369 -4.492 1.00 90.94 328 LEU A N 1
ATOM 2560 C CA . LEU A 1 328 ? -17.488 -2.251 -4.892 1.00 90.94 328 LEU A CA 1
ATOM 2561 C C . LEU A 1 328 ? -18.936 -2.413 -4.402 1.00 90.94 328 LEU A C 1
ATOM 2563 O O . LEU A 1 328 ? -19.544 -1.437 -3.964 1.00 90.94 328 LEU A O 1
ATOM 2567 N N . ALA A 1 329 ? -19.474 -3.637 -4.404 1.00 94.19 329 ALA A N 1
ATOM 2568 C CA . ALA A 1 329 ? -20.807 -3.925 -3.874 1.00 94.19 329 ALA A CA 1
ATOM 2569 C C . ALA A 1 329 ? -20.939 -3.560 -2.386 1.00 94.19 329 ALA A C 1
ATOM 2571 O O . ALA A 1 329 ? -21.983 -3.066 -1.958 1.00 94.19 329 ALA A O 1
ATOM 2572 N N . LYS A 1 330 ? -19.865 -3.730 -1.604 1.00 87.94 330 LYS A N 1
ATOM 2573 C CA . LYS A 1 330 ? -19.836 -3.343 -0.186 1.00 87.94 330 LYS A CA 1
ATOM 2574 C C . LYS A 1 330 ? -19.904 -1.829 -0.013 1.00 87.94 330 LYS A C 1
ATOM 2576 O O . LYS A 1 330 ? -20.596 -1.354 0.883 1.00 87.94 330 LYS A O 1
ATOM 2581 N N . VAL A 1 331 ? -19.247 -1.063 -0.889 1.00 91.00 331 VAL A N 1
ATOM 2582 C CA . VAL A 1 331 ? -19.373 0.404 -0.912 1.00 91.00 331 VAL A CA 1
ATOM 2583 C C . VAL A 1 331 ? -20.801 0.801 -1.286 1.00 91.00 331 VAL A C 1
ATOM 2585 O O . VAL A 1 331 ? -21.420 1.598 -0.582 1.00 91.00 331 VAL A O 1
ATOM 2588 N N . ALA A 1 332 ? -21.346 0.193 -2.342 1.00 96.75 332 ALA A N 1
ATOM 2589 C CA . ALA A 1 332 ? -22.668 0.503 -2.884 1.00 96.75 332 ALA A CA 1
ATOM 2590 C C . ALA A 1 332 ? -23.829 0.212 -1.921 1.00 96.75 332 ALA A C 1
ATOM 2592 O O . ALA A 1 332 ? -24.875 0.858 -2.014 1.00 96.75 332 ALA A O 1
ATOM 2593 N N . ALA A 1 333 ? -23.634 -0.708 -0.971 1.00 96.50 333 ALA A N 1
ATOM 2594 C CA . ALA A 1 333 ? -24.585 -1.008 0.098 1.00 96.50 333 ALA A CA 1
ATOM 2595 C C . ALA A 1 333 ? -24.839 0.170 1.064 1.00 96.50 333 ALA A C 1
ATOM 2597 O O . ALA A 1 333 ? -25.730 0.079 1.905 1.00 96.50 333 ALA A O 1
ATOM 2598 N N . ASN A 1 334 ? -24.073 1.263 0.965 1.00 97.00 334 ASN A N 1
ATOM 2599 C CA . ASN A 1 334 ? -24.241 2.461 1.785 1.00 97.00 334 ASN A CA 1
ATOM 2600 C C . ASN A 1 334 ? -24.911 3.576 0.969 1.00 97.00 334 ASN A C 1
ATOM 2602 O O . ASN A 1 334 ? -24.359 4.031 -0.034 1.00 97.00 334 ASN A O 1
ATOM 2606 N N . ASP A 1 335 ? -26.079 4.053 1.408 1.00 96.38 335 ASP A N 1
ATOM 2607 C CA . ASP A 1 335 ? -26.897 5.035 0.670 1.00 96.38 335 ASP A CA 1
ATOM 2608 C C . ASP A 1 335 ? -26.188 6.378 0.427 1.00 96.38 335 ASP A C 1
ATOM 2610 O O . ASP A 1 335 ? -26.479 7.078 -0.543 1.00 96.38 335 ASP A O 1
ATOM 2614 N N . ASN A 1 336 ? -25.230 6.723 1.286 1.00 96.38 336 ASN A N 1
ATOM 2615 C CA . ASN A 1 336 ? -24.415 7.934 1.207 1.00 96.38 336 ASN A CA 1
ATOM 2616 C C . ASN A 1 336 ? -23.168 7.794 0.318 1.00 96.38 336 ASN A C 1
ATOM 2618 O O . ASN A 1 336 ? -22.396 8.749 0.215 1.00 96.38 336 ASN A O 1
ATOM 2622 N N . ALA A 1 337 ? -22.957 6.634 -0.310 1.00 97.00 337 ALA A N 1
ATOM 2623 C CA . ALA A 1 337 ? -21.906 6.428 -1.295 1.00 97.00 337 ALA A CA 1
ATOM 2624 C C . ALA A 1 337 ? -22.439 6.641 -2.720 1.00 97.00 337 ALA A C 1
ATOM 2626 O O . ALA A 1 337 ? -23.459 6.077 -3.120 1.00 97.00 337 ALA A O 1
ATOM 2627 N N . ILE A 1 338 ? -21.713 7.445 -3.489 1.00 98.00 338 ILE A N 1
ATOM 2628 C CA . ILE A 1 338 ? -21.993 7.797 -4.879 1.00 98.00 338 ILE A CA 1
ATOM 2629 C C . ILE A 1 338 ? -20.779 7.402 -5.702 1.00 98.00 338 ILE A C 1
ATOM 2631 O O . ILE A 1 338 ? -19.649 7.632 -5.280 1.00 98.00 338 ILE A O 1
ATOM 2635 N N . VAL A 1 339 ? -20.993 6.834 -6.881 1.00 97.25 339 VAL A N 1
ATOM 2636 C CA . VAL A 1 339 ? -19.911 6.461 -7.788 1.00 97.25 339 VAL A CA 1
ATOM 2637 C C . VAL A 1 339 ? -19.832 7.433 -8.953 1.00 97.25 339 VAL A C 1
ATOM 2639 O O . VAL A 1 339 ? -20.840 7.779 -9.579 1.00 97.25 339 VAL A O 1
ATOM 2642 N N . LYS A 1 340 ? -18.611 7.845 -9.280 1.00 96.81 340 LYS A N 1
ATOM 2643 C CA . LYS A 1 340 ? -18.330 8.436 -10.579 1.00 96.81 340 LYS A CA 1
ATOM 2644 C C . LYS A 1 340 ? -17.844 7.382 -11.545 1.00 96.81 340 LYS A C 1
ATOM 2646 O O . LYS A 1 340 ? -16.894 6.648 -11.274 1.00 96.81 340 LYS A O 1
ATOM 2651 N N . ILE A 1 341 ? -18.498 7.331 -12.688 1.00 96.75 341 ILE A N 1
ATOM 2652 C CA . ILE A 1 341 ? -18.234 6.385 -13.751 1.00 96.75 341 ILE A CA 1
ATOM 2653 C C . ILE A 1 341 ? -17.412 7.114 -14.813 1.00 96.75 341 ILE A C 1
ATOM 2655 O O . ILE A 1 341 ? -17.943 7.871 -15.622 1.00 96.75 341 ILE A O 1
ATOM 2659 N N . GLY A 1 342 ? -16.101 6.901 -14.767 1.00 90.94 342 GLY A N 1
ATOM 2660 C CA . GLY A 1 342 ? -15.113 7.539 -15.632 1.00 90.94 342 GLY A CA 1
ATOM 2661 C C . GLY A 1 342 ? -13.703 7.052 -15.315 1.00 90.94 342 GLY A C 1
ATOM 2662 O O . GLY A 1 342 ? -13.540 6.116 -14.533 1.00 90.94 342 GLY A O 1
ATOM 2663 N N . GLY A 1 343 ? -12.682 7.634 -15.948 1.00 85.81 343 GLY A N 1
ATOM 2664 C CA . GLY A 1 343 ? -11.277 7.281 -15.693 1.00 85.81 343 GLY A CA 1
ATOM 2665 C C . GLY A 1 343 ? -10.856 5.879 -16.153 1.00 85.81 343 GLY A C 1
ATOM 2666 O O . GLY A 1 343 ? -9.756 5.429 -15.843 1.00 85.81 343 GLY A O 1
ATOM 2667 N N . LEU A 1 344 ? -11.698 5.185 -16.922 1.00 90.31 344 LEU A N 1
ATOM 2668 C CA . LEU A 1 344 ? -11.404 3.860 -17.480 1.00 90.31 344 LEU A CA 1
ATOM 2669 C C . LEU A 1 344 ? -10.460 3.923 -18.697 1.00 90.31 344 LEU A C 1
ATOM 2671 O O . LEU A 1 344 ? -10.111 2.892 -19.254 1.00 90.31 344 LEU A O 1
ATOM 2675 N N . ALA A 1 345 ? -10.047 5.114 -19.139 1.00 87.69 345 ALA A N 1
ATOM 2676 C CA . ALA A 1 345 ? -9.026 5.278 -20.174 1.00 87.69 345 ALA A CA 1
ATOM 2677 C C . ALA A 1 345 ? -7.618 5.479 -19.587 1.00 87.69 345 ALA A C 1
ATOM 2679 O O . ALA A 1 345 ? -6.657 5.600 -20.352 1.00 87.69 345 ALA A O 1
ATOM 2680 N N . MET A 1 346 ? -7.474 5.496 -18.255 1.00 82.44 346 MET A N 1
ATOM 2681 C CA . MET A 1 346 ? -6.172 5.587 -17.600 1.00 82.44 346 MET A CA 1
ATOM 2682 C C . MET A 1 346 ? -5.343 4.323 -17.868 1.00 82.44 346 MET A C 1
ATOM 2684 O O . MET A 1 346 ? -5.875 3.223 -17.666 1.00 82.44 346 MET A O 1
ATOM 2688 N N . PRO A 1 347 ? -4.043 4.449 -18.209 1.00 73.50 347 PRO A N 1
ATOM 2689 C CA . PRO A 1 347 ? -3.168 3.310 -18.507 1.00 73.50 347 PRO A CA 1
ATOM 2690 C C . PRO A 1 347 ? -3.248 2.186 -17.468 1.00 73.50 347 PRO A C 1
ATOM 2692 O O . PRO A 1 347 ? -3.356 1.025 -17.832 1.00 73.50 347 PRO A O 1
ATOM 2695 N N . ARG A 1 348 ? -3.353 2.532 -16.178 1.00 69.38 348 ARG A N 1
ATOM 2696 C CA . ARG A 1 348 ? -3.435 1.589 -15.046 1.00 69.38 348 ARG A CA 1
ATOM 2697 C C . ARG A 1 348 ? -4.630 0.628 -15.019 1.00 69.38 348 ARG A C 1
ATOM 2699 O O . ARG A 1 348 ? -4.620 -0.329 -14.247 1.00 69.38 348 ARG A O 1
ATOM 2706 N N . THR A 1 349 ? -5.667 0.890 -15.810 1.00 66.56 349 THR A N 1
ATOM 2707 C CA . THR A 1 349 ? -6.908 0.104 -15.787 1.00 66.56 349 THR A CA 1
ATOM 2708 C C . THR A 1 349 ? -6.905 -1.053 -16.788 1.00 66.56 349 THR A C 1
ATOM 2710 O O . THR A 1 349 ? -7.843 -1.839 -16.747 1.00 66.56 349 THR A O 1
ATOM 2713 N N . GLU A 1 350 ? -5.916 -1.146 -17.702 1.00 72.94 350 GLU A N 1
ATOM 2714 C CA . GLU A 1 350 ? -5.879 -2.074 -18.874 1.00 72.94 350 GLU A CA 1
ATOM 2715 C C . GLU A 1 350 ? -7.073 -1.917 -19.844 1.00 72.94 350 GLU A C 1
ATOM 2717 O O . GLU A 1 350 ? -7.118 -2.467 -20.942 1.00 72.94 350 GLU A O 1
ATOM 2722 N N . LEU A 1 351 ? -8.035 -1.066 -19.483 1.00 80.00 351 LEU A N 1
ATOM 2723 C CA . LEU A 1 351 ? -9.141 -0.608 -20.314 1.00 80.00 351 LEU A CA 1
ATOM 2724 C C . LEU A 1 351 ? -8.745 0.572 -21.217 1.00 80.00 351 LEU A C 1
ATOM 2726 O O . LEU A 1 351 ? -9.539 1.007 -22.054 1.00 80.00 351 LEU A O 1
ATOM 2730 N N . ALA A 1 352 ? -7.518 1.062 -21.038 1.00 78.38 352 ALA A N 1
ATOM 2731 C CA . ALA A 1 352 ? -6.870 2.073 -21.848 1.00 78.38 352 ALA A CA 1
ATOM 2732 C C . ALA A 1 352 ? -6.541 1.567 -23.260 1.00 78.38 352 ALA A C 1
ATOM 2734 O O . ALA A 1 352 ? -6.486 0.369 -23.534 1.00 78.38 352 ALA A O 1
ATOM 2735 N N . PHE A 1 353 ? -6.297 2.525 -24.147 1.00 84.25 353 PHE A N 1
ATOM 2736 C CA . PHE A 1 353 ? -5.868 2.318 -25.531 1.00 84.25 353 PHE A CA 1
ATOM 2737 C C . PHE A 1 353 ? -4.602 3.139 -25.810 1.00 84.25 353 PHE A C 1
ATOM 2739 O O . PHE A 1 353 ? -4.381 3.588 -26.930 1.00 84.25 353 PHE A O 1
ATOM 2746 N N . ALA A 1 354 ? -3.808 3.387 -24.763 1.00 76.81 354 ALA A N 1
ATOM 2747 C CA . ALA A 1 354 ? -2.647 4.270 -24.809 1.00 76.81 354 ALA A CA 1
ATOM 2748 C C . ALA A 1 354 ? -1.546 3.771 -25.760 1.00 76.81 354 ALA A C 1
ATOM 2750 O O . ALA A 1 354 ? -0.786 4.585 -26.274 1.00 76.81 354 ALA A O 1
ATOM 2751 N N . ASP A 1 355 ? -1.513 2.463 -26.021 1.00 78.69 355 ASP A N 1
ATOM 2752 C CA . ASP A 1 355 ? -0.519 1.813 -26.880 1.00 78.69 355 ASP A CA 1
ATOM 2753 C C . ASP A 1 355 ? -1.004 1.622 -28.332 1.00 78.69 355 ASP A C 1
ATOM 2755 O O . ASP A 1 355 ? -0.291 1.053 -29.156 1.00 78.69 355 ASP A O 1
ATOM 2759 N N . ASN A 1 356 ? -2.218 2.074 -28.672 1.00 82.88 356 ASN A N 1
ATOM 2760 C CA . ASN A 1 356 ? -2.739 1.978 -30.035 1.00 82.88 356 ASN A CA 1
ATOM 2761 C C . ASN A 1 356 ? -2.196 3.105 -30.928 1.00 82.88 356 ASN A C 1
ATOM 2763 O O . ASN A 1 356 ? -2.115 4.258 -30.510 1.00 82.88 356 ASN A O 1
ATOM 2767 N N . ASP A 1 357 ? -1.996 2.811 -32.219 1.00 84.69 357 ASP A N 1
ATOM 2768 C CA . ASP A 1 357 ? -1.572 3.792 -33.240 1.00 84.69 357 ASP A CA 1
ATOM 2769 C C . ASP A 1 357 ? -2.499 5.018 -33.363 1.00 84.69 357 ASP A C 1
ATOM 2771 O O . ASP A 1 357 ? -2.120 6.061 -33.899 1.00 84.69 357 ASP A O 1
ATOM 2775 N N . LYS A 1 358 ? -3.751 4.889 -32.911 1.00 87.69 358 LYS A N 1
ATOM 2776 C CA . LYS A 1 358 ? -4.758 5.951 -32.928 1.00 87.69 358 LYS A CA 1
ATOM 2777 C C . LYS A 1 358 ? -5.606 5.923 -31.653 1.00 87.69 358 LYS A C 1
ATOM 2779 O O . LYS A 1 358 ? -5.868 4.836 -31.134 1.00 87.69 358 LYS A O 1
ATOM 2784 N N . PRO A 1 359 ? -6.120 7.084 -31.201 1.00 88.50 359 PRO A N 1
ATOM 2785 C CA . PRO A 1 359 ? -7.047 7.137 -30.078 1.00 88.50 359 PRO A CA 1
ATOM 2786 C C . PRO A 1 359 ? -8.290 6.285 -30.346 1.00 88.50 359 PRO A C 1
ATOM 2788 O O . PRO A 1 359 ? -8.837 6.315 -31.453 1.00 88.50 359 PRO A O 1
ATOM 2791 N N . ALA A 1 360 ? -8.767 5.587 -29.319 1.00 92.81 360 ALA A N 1
ATOM 2792 C CA . ALA A 1 360 ? -9.981 4.792 -29.407 1.00 92.81 360 ALA A CA 1
ATOM 2793 C C . ALA A 1 360 ? -11.198 5.658 -29.743 1.00 92.81 360 ALA A C 1
ATOM 2795 O O . ALA A 1 360 ? -11.388 6.761 -29.212 1.00 92.81 360 ALA A O 1
ATOM 2796 N N . ASN A 1 361 ? -12.044 5.127 -30.620 1.00 94.56 361 ASN A N 1
ATOM 2797 C CA . ASN A 1 361 ? -13.348 5.699 -30.913 1.00 94.56 361 ASN A CA 1
ATOM 2798 C C . ASN A 1 361 ? -14.397 5.230 -29.890 1.00 94.56 361 ASN A C 1
ATOM 2800 O O . ASN A 1 361 ? -14.178 4.298 -29.117 1.00 94.56 361 ASN A O 1
ATOM 2804 N N . CYS A 1 362 ? -15.567 5.869 -29.884 1.00 93.81 362 CYS A N 1
ATOM 2805 C CA . CYS A 1 362 ? -16.602 5.589 -28.888 1.00 93.81 362 CYS A CA 1
ATOM 2806 C C . CYS A 1 362 ? -17.106 4.135 -28.882 1.00 93.81 362 CYS A C 1
ATOM 2808 O O . CYS A 1 362 ? -17.468 3.655 -27.815 1.00 93.81 362 CYS A O 1
ATOM 2810 N N . LEU A 1 363 ? -17.110 3.419 -30.012 1.00 96.12 363 LEU A N 1
ATOM 2811 C CA . LEU A 1 363 ? -17.554 2.019 -30.066 1.00 96.12 363 LEU A CA 1
ATOM 2812 C C . LEU A 1 363 ? -16.546 1.075 -29.396 1.00 96.12 363 LEU A C 1
ATOM 2814 O O . LEU A 1 363 ? -16.951 0.171 -28.670 1.00 96.12 363 LEU A O 1
ATOM 2818 N N . GLU A 1 364 ? -15.247 1.326 -29.572 1.00 95.50 364 GLU A N 1
ATOM 2819 C CA . GLU A 1 364 ? -14.176 0.565 -28.906 1.00 95.50 364 GLU A CA 1
ATOM 2820 C C . GLU A 1 364 ? -14.219 0.781 -27.384 1.00 95.50 364 GLU A C 1
ATOM 2822 O O . GLU A 1 364 ? -14.103 -0.167 -26.602 1.00 95.50 364 GLU A O 1
ATOM 2827 N N . LEU A 1 365 ? -14.471 2.025 -26.954 1.00 94.75 365 LEU A N 1
ATOM 2828 C CA . LEU A 1 365 ? -14.692 2.342 -25.541 1.00 94.75 365 LEU A CA 1
ATOM 2829 C C . LEU A 1 365 ? -15.933 1.623 -24.993 1.00 94.75 365 LEU A C 1
ATOM 2831 O O . LEU A 1 365 ? -15.868 1.032 -23.919 1.00 94.75 365 LEU A O 1
ATOM 2835 N N . VAL A 1 366 ? -17.052 1.632 -25.729 1.00 96.06 366 VAL A N 1
ATOM 2836 C CA . VAL A 1 366 ? -18.292 0.934 -25.338 1.00 96.06 366 VAL A CA 1
ATOM 2837 C C . VAL A 1 366 ? -18.019 -0.546 -25.099 1.00 96.06 366 VAL A C 1
ATOM 2839 O O . VAL A 1 366 ? -18.378 -1.057 -24.039 1.00 96.06 366 VAL A O 1
ATOM 2842 N N . GLU A 1 367 ? -17.362 -1.229 -26.035 1.00 93.94 367 GLU A N 1
ATOM 2843 C CA . GLU A 1 367 ? -17.054 -2.656 -25.916 1.00 93.94 367 GLU A CA 1
ATOM 2844 C C . GLU A 1 367 ? -16.262 -2.960 -24.636 1.00 93.94 367 GLU A C 1
ATOM 2846 O O . GLU A 1 367 ? -16.621 -3.856 -23.865 1.00 93.94 367 GLU A O 1
ATOM 2851 N N . ARG A 1 368 ? -15.213 -2.176 -24.363 1.00 90.88 368 ARG A N 1
ATOM 2852 C CA . ARG A 1 368 ? -14.290 -2.444 -23.257 1.00 90.88 368 ARG A CA 1
ATOM 2853 C C . ARG A 1 368 ? -14.825 -1.994 -21.894 1.00 90.88 368 ARG A C 1
ATOM 2855 O O . ARG A 1 368 ? -14.559 -2.660 -20.892 1.00 90.88 368 ARG A O 1
ATOM 2862 N N . TRP A 1 369 ? -15.582 -0.898 -21.842 1.00 94.31 369 TRP A N 1
ATOM 2863 C CA . TRP A 1 369 ? -16.040 -0.277 -20.592 1.00 94.31 369 TRP A CA 1
ATOM 2864 C C . TRP A 1 369 ? -17.391 -0.792 -20.106 1.00 94.31 369 TRP A C 1
ATOM 2866 O O . TRP A 1 369 ? -17.651 -0.738 -18.903 1.00 94.31 369 TRP A O 1
ATOM 2876 N N . THR A 1 370 ? -18.239 -1.317 -21.001 1.00 95.00 370 THR A N 1
ATOM 2877 C CA . THR A 1 370 ? -19.606 -1.754 -20.662 1.00 95.00 370 THR A CA 1
ATOM 2878 C C . THR A 1 370 ? -19.681 -2.616 -19.394 1.00 95.00 370 THR A C 1
ATOM 2880 O O . THR A 1 370 ? -20.529 -2.310 -18.555 1.00 95.00 370 THR A O 1
ATOM 2883 N N . PRO A 1 371 ? -18.821 -3.633 -19.173 1.00 92.69 371 PRO A N 1
ATOM 2884 C CA . PRO A 1 371 ? -18.901 -4.457 -17.965 1.00 92.69 371 PRO A CA 1
ATOM 2885 C C . PRO A 1 371 ? -18.718 -3.667 -16.662 1.00 92.69 371 PRO A C 1
ATOM 2887 O O . PRO A 1 371 ? -19.410 -3.931 -15.685 1.00 92.69 371 PRO A O 1
ATOM 2890 N N . TYR A 1 372 ? -17.826 -2.676 -16.648 1.00 93.94 372 TYR A N 1
ATOM 2891 C CA . TYR A 1 372 ? -17.528 -1.871 -15.460 1.00 93.94 372 TYR A CA 1
ATOM 2892 C C . TYR A 1 372 ? -18.601 -0.808 -15.241 1.00 93.94 372 TYR A C 1
ATOM 2894 O O . TYR A 1 372 ? -19.128 -0.674 -14.139 1.00 93.94 372 TYR A O 1
ATOM 2902 N N . VAL A 1 373 ? -18.988 -0.114 -16.315 1.00 96.06 373 VAL A N 1
ATOM 2903 C CA . VAL A 1 373 ? -20.056 0.891 -16.282 1.00 96.06 373 VAL A CA 1
ATOM 2904 C C . VAL A 1 373 ? -21.363 0.269 -15.797 1.00 96.06 373 VAL A C 1
ATOM 2906 O O . VAL A 1 373 ? -21.980 0.805 -14.881 1.00 96.06 373 VAL A O 1
ATOM 2909 N N . ARG A 1 374 ? -21.766 -0.880 -16.355 1.00 95.50 374 ARG A N 1
ATOM 2910 C CA . ARG A 1 374 ? -22.996 -1.567 -15.935 1.00 95.50 374 ARG A CA 1
ATOM 2911 C C . ARG A 1 374 ? -22.919 -2.041 -14.493 1.00 95.50 374 ARG A C 1
ATOM 2913 O O . ARG A 1 374 ? -23.846 -1.767 -13.752 1.00 95.50 374 ARG A O 1
ATOM 2920 N N . THR A 1 375 ? -21.800 -2.630 -14.068 1.00 95.88 375 THR A N 1
ATOM 2921 C CA . THR A 1 375 ? -21.619 -3.045 -12.666 1.00 95.88 375 THR A CA 1
ATOM 2922 C C . THR A 1 375 ? -21.816 -1.870 -11.702 1.00 95.88 375 THR A C 1
ATOM 2924 O O . THR A 1 375 ? -22.539 -1.999 -10.720 1.00 95.88 375 THR A O 1
ATOM 2927 N N . CYS A 1 376 ? -21.244 -0.697 -11.995 1.00 97.38 376 CYS A N 1
ATOM 2928 C CA . CYS A 1 376 ? -21.472 0.503 -11.189 1.00 97.38 376 CYS A CA 1
ATOM 2929 C C . CYS A 1 376 ? -22.955 0.912 -11.166 1.00 97.38 376 CYS A C 1
ATOM 2931 O O . CYS A 1 376 ? -23.505 1.160 -10.096 1.00 97.38 376 CYS A O 1
ATOM 2933 N N . ILE A 1 377 ? -23.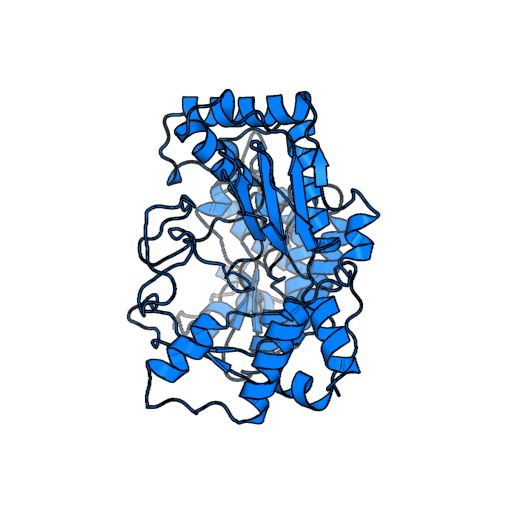617 0.959 -12.325 1.00 97.31 377 ILE A N 1
ATOM 2934 C CA . ILE A 1 377 ? -25.027 1.369 -12.410 1.00 97.31 377 ILE A CA 1
ATOM 2935 C C . ILE A 1 377 ? -25.939 0.370 -11.689 1.00 97.31 377 ILE A C 1
ATOM 2937 O O . ILE A 1 377 ? -26.851 0.788 -10.981 1.00 97.31 377 ILE A O 1
ATOM 2941 N N . ASP A 1 378 ? -25.684 -0.927 -11.836 1.00 96.38 378 ASP A N 1
ATOM 2942 C CA . ASP A 1 378 ? -26.481 -1.994 -11.233 1.00 96.38 378 ASP A CA 1
ATOM 2943 C C . ASP A 1 378 ? -26.341 -1.996 -9.701 1.00 96.38 378 ASP A C 1
ATOM 2945 O O . ASP A 1 378 ? -27.319 -2.226 -8.992 1.00 96.38 378 ASP A O 1
ATOM 2949 N N . LEU A 1 379 ? -25.147 -1.686 -9.179 1.00 97.50 379 LEU A N 1
ATOM 2950 C CA . LEU A 1 379 ? -24.881 -1.628 -7.739 1.00 97.50 379 LEU A CA 1
ATOM 2951 C C . LEU A 1 379 ? -25.380 -0.332 -7.079 1.00 97.50 379 LEU A C 1
ATOM 2953 O O . LEU A 1 379 ? -25.966 -0.371 -5.997 1.00 97.50 379 LEU A O 1
ATOM 2957 N N . PHE A 1 380 ? -25.136 0.828 -7.693 1.00 97.81 380 PHE A N 1
ATOM 2958 C CA . PHE A 1 380 ? -25.436 2.128 -7.080 1.00 97.81 380 PHE A CA 1
ATOM 2959 C C . PHE A 1 380 ? -26.816 2.672 -7.477 1.00 97.81 380 PHE A C 1
ATOM 2961 O O . PHE A 1 380 ? -27.425 3.440 -6.726 1.00 97.81 380 PHE A O 1
ATOM 2968 N N . GLY A 1 381 ? -27.336 2.265 -8.634 1.00 97.31 381 GLY A N 1
ATOM 2969 C CA . GLY A 1 381 ? -28.495 2.875 -9.273 1.00 97.31 381 GLY A CA 1
ATOM 2970 C C . GLY A 1 381 ? -28.157 4.218 -9.931 1.00 97.31 381 GLY A C 1
ATOM 2971 O O . GLY A 1 381 ? -27.146 4.861 -9.633 1.00 97.31 381 GLY A O 1
ATOM 2972 N N . ALA A 1 382 ? -29.032 4.675 -10.830 1.00 96.44 382 ALA A N 1
ATOM 2973 C CA . ALA A 1 382 ? -28.817 5.904 -11.603 1.00 96.44 382 ALA A CA 1
ATOM 2974 C C . ALA A 1 382 ? -28.737 7.169 -10.733 1.00 96.44 382 ALA A C 1
ATOM 2976 O O . ALA A 1 382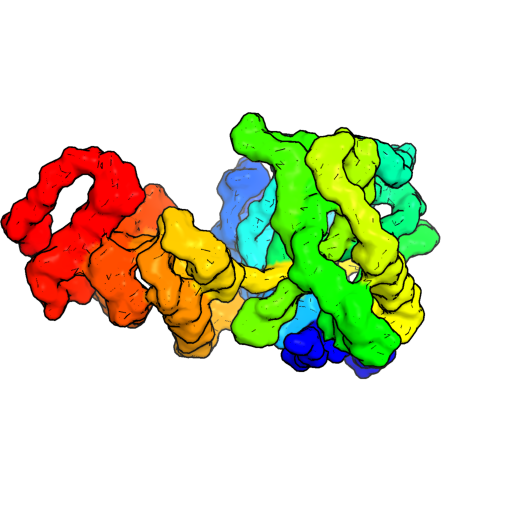 ? -27.989 8.087 -11.048 1.00 96.44 382 ALA A O 1
ATOM 2977 N N . GLU A 1 383 ? -29.465 7.193 -9.616 1.00 96.19 383 GLU A N 1
ATOM 2978 C CA . GLU A 1 383 ? -29.468 8.310 -8.666 1.00 96.19 383 GLU A CA 1
ATOM 2979 C C . GLU A 1 383 ? -28.155 8.425 -7.877 1.00 96.19 383 GLU A C 1
ATOM 2981 O O . GLU A 1 383 ? -27.871 9.487 -7.342 1.00 96.19 383 GLU A O 1
ATOM 2986 N N . ARG A 1 384 ? -27.333 7.372 -7.781 1.00 97.69 384 ARG A N 1
ATOM 2987 C CA . ARG A 1 384 ? -26.023 7.420 -7.098 1.00 97.69 384 ARG A CA 1
ATOM 2988 C C . ARG A 1 384 ? -24.863 7.150 -8.052 1.00 97.69 384 ARG A C 1
ATOM 2990 O O . ARG A 1 384 ? -23.748 6.899 -7.610 1.00 97.69 384 ARG A O 1
ATOM 2997 N N . SER A 1 385 ? -25.125 7.243 -9.351 1.00 97.88 385 SER A N 1
ATOM 2998 C CA . SER A 1 385 ? -24.122 7.147 -10.406 1.00 97.88 385 SER A CA 1
ATOM 2999 C C . SER A 1 385 ? -24.058 8.463 -11.169 1.00 97.88 385 SER A C 1
ATOM 3001 O O . SER A 1 385 ? -25.095 9.030 -11.512 1.00 97.88 385 SER A O 1
ATOM 3003 N N . MET A 1 386 ? -22.854 8.944 -11.466 1.00 96.56 386 MET A N 1
ATOM 3004 C CA . MET A 1 386 ? -22.648 10.068 -12.384 1.00 96.56 386 MET A CA 1
ATOM 3005 C C . MET A 1 386 ? -21.522 9.756 -13.367 1.00 96.56 386 MET A C 1
ATOM 3007 O O . MET A 1 386 ? -20.486 9.234 -12.966 1.00 96.56 386 MET A O 1
ATOM 3011 N N . PHE A 1 387 ? -21.707 10.062 -14.647 1.00 96.69 387 PHE A N 1
ATOM 3012 C CA . PHE A 1 387 ? -20.646 9.961 -15.643 1.00 96.69 387 PHE A CA 1
ATOM 3013 C C . PHE A 1 387 ? -19.674 11.127 -15.493 1.00 96.69 387 PHE A C 1
ATOM 3015 O O . PHE A 1 387 ? -20.083 12.267 -15.274 1.00 96.69 387 PHE A O 1
ATOM 3022 N N . GLU A 1 388 ? -18.384 10.848 -15.638 1.00 92.94 388 GLU A N 1
ATOM 3023 C CA . GLU A 1 388 ? -17.354 11.880 -15.657 1.00 92.94 388 GLU A CA 1
ATOM 3024 C C . GLU A 1 388 ? -16.327 11.612 -16.754 1.00 92.94 388 GLU A C 1
ATOM 3026 O O . GLU A 1 388 ? -15.996 10.470 -17.074 1.00 92.94 388 GLU A O 1
ATOM 3031 N N . SER A 1 389 ? -15.761 12.686 -17.291 1.00 87.50 389 SER A N 1
ATOM 3032 C CA . SER A 1 389 ? -14.523 12.617 -18.059 1.00 87.50 389 SER A CA 1
ATOM 3033 C C . SER A 1 389 ? -13.334 12.799 -17.116 1.00 87.50 389 SER A C 1
ATOM 3035 O O . SER A 1 389 ? -13.311 13.792 -16.389 1.00 87.50 389 SER A O 1
ATOM 3037 N N . ASN A 1 390 ? -12.313 11.942 -17.182 1.00 88.12 390 ASN A N 1
ATOM 3038 C CA . ASN A 1 390 ? -11.062 12.137 -16.440 1.00 88.12 390 ASN A CA 1
ATOM 3039 C C . ASN A 1 390 ? -10.015 12.863 -17.309 1.00 88.12 390 ASN A C 1
ATOM 3041 O O . ASN A 1 390 ? -8.849 12.480 -17.396 1.00 88.12 390 ASN A O 1
ATOM 3045 N N . PHE A 1 391 ? -10.445 13.892 -18.042 1.00 79.88 391 PHE A N 1
ATOM 3046 C CA . PHE A 1 391 ? -9.544 14.700 -18.864 1.00 79.88 391 PHE A CA 1
ATOM 3047 C C . PHE A 1 391 ? -8.734 15.664 -17.981 1.00 79.88 391 PHE A C 1
ATOM 3049 O O . PHE A 1 391 ? -9.304 16.246 -17.061 1.00 79.88 391 PHE A O 1
ATOM 3056 N N . PRO A 1 392 ? -7.431 15.873 -18.266 1.00 77.88 392 PRO A N 1
ATOM 3057 C CA . PRO A 1 392 ? -6.709 15.466 -19.478 1.00 77.88 392 PRO A CA 1
ATOM 3058 C C . PRO A 1 392 ? -6.089 14.057 -19.448 1.00 77.88 392 PRO A C 1
ATOM 3060 O O . PRO A 1 392 ? -5.497 13.661 -20.447 1.00 77.88 392 PRO A O 1
ATOM 3063 N N . VAL A 1 393 ? -6.216 13.291 -18.362 1.00 75.88 393 VAL A N 1
ATOM 3064 C CA . VAL A 1 393 ? -5.538 11.989 -18.196 1.00 75.88 393 VAL A CA 1
ATOM 3065 C C . VAL A 1 393 ? -5.980 10.968 -19.253 1.00 75.88 393 VAL A C 1
ATOM 3067 O O . VAL A 1 393 ? -5.143 10.306 -19.863 1.00 75.88 393 VAL A O 1
ATOM 3070 N N . ASP A 1 394 ? -7.278 10.903 -19.557 1.00 83.50 394 ASP A N 1
ATOM 3071 C CA . ASP A 1 394 ? -7.830 9.980 -20.565 1.00 83.50 394 ASP A CA 1
ATOM 3072 C C . ASP A 1 394 ? -7.384 10.296 -22.014 1.00 83.50 394 ASP A C 1
ATOM 3074 O O . ASP A 1 394 ? -7.557 9.461 -22.911 1.00 83.50 394 ASP A O 1
ATOM 3078 N N . LYS A 1 395 ? -6.776 11.473 -22.257 1.00 84.44 395 LYS A N 1
ATOM 3079 C CA . LYS A 1 395 ? -6.339 11.934 -23.590 1.00 84.44 395 LYS A CA 1
ATOM 3080 C C . LYS A 1 395 ? -5.319 10.994 -24.238 1.00 84.44 395 LYS A C 1
ATOM 3082 O O . LYS A 1 395 ? -5.236 10.953 -25.462 1.00 84.44 395 LYS A O 1
ATOM 3087 N N . GLY A 1 396 ? -4.559 10.247 -23.433 1.00 81.69 396 GLY A N 1
ATOM 3088 C CA . GLY A 1 396 ? -3.609 9.250 -23.932 1.00 81.69 396 GLY A CA 1
ATOM 3089 C C . GLY A 1 396 ? -4.277 8.085 -24.668 1.00 81.69 396 GLY A C 1
ATOM 3090 O O . GLY A 1 396 ? -3.666 7.513 -25.555 1.00 81.69 396 GLY A O 1
ATOM 3091 N N . SER A 1 397 ? -5.537 7.776 -24.350 1.00 83.62 397 SER A N 1
ATOM 3092 C CA . SER A 1 397 ? -6.256 6.617 -24.897 1.00 83.62 397 SER A CA 1
ATOM 3093 C C . SER A 1 397 ? -7.376 6.998 -25.863 1.00 83.62 397 SER A C 1
ATOM 3095 O O . SER A 1 397 ? -7.740 6.215 -26.735 1.00 83.62 397 SER A O 1
ATOM 3097 N N . CYS A 1 398 ? -7.989 8.169 -25.692 1.00 90.06 398 CYS A N 1
ATOM 3098 C CA . CYS A 1 398 ? -9.192 8.551 -26.429 1.00 90.06 398 CYS A CA 1
ATOM 3099 C C . CYS A 1 398 ? -9.389 10.072 -26.455 1.00 90.06 398 CYS A C 1
ATOM 3101 O O . CYS A 1 398 ? -8.720 10.823 -25.749 1.00 90.06 398 CYS A O 1
ATOM 3103 N N . ASN A 1 399 ? -10.326 10.549 -27.277 1.00 90.81 399 ASN A N 1
ATOM 3104 C CA . ASN A 1 399 ? -10.722 11.959 -27.282 1.00 90.81 399 ASN A CA 1
ATOM 3105 C C . ASN A 1 399 ? -11.973 12.203 -26.422 1.00 90.81 399 ASN A C 1
ATOM 3107 O O . ASN A 1 399 ? -12.798 11.312 -26.219 1.00 90.81 399 ASN A O 1
ATOM 3111 N N . TYR A 1 400 ? -12.129 13.447 -25.964 1.00 89.19 400 TYR A N 1
ATOM 3112 C CA . TYR A 1 400 ? -13.193 13.865 -25.048 1.00 89.19 400 TYR A CA 1
ATOM 3113 C C . TYR A 1 400 ? -14.596 13.548 -25.580 1.00 89.19 400 TYR A C 1
ATOM 3115 O O . TYR A 1 400 ? -15.443 13.026 -24.860 1.00 89.19 400 TYR A O 1
ATOM 3123 N N . VAL A 1 401 ? -14.827 13.803 -26.870 1.00 92.31 401 VAL A N 1
ATOM 3124 C CA . VAL A 1 401 ? -16.115 13.545 -27.527 1.00 92.31 401 VAL A CA 1
ATOM 3125 C C . VAL A 1 401 ? -16.438 12.049 -27.537 1.00 92.31 401 VAL A C 1
ATOM 3127 O O . VAL A 1 401 ? -17.580 11.659 -27.310 1.00 92.31 401 VAL A O 1
ATOM 3130 N N . SER A 1 402 ? -15.434 11.197 -27.749 1.00 92.94 402 SER A N 1
ATOM 3131 C CA . SER A 1 402 ? -15.608 9.742 -27.783 1.00 92.94 402 SER A CA 1
ATOM 3132 C C . SER A 1 402 ? -15.979 9.181 -26.418 1.00 92.94 402 SER A C 1
ATOM 3134 O O . SER A 1 402 ? -16.829 8.299 -26.364 1.00 92.94 402 SER A O 1
ATOM 3136 N N . VAL A 1 403 ? -15.426 9.730 -25.331 1.00 93.50 403 VAL A N 1
ATOM 3137 C CA . VAL A 1 403 ? -15.806 9.367 -23.955 1.00 93.50 403 VAL A CA 1
ATOM 3138 C C . VAL A 1 403 ? -17.286 9.650 -23.702 1.00 93.50 403 VAL A C 1
ATOM 3140 O O . VAL A 1 403 ? -18.033 8.752 -23.315 1.00 93.50 403 VAL A O 1
ATOM 3143 N N . TRP A 1 404 ? -17.748 10.868 -23.991 1.00 93.69 404 TRP A N 1
ATOM 3144 C CA . TRP A 1 404 ? -19.154 11.223 -23.780 1.00 93.69 404 TRP A CA 1
ATOM 3145 C C . TRP A 1 404 ? -20.105 10.451 -24.693 1.00 93.69 404 TRP A C 1
ATOM 3147 O O . TRP A 1 404 ? -21.158 10.000 -24.240 1.00 93.69 404 TRP A O 1
ATOM 3157 N N . ASN A 1 405 ? -19.727 10.227 -25.953 1.00 94.12 405 ASN A N 1
ATOM 3158 C CA . ASN A 1 405 ? -20.501 9.379 -26.857 1.00 94.12 405 ASN A CA 1
ATOM 3159 C C . ASN A 1 405 ? -20.552 7.927 -26.364 1.00 94.12 405 ASN A C 1
ATOM 3161 O O . ASN A 1 405 ? -21.607 7.304 -26.445 1.00 94.12 405 ASN A O 1
ATOM 3165 N N . ALA A 1 406 ? -19.463 7.399 -25.801 1.00 95.25 406 ALA A N 1
ATOM 3166 C CA . ALA A 1 406 ? -19.453 6.067 -25.210 1.00 95.25 406 ALA A CA 1
ATOM 3167 C C . ALA A 1 406 ? -20.421 5.977 -24.024 1.00 95.25 406 ALA A C 1
ATOM 3169 O O . ALA A 1 406 ? -21.226 5.052 -23.977 1.00 95.25 406 ALA A O 1
ATOM 3170 N N . PHE A 1 407 ? -20.446 6.961 -23.118 1.00 95.19 407 PHE A N 1
ATOM 3171 C CA . PHE A 1 407 ? -21.427 6.976 -22.025 1.00 95.19 407 PHE A CA 1
ATOM 3172 C C . PHE A 1 407 ? -22.875 7.069 -22.518 1.00 95.19 407 PHE A C 1
ATOM 3174 O O . PHE A 1 407 ? -23.742 6.353 -22.005 1.00 95.19 407 PHE A O 1
ATOM 3181 N N . LYS A 1 408 ? -23.155 7.882 -23.546 1.00 93.50 408 LYS A N 1
ATOM 3182 C CA . LYS A 1 408 ? -24.487 7.943 -24.177 1.00 93.50 408 LYS A CA 1
ATOM 3183 C C . LYS A 1 408 ? -24.901 6.591 -24.765 1.00 93.50 408 LYS A C 1
ATOM 3185 O O . LYS A 1 408 ? -26.034 6.163 -24.566 1.00 93.50 408 LYS A O 1
ATOM 3190 N N . LEU A 1 409 ? -23.978 5.897 -25.431 1.00 94.88 409 LEU A N 1
ATOM 3191 C CA . LEU A 1 409 ? -24.221 4.587 -26.038 1.00 94.88 409 LEU A CA 1
ATOM 3192 C C . LEU A 1 409 ? -24.385 3.474 -24.992 1.00 94.88 409 LEU A C 1
ATOM 3194 O O . LEU A 1 409 ? -25.362 2.731 -25.050 1.00 94.88 409 LEU A O 1
ATOM 3198 N N . VAL A 1 410 ? -23.489 3.379 -24.002 1.00 94.75 410 VAL A N 1
ATOM 3199 C CA . VAL A 1 410 ? -23.573 2.368 -22.928 1.00 94.75 410 VAL A CA 1
ATOM 3200 C C . VAL A 1 410 ? -24.863 2.530 -22.119 1.00 94.75 410 VAL A C 1
ATOM 3202 O O . VAL A 1 410 ? -25.454 1.536 -21.693 1.00 94.75 410 VAL A O 1
ATOM 3205 N N . SER A 1 411 ? -25.328 3.771 -21.940 1.00 93.19 411 SER A N 1
ATOM 3206 C CA . SER A 1 411 ? -26.557 4.070 -21.202 1.00 93.19 411 SER A CA 1
ATOM 3207 C C . SER A 1 411 ? -27.837 4.062 -22.051 1.00 93.19 411 SER A C 1
ATOM 3209 O O . SER A 1 411 ? -28.922 4.240 -21.497 1.00 93.19 411 SER A O 1
ATOM 3211 N N . ALA A 1 412 ? -27.762 3.814 -23.364 1.00 90.88 412 ALA A N 1
ATOM 3212 C CA . ALA A 1 412 ? -28.901 3.955 -24.278 1.00 90.88 412 ALA A CA 1
ATOM 3213 C C . ALA A 1 412 ? -30.098 3.048 -23.936 1.00 90.88 412 ALA A C 1
ATOM 3215 O O . ALA A 1 412 ? -31.238 3.421 -24.206 1.00 90.88 412 ALA A O 1
ATOM 3216 N N . GLY A 1 413 ? -29.845 1.887 -23.319 1.00 88.94 413 GLY A N 1
ATOM 3217 C CA . GLY A 1 413 ? -30.877 0.938 -22.888 1.00 88.94 413 GLY A CA 1
ATOM 3218 C C . GLY A 1 413 ? -31.576 1.285 -21.566 1.00 88.94 413 GLY A C 1
ATOM 3219 O O . GLY A 1 413 ? -32.532 0.605 -21.203 1.00 88.94 413 GLY A O 1
ATOM 3220 N N . TYR A 1 414 ? -31.124 2.312 -20.839 1.00 92.38 414 TYR A N 1
ATOM 3221 C CA . TYR A 1 414 ? -31.757 2.748 -19.591 1.00 92.38 414 TYR A CA 1
ATOM 3222 C C . TYR A 1 414 ? -32.875 3.772 -19.862 1.00 92.38 414 TYR A C 1
ATOM 3224 O O . TYR A 1 414 ? -32.782 4.541 -20.825 1.00 92.38 414 TYR A O 1
ATOM 3232 N N . PRO A 1 415 ? -33.915 3.850 -19.004 1.00 92.94 415 PRO A N 1
ATOM 3233 C CA . PRO A 1 415 ? -34.976 4.848 -19.136 1.00 92.94 415 PRO A CA 1
ATOM 3234 C C . PRO A 1 415 ? -34.431 6.278 -19.217 1.00 92.94 415 PRO A C 1
ATOM 323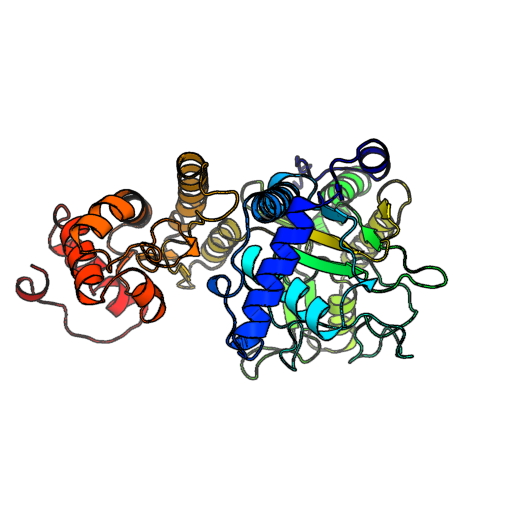6 O O . PRO A 1 415 ? -33.458 6.617 -18.540 1.00 92.94 415 PRO A O 1
ATOM 3239 N N . ALA A 1 416 ? -35.103 7.147 -19.979 1.00 89.94 416 ALA A N 1
ATOM 3240 C CA . ALA A 1 416 ? -34.671 8.533 -20.185 1.00 89.94 416 ALA A CA 1
ATOM 3241 C C . ALA A 1 416 ? -34.406 9.274 -18.862 1.00 89.94 416 ALA A C 1
ATOM 3243 O O . ALA A 1 416 ? -33.381 9.936 -18.733 1.00 89.94 416 ALA A O 1
ATOM 3244 N N . ALA A 1 417 ? -35.270 9.098 -17.855 1.00 89.31 417 ALA A N 1
ATOM 3245 C CA . ALA A 1 417 ? -35.103 9.677 -16.519 1.00 89.31 417 ALA A CA 1
ATOM 3246 C C . ALA A 1 417 ? -33.789 9.242 -15.834 1.00 89.31 417 ALA A C 1
ATOM 3248 O O . ALA A 1 417 ? -33.047 10.086 -15.335 1.00 89.31 417 ALA A O 1
ATOM 3249 N N . ALA A 1 418 ? -33.460 7.946 -15.877 1.00 92.94 418 ALA A N 1
ATOM 3250 C CA . ALA A 1 418 ? -32.224 7.402 -15.312 1.00 92.94 418 ALA A CA 1
ATOM 3251 C C . ALA A 1 418 ? -30.982 7.946 -16.035 1.00 92.94 418 ALA A C 1
ATOM 3253 O O . ALA A 1 418 ? -29.997 8.320 -15.400 1.00 92.94 418 ALA A O 1
ATOM 3254 N N . ARG A 1 419 ? -31.046 8.067 -17.368 1.00 93.56 419 ARG A N 1
ATOM 3255 C CA . ARG A 1 419 ? -29.971 8.675 -18.166 1.00 93.56 419 ARG A CA 1
ATOM 3256 C C . ARG A 1 419 ? -29.714 10.128 -17.766 1.00 93.56 419 ARG A C 1
ATOM 3258 O O . ARG A 1 419 ? -28.551 10.507 -17.660 1.00 93.56 419 ARG A O 1
ATOM 3265 N N . ARG A 1 420 ? -30.757 10.927 -17.488 1.00 90.81 420 ARG A N 1
ATOM 3266 C CA . ARG A 1 420 ? -30.565 12.325 -17.043 1.00 90.81 420 ARG A CA 1
A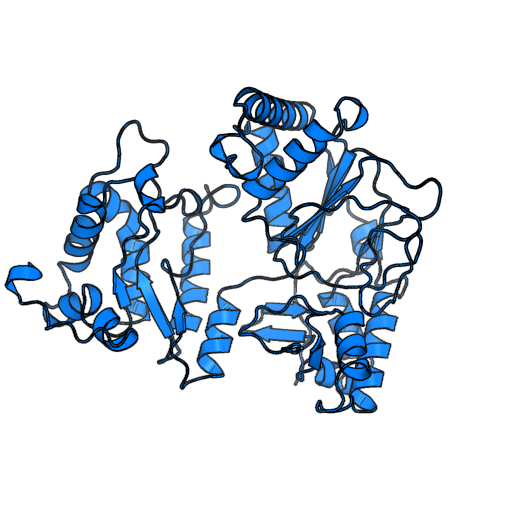TOM 3267 C C . ARG A 1 420 ? -29.828 12.407 -15.717 1.00 90.81 420 ARG A C 1
ATOM 3269 O O . ARG A 1 420 ? -28.982 13.284 -15.561 1.00 90.81 420 ARG A O 1
ATOM 3276 N N . GLN A 1 421 ? -30.121 11.495 -14.790 1.00 93.62 421 GLN A N 1
ATOM 3277 C CA . GLN A 1 421 ? -29.416 11.445 -13.510 1.00 93.62 421 GLN A CA 1
ATOM 3278 C C . GLN A 1 421 ? -27.934 11.157 -13.711 1.00 93.62 421 GLN A C 1
ATOM 3280 O O . GLN A 1 421 ? -27.096 11.933 -13.257 1.00 93.62 421 GLN A O 1
ATOM 3285 N N . MET A 1 422 ? -27.610 10.117 -14.480 1.00 95.50 422 MET A N 1
ATOM 3286 C CA . MET A 1 422 ? -26.218 9.736 -14.711 1.00 95.50 422 MET A CA 1
ATOM 3287 C C . MET A 1 422 ? -25.431 10.796 -15.489 1.00 95.50 422 MET A C 1
ATOM 3289 O O . MET A 1 422 ? -24.268 11.026 -15.185 1.00 95.50 422 MET A O 1
ATOM 3293 N N . LEU A 1 423 ? -26.041 11.465 -16.473 1.00 92.31 423 LEU A N 1
ATOM 3294 C CA . LEU A 1 423 ? -25.349 12.465 -17.296 1.00 92.31 423 LEU A CA 1
ATOM 3295 C C . LEU A 1 423 ? -25.185 13.829 -16.613 1.00 92.31 423 LEU A C 1
ATOM 3297 O O . LEU A 1 423 ? -24.239 14.540 -16.936 1.00 92.31 423 LEU A O 1
ATOM 3301 N N . ALA A 1 424 ? -26.088 14.214 -15.706 1.00 90.00 424 ALA A N 1
ATOM 3302 C CA . ALA A 1 424 ? -26.018 15.525 -15.054 1.00 90.00 424 ALA A CA 1
ATOM 3303 C C . ALA A 1 424 ? -26.706 15.598 -13.686 1.00 90.00 424 ALA A C 1
ATOM 3305 O O . ALA A 1 424 ? -26.188 16.251 -12.782 1.00 90.00 424 ALA A O 1
ATOM 3306 N N . GLY A 1 425 ? -27.869 14.964 -13.516 1.00 92.12 425 GLY A N 1
ATOM 3307 C CA . GLY A 1 425 ? -28.726 15.159 -12.341 1.00 92.12 425 GLY A CA 1
ATOM 3308 C C . GLY A 1 425 ? -28.066 14.772 -11.016 1.00 92.12 425 GLY A C 1
ATOM 3309 O O . GLY A 1 425 ? -28.098 15.556 -10.064 1.00 92.12 425 GLY A O 1
ATOM 3310 N N . THR A 1 426 ? -27.380 13.629 -10.972 1.00 95.19 426 THR A N 1
ATOM 3311 C CA . THR A 1 426 ? -26.667 13.166 -9.777 1.00 95.19 426 THR A CA 1
ATOM 3312 C C . THR A 1 426 ? -25.549 14.134 -9.396 1.00 95.19 426 THR A C 1
ATOM 3314 O O . THR A 1 426 ? -25.452 14.518 -8.233 1.00 95.19 426 THR A O 1
ATOM 3317 N N . ALA A 1 427 ? -24.751 14.598 -10.365 1.00 92.12 427 ALA A N 1
ATOM 3318 C CA . ALA A 1 427 ? -23.689 15.578 -10.127 1.00 92.12 427 ALA A CA 1
ATOM 3319 C C . ALA A 1 427 ? -24.247 16.931 -9.658 1.00 92.12 427 ALA A C 1
ATOM 3321 O O . ALA A 1 427 ? -23.765 17.487 -8.674 1.00 92.12 427 ALA A O 1
ATOM 3322 N N . ASN A 1 428 ? -25.303 17.428 -10.308 1.00 90.06 428 ASN A N 1
ATOM 3323 C CA . ASN A 1 428 ? -25.949 18.692 -9.955 1.00 90.06 428 ASN A CA 1
ATOM 3324 C C . ASN A 1 428 ? -26.468 18.685 -8.508 1.00 90.06 428 ASN A C 1
ATOM 3326 O O . ASN A 1 428 ? -26.286 19.663 -7.785 1.00 90.06 428 ASN A O 1
ATOM 3330 N N . ARG A 1 429 ? -27.060 17.566 -8.067 1.00 93.81 429 ARG A N 1
ATOM 3331 C CA . ARG A 1 429 ? -27.538 17.396 -6.689 1.00 93.81 429 ARG A CA 1
ATOM 3332 C C . ARG A 1 429 ? -26.393 17.226 -5.692 1.00 93.81 429 ARG A C 1
ATOM 3334 O O . ARG A 1 429 ? -26.385 17.902 -4.671 1.00 93.81 429 ARG A O 1
ATOM 3341 N N . VAL A 1 430 ? -25.452 16.321 -5.968 1.00 94.06 430 VAL A N 1
ATOM 3342 C CA . VAL A 1 430 ? -24.354 15.975 -5.047 1.00 94.06 430 VAL A CA 1
ATOM 3343 C C . VAL A 1 430 ? -23.405 17.154 -4.827 1.00 94.06 430 VAL A C 1
ATOM 3345 O O . VAL A 1 430 ? -22.936 17.344 -3.709 1.00 94.06 430 VAL A O 1
ATOM 3348 N N . TYR A 1 431 ? -23.166 17.968 -5.858 1.00 87.75 431 TYR A N 1
ATOM 3349 C CA . TYR A 1 431 ? -22.279 19.134 -5.791 1.00 87.75 431 TYR A CA 1
ATOM 3350 C C . TYR A 1 431 ? -22.997 20.476 -5.642 1.00 87.75 431 TYR A C 1
ATOM 3352 O O . TYR A 1 431 ? -22.336 21.509 -5.639 1.00 87.75 431 TYR A O 1
ATOM 3360 N N . ALA A 1 432 ? -24.328 20.474 -5.522 1.00 89.56 432 ALA A N 1
ATOM 3361 C CA . ALA A 1 432 ? -25.143 21.682 -5.391 1.00 89.56 432 ALA A CA 1
ATOM 3362 C C . ALA A 1 432 ? -24.852 22.745 -6.477 1.00 89.56 432 ALA A C 1
ATOM 3364 O O . ALA A 1 432 ? -24.744 23.934 -6.182 1.00 89.56 432 ALA A O 1
ATOM 3365 N N . LEU A 1 433 ? -24.728 22.322 -7.742 1.00 83.38 433 LEU A N 1
ATOM 3366 C CA . LEU A 1 433 ? -24.287 23.202 -8.839 1.00 83.38 433 LEU A CA 1
ATOM 3367 C C . LEU A 1 433 ? -25.364 24.200 -9.296 1.00 83.38 433 LEU A C 1
ATOM 3369 O O . LEU A 1 433 ? -25.040 25.184 -9.955 1.00 83.38 433 LEU A O 1
ATOM 3373 N N . GLY A 1 434 ? -26.639 23.954 -8.973 1.00 84.62 434 GLY A N 1
ATOM 3374 C CA . GLY A 1 434 ? -27.747 24.856 -9.308 1.00 84.62 434 GLY A CA 1
ATOM 3375 C C . GLY A 1 434 ? -28.023 24.992 -10.810 1.00 84.62 434 GLY A C 1
ATOM 3376 O O . GLY A 1 434 ? -28.635 25.969 -11.229 1.00 84.62 434 GLY A O 1
ATOM 3377 N N . VAL A 1 435 ? -27.570 24.035 -11.623 1.00 79.81 435 VAL A N 1
ATOM 3378 C CA . VAL A 1 435 ? -27.751 24.056 -13.081 1.00 79.81 435 VAL A CA 1
ATOM 3379 C C . VAL A 1 435 ? -29.159 23.572 -13.429 1.00 79.81 435 VAL A C 1
ATOM 3381 O O . VAL A 1 435 ? -29.672 22.637 -12.805 1.00 79.81 435 VAL A O 1
ATOM 3384 N N . GLU A 1 436 ? -29.797 24.189 -14.425 1.00 74.94 436 GLU A N 1
ATOM 3385 C CA . GLU A 1 436 ? -31.094 23.732 -14.930 1.00 74.94 436 GLU A CA 1
ATOM 3386 C C . GLU A 1 436 ? -31.010 22.296 -15.470 1.00 74.94 436 GLU A C 1
ATOM 3388 O O . GLU A 1 436 ? -30.001 21.867 -16.036 1.00 74.94 436 GLU A O 1
ATOM 3393 N N . ALA A 1 437 ? -32.078 21.521 -15.264 1.00 65.81 437 ALA A N 1
ATOM 3394 C CA . ALA A 1 437 ? -32.117 20.127 -15.683 1.00 65.81 437 ALA A CA 1
ATOM 3395 C C . ALA A 1 437 ? -31.993 20.012 -17.211 1.00 65.81 437 ALA A C 1
ATOM 3397 O O . ALA A 1 437 ? -32.717 20.676 -17.952 1.00 65.81 437 ALA A O 1
ATOM 3398 N N . LEU A 1 438 ? -31.105 19.129 -17.680 1.00 65.69 438 LEU A N 1
ATOM 3399 C CA . LEU A 1 438 ? -30.933 18.864 -19.108 1.00 65.69 438 LEU A CA 1
ATOM 3400 C C . LEU A 1 438 ? -32.256 18.402 -19.746 1.00 65.69 438 LEU A C 1
ATOM 3402 O O . LEU A 1 438 ? -32.945 17.522 -19.217 1.00 65.69 438 LEU A O 1
ATOM 3406 N N . THR A 1 439 ? -32.590 18.987 -20.898 1.00 68.19 439 THR A N 1
ATOM 3407 C CA . THR A 1 439 ? -33.773 18.611 -21.689 1.00 68.19 439 THR A CA 1
ATOM 3408 C C . THR A 1 439 ? -33.585 17.237 -22.343 1.00 68.19 439 THR A C 1
ATOM 3410 O O . THR A 1 439 ? -32.457 16.770 -22.509 1.00 68.19 439 THR A O 1
ATOM 3413 N N . GLU A 1 440 ? -34.676 16.571 -22.743 1.00 60.84 440 GLU A N 1
ATOM 3414 C CA . GLU A 1 440 ? -34.583 15.275 -23.440 1.00 60.84 440 GLU A CA 1
ATOM 3415 C C . GLU A 1 440 ? -33.796 15.367 -24.755 1.00 60.84 440 GLU A C 1
ATOM 3417 O O . GLU A 1 440 ? -33.023 14.462 -25.059 1.00 60.84 440 GLU A O 1
ATOM 3422 N N . GLU A 1 441 ? -33.899 16.495 -25.459 1.00 65.31 441 GLU A N 1
ATOM 3423 C CA . GLU A 1 441 ? -33.161 16.784 -26.695 1.00 65.31 441 GLU A CA 1
ATOM 3424 C C . GLU A 1 441 ? -31.642 16.907 -26.463 1.00 65.31 441 GLU A C 1
ATOM 3426 O O . GLU A 1 441 ? -30.841 16.606 -27.341 1.00 65.31 441 GLU A O 1
ATOM 3431 N N . THR A 1 442 ? -31.212 17.289 -25.254 1.00 63.03 442 THR A N 1
ATOM 3432 C CA . THR A 1 442 ? -29.785 17.364 -24.882 1.00 63.03 442 THR A CA 1
ATOM 3433 C C . THR A 1 442 ? -29.193 15.997 -24.495 1.00 63.03 442 THR A C 1
ATOM 3435 O O . THR A 1 442 ? -27.972 15.816 -24.483 1.00 63.03 442 THR A O 1
ATOM 3438 N N . ILE A 1 443 ? -30.051 15.031 -24.153 1.00 58.97 443 ILE A N 1
ATOM 3439 C CA . ILE A 1 443 ? -29.677 13.723 -23.591 1.00 58.97 443 ILE A CA 1
ATOM 3440 C C . ILE A 1 443 ? -29.732 12.603 -24.636 1.00 58.97 443 ILE A C 1
ATOM 3442 O O . ILE A 1 443 ? -29.008 11.608 -24.481 1.00 58.97 443 ILE A O 1
ATOM 3446 N N . SER A 1 444 ? -30.574 12.749 -25.668 1.00 54.78 444 SER A N 1
ATOM 3447 C CA . SER A 1 444 ? -30.556 11.905 -26.872 1.00 54.78 444 SER A CA 1
ATOM 3448 C C . SER A 1 444 ? -29.218 12.010 -27.592 1.00 54.78 444 SER A C 1
ATOM 3450 O O . SER A 1 444 ? -28.710 10.937 -27.983 1.00 54.78 444 SER A O 1
#

Sequence (444 aa):
MVQQVASRACWKAADLAQTDDWFHRLSDEAIADFETAMRTAVASEKELFELDVRDFPLGAAGRAALDHVHDATQNGLGVMVLRGFPVQRHAPAHLRMLFWELGLHMGVPRPQGKQSQYMSDVTDAGGVYRSTKGRGYNTRSKLDFHADNADIVGLMCVNAAMSGGESLIASSVYAHNVMLQERPELVAELYAPFIFSRQGEEEPEEGPWYESPIFSVTDGQFACRHVRNHINGAQAGFDDIPRLTPQQTEALDLFDAILAREDVRFAMHLEPGDIQFLNNHTQLEQAAALAKRHPKLTIVLNHCGGPLGIGPYADRRAQVRDEWSRALAKVAANDNAIVKIGGLAMPRTELAFADNDKPANCLELVERWTPYVRTCIDLFGAERSMFESNFPVDKGSCNYVSVWNAFKLVSAGYPAAARRQMLAGTANRVYALGVEALTEETIS

Organism: NCBI:txid242163

pLDDT: mean 85.93, std 12.55, range [37.97, 98.5]

InterPro domains:
  IPR003819 TauD/TfdA-like domain [PF02668] (66-282)
  IPR032466 Metal-dependent hydrolase [SSF51556] (257-432)
  IPR042098 Glutarate 2-hydroxylase superfamily [G3DSA:3.60.130.10] (23-279)
  IPR052350 Metallo-dependent Lactonases [PTHR43569] (260-434)

Secondary structure (DSSP, 8-state):
---PPP-TT---HHHHTT-STTEEEPPHHHHHHHHHHHHHHHHTT--TTT--GGGS---HHHHHHHHHHHHHHHTSSSEEEEE---GGGS-HHHHHHHHHHHHHHHS-----STT--S-------S--SS-TT--GGGSSSPPPP---SSSEEEEE-SS--SS--PEEEE-HHHHHHHHHHH-HHHHHHHTS-EEEE-TT---TTS-SEEEE-SEEEETTEEEE---HHHHHHHHHH-SSSPPPPHHHHHHHHHHHHHHTSTTTEEEEPPPTT-EEEEE----HHHHHHHHHH-TTS-EEE-GGG----SGGGTT-HHHHHHHHHHHHHHHHTSTTEEEEE--TTSGGGS---TTSSSPBPHHHHHHHHHHHHHHHHHHH-GGGEEE---TTGGGGTB-HHHHHHHHHHHTTTS-HHHHHIIIIIHHHHHTT--PPPPPHHHH-